Protein AF-A0A5D6XIK5-F1 (afdb_monomer_lite)

Radius of gyration: 27.26 Å; chains: 1; bounding box: 113×53×70 Å

Sequence (412 aa):
MERLASCRAELRRAWQHVHVFPTGKYSIERLFALAQYVGDTSRTRAVMVCILSVAPPLVSILFLDALPLQDPAEGWRANTTVWVRSFVGSLMLTFGVGMLGQALVPRAQLTVLKVVGVALLAATGYVGALLVIAAHWVFPIPFTIVVGVPPWSLFFYAGMVLAVGPRRIWEDRELRLQGLRFANMMSFQAVFLVIYPLYNAVFLSLSQTGQFVLILVLPALKYVLKRLLGMTLGKLDDLVPMVAISVDLFNALYQSKCMRSAGSWWTTLGIILVDVAQNAATLHRISRDLREIEAVAGAEAIRSQGVLGYATALVQQMNALNRAKAFGSLQVQSYINLELSATKLSLLRSIVRKQISESRQRRRSFGLRSGSGYREWLPLTQEVLRHSRIMQNGTATASVDGDTTGPQDRKD

Secondary structure (DSSP, 8-state):
-HHHHHHHHHHHHHHHHHH-----PPPHHHHHHHHHHHHHS-HHHHHHHHHHHHHHHHHHHHHHHHSPPPPGGGHHHH-HHHHHHHHHHHHHHHHHHHHHHHHH-GGG---HHHHHHHHHHHHHHHHHHHHHHHHHT-SSPTTHHHHHHHHHHHHHHHHHHHHH-HHHHHH-HHHHHHHHHHHHHHHHHHHHHHHHHHHHHHHHHS-HHHHHHHHHHHHHHHHHHHHHHHHHHTT-TTTHHHHHHHHHHHHHHHHHHHHHH---HHHHHHHHHHHHHHHHHHHHHHHHHHHHHHHHH-HHHHHHHHHHHHHHHHHH-HHHHHHTTGGGT-----SS-----HHHHHHHHHHHHHHHHHHHHHHHHTT----SS--TTSHHHHHHHHHHHHHHHHHHTTSSS----PPP----

pLDDT: mean 77.25, std 18.67, range [30.58, 98.31]

Foldseek 3Di:
DVVVVVVVVVCVVVVVVLPVQLQQAAAPLVLQLVVCCVVVDDPVVVVVCVCVVPPVVVVQVVVLVPQDFDDQVVADVVGVSVLVSQLVVQLVVQLVLLVVLCQLQVVLVFDSVLSSQLSNQLSCQLSVVCSVCSVPPHPPDPLSLLVSPVSSVVSNVVSSCVRSDVVSCVPDPSSVVSVVLSVLLVVLLSVLSVVLVVLVVVLVVDDLVVVLVSLVCLVVVLSVSSVVLCVSCVVQSNCSVVVNVVSVVSSVVSLVVSCVVRPDPVSVVSSVVVVVVVVVVVVVVVVVVVVVVCVVQPVVNCVVQNPSRSVSVCLVPVVNCVVVVCLLVHRHDHSGDRDHDPVSVVSSLVSVVVNVVVVVVVCVVVVDDDDDDPPVPPPVNVVVVVVVVVVVVVVVVVPPPPDDDDDDDDDD

Structure (mmCIF, N/CA/C/O backbone):
data_AF-A0A5D6XIK5-F1
#
_entry.id   AF-A0A5D6XIK5-F1
#
loop_
_atom_site.group_PDB
_atom_site.id
_atom_site.type_symbol
_atom_site.label_atom_id
_atom_site.label_alt_id
_atom_site.label_comp_id
_atom_site.label_asym_id
_atom_site.label_entity_id
_atom_site.label_seq_id
_atom_site.pdbx_PDB_ins_code
_atom_site.Cartn_x
_atom_site.Cartn_y
_atom_site.Cartn_z
_atom_site.occupancy
_atom_site.B_iso_or_equiv
_atom_site.auth_seq_id
_atom_site.auth_comp_id
_atom_site.auth_asym_id
_atom_site.auth_atom_id
_atom_site.pdbx_PDB_model_num
ATOM 1 N N . MET A 1 1 ? 32.316 -5.601 34.892 1.00 53.84 1 MET A N 1
ATOM 2 C CA . MET A 1 1 ? 30.978 -6.114 34.507 1.00 53.84 1 MET A CA 1
ATOM 3 C C . MET A 1 1 ? 29.917 -5.015 34.374 1.00 53.84 1 MET A C 1
ATOM 5 O O . MET A 1 1 ? 29.088 -5.117 33.477 1.00 53.84 1 MET A O 1
ATOM 9 N N . GLU A 1 2 ? 29.969 -3.932 35.156 1.00 58.47 2 GLU A N 1
ATOM 10 C CA . GLU A 1 2 ? 28.993 -2.822 35.091 1.00 58.47 2 GLU A CA 1
ATOM 11 C C . GLU A 1 2 ? 28.930 -2.084 33.745 1.00 58.47 2 GLU A C 1
ATOM 13 O O . GLU A 1 2 ? 27.840 -1.801 33.259 1.00 58.47 2 GLU A O 1
ATOM 18 N N . ARG A 1 3 ? 30.064 -1.847 33.068 1.00 52.31 3 ARG A N 1
ATOM 19 C CA . ARG A 1 3 ? 30.075 -1.194 31.740 1.00 52.31 3 ARG A CA 1
ATOM 20 C C . ARG A 1 3 ? 29.338 -2.002 30.663 1.00 52.31 3 ARG A C 1
ATOM 22 O O .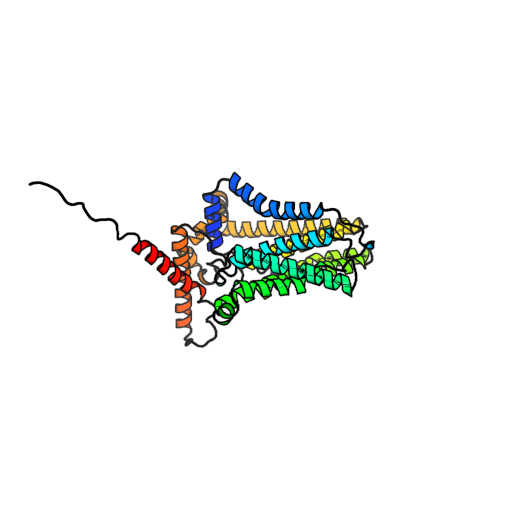 ARG A 1 3 ? 28.649 -1.429 29.827 1.00 52.31 3 ARG A O 1
ATOM 29 N N . LEU A 1 4 ? 29.415 -3.336 30.720 1.00 56.72 4 LEU A N 1
ATOM 30 C CA . LEU A 1 4 ? 28.675 -4.227 29.816 1.00 56.72 4 LEU A CA 1
ATOM 31 C C . LEU A 1 4 ? 27.180 -4.273 30.150 1.00 56.72 4 LEU A C 1
ATOM 33 O O . LEU A 1 4 ? 26.366 -4.440 29.247 1.00 56.72 4 LEU A O 1
ATOM 37 N N . ALA A 1 5 ? 26.809 -4.128 31.424 1.00 61.44 5 ALA A N 1
ATOM 38 C CA . ALA A 1 5 ? 25.415 -4.041 31.847 1.00 61.44 5 ALA A CA 1
ATOM 39 C C . ALA A 1 5 ? 24.791 -2.687 31.463 1.00 61.44 5 ALA A C 1
ATOM 41 O O . ALA A 1 5 ? 23.674 -2.667 30.951 1.00 61.44 5 ALA A O 1
ATOM 42 N N . SER A 1 6 ? 25.535 -1.585 31.614 1.00 59.75 6 SER A N 1
ATOM 43 C CA . SER A 1 6 ? 25.124 -0.241 31.185 1.00 59.75 6 SER A CA 1
ATOM 44 C C . SER A 1 6 ? 24.986 -0.157 29.669 1.00 59.75 6 SER A C 1
ATOM 46 O O . SER A 1 6 ? 23.943 0.256 29.177 1.00 59.75 6 SER A O 1
ATOM 48 N N . CYS A 1 7 ? 25.970 -0.667 28.921 1.00 61.03 7 CYS A N 1
ATOM 49 C CA . CYS A 1 7 ? 25.902 -0.727 27.463 1.00 61.03 7 CYS A CA 1
ATOM 50 C C . CYS A 1 7 ? 24.741 -1.614 26.992 1.00 61.03 7 CYS A C 1
ATOM 52 O O . CYS A 1 7 ? 24.007 -1.223 26.094 1.00 61.03 7 CYS A O 1
ATOM 54 N N . ARG A 1 8 ? 24.479 -2.759 27.643 1.00 59.69 8 ARG A N 1
ATOM 55 C CA . ARG A 1 8 ? 23.280 -3.572 27.363 1.00 59.69 8 ARG A CA 1
ATOM 56 C C . ARG A 1 8 ? 21.985 -2.851 27.711 1.00 59.69 8 ARG A C 1
ATOM 58 O O . ARG A 1 8 ? 21.000 -3.064 27.016 1.00 59.69 8 ARG A O 1
ATOM 65 N N . ALA A 1 9 ? 21.945 -2.052 28.772 1.00 61.34 9 ALA A N 1
ATOM 66 C CA . ALA A 1 9 ? 20.762 -1.295 29.163 1.00 61.34 9 ALA A CA 1
ATOM 67 C C . ALA A 1 9 ? 20.507 -0.122 28.210 1.00 61.34 9 ALA A C 1
ATOM 69 O O . ALA A 1 9 ? 19.366 0.100 27.824 1.00 61.34 9 ALA A O 1
ATOM 70 N N . GLU A 1 10 ? 21.549 0.578 27.772 1.00 61.69 10 GLU A N 1
ATOM 71 C CA . GLU A 1 10 ? 21.480 1.630 26.758 1.00 61.69 10 GLU A CA 1
ATOM 72 C C . GLU A 1 10 ? 21.142 1.065 25.387 1.00 61.69 10 GLU A C 1
ATOM 74 O O . GLU A 1 10 ? 20.233 1.584 24.752 1.00 61.69 10 GLU A O 1
ATOM 79 N N . LEU A 1 11 ? 21.753 -0.052 24.972 1.00 52.09 11 LEU A N 1
ATOM 80 C CA . LEU A 1 11 ? 21.326 -0.776 23.778 1.00 52.09 11 LEU A CA 1
ATOM 81 C C . LEU A 1 11 ? 19.887 -1.236 23.921 1.00 52.09 11 LEU A C 1
ATOM 83 O O . LEU A 1 11 ? 19.156 -1.146 22.956 1.00 52.09 11 LEU A O 1
ATOM 87 N N . ARG A 1 12 ? 19.450 -1.710 25.091 1.00 51.19 12 ARG A N 1
ATOM 88 C CA . ARG A 1 12 ? 18.068 -2.158 25.305 1.00 51.19 12 ARG A CA 1
ATOM 89 C C . ARG A 1 12 ? 17.088 -0.991 25.288 1.00 51.19 12 ARG A C 1
ATOM 91 O O . ARG A 1 12 ? 16.008 -1.156 24.743 1.00 51.19 12 ARG A O 1
ATOM 98 N N . ARG A 1 13 ? 17.449 0.176 25.822 1.00 50.22 13 ARG A N 1
ATOM 99 C CA . ARG A 1 13 ? 16.635 1.401 25.771 1.00 50.22 13 ARG A CA 1
ATOM 100 C C . ARG A 1 13 ? 16.614 1.991 24.370 1.00 50.22 13 ARG A C 1
ATOM 102 O O . ARG A 1 13 ? 15.541 2.306 23.882 1.00 50.22 13 ARG A O 1
ATOM 109 N N . ALA A 1 14 ? 17.758 2.080 23.698 1.00 50.47 14 ALA A N 1
ATOM 110 C CA . ALA A 1 14 ? 17.849 2.468 22.297 1.00 50.47 14 ALA A CA 1
ATOM 111 C C . ALA A 1 14 ? 17.057 1.483 21.435 1.00 50.47 14 ALA A C 1
ATOM 113 O O . ALA A 1 14 ? 16.221 1.913 20.663 1.00 50.47 14 ALA A O 1
ATOM 114 N N . TRP A 1 15 ? 17.203 0.176 21.652 1.00 47.66 15 TRP A N 1
ATOM 115 C CA . TRP A 1 15 ? 16.432 -0.888 21.005 1.00 47.66 15 TRP A CA 1
ATOM 116 C C . TRP A 1 15 ? 14.940 -0.783 21.299 1.00 47.66 15 TRP A C 1
ATOM 118 O O . TRP A 1 15 ? 14.147 -0.972 20.389 1.00 47.66 15 TRP A O 1
ATOM 128 N N . GLN A 1 16 ? 14.540 -0.446 22.526 1.00 45.91 16 GLN A N 1
ATOM 129 C CA . GLN A 1 16 ? 13.146 -0.208 22.901 1.00 45.91 16 GLN A CA 1
ATOM 130 C C . GLN A 1 16 ? 12.606 1.055 22.230 1.00 45.91 16 GLN A C 1
ATOM 132 O O . GLN A 1 16 ? 11.550 0.977 21.628 1.00 45.91 16 GLN A O 1
ATOM 137 N N . HIS A 1 17 ? 13.329 2.175 22.226 1.00 43.19 17 HIS A N 1
ATOM 138 C CA . HIS A 1 17 ? 12.950 3.402 21.513 1.00 43.19 17 HIS A CA 1
ATOM 139 C C . HIS A 1 17 ? 12.964 3.240 19.983 1.00 43.19 17 HIS A C 1
ATOM 141 O O . HIS A 1 17 ? 12.184 3.892 19.294 1.00 43.19 17 HIS A O 1
ATOM 147 N N . VAL A 1 18 ? 13.807 2.345 19.464 1.00 39.56 18 VAL A N 1
ATOM 148 C CA . VAL A 1 18 ? 13.907 1.939 18.053 1.00 39.56 18 VAL A CA 1
ATOM 149 C C . VAL A 1 18 ? 12.831 0.902 17.692 1.00 39.56 18 VAL A C 1
ATOM 151 O O . VAL A 1 18 ? 12.393 0.845 16.556 1.00 39.56 18 VAL A O 1
ATOM 154 N N . HIS A 1 19 ? 12.325 0.102 18.632 1.00 41.88 19 HIS A N 1
ATOM 155 C CA . HIS A 1 19 ? 11.288 -0.913 18.376 1.00 41.88 19 HIS A CA 1
ATOM 156 C C . HIS A 1 19 ? 9.920 -0.590 18.981 1.00 41.88 19 HIS A C 1
ATOM 158 O O . HIS A 1 19 ? 8.977 -1.381 18.810 1.00 41.88 19 HIS A O 1
ATOM 164 N N . VAL A 1 20 ? 9.754 0.580 19.610 1.00 45.38 20 VAL A N 1
ATOM 165 C CA . VAL A 1 20 ? 8.457 1.255 19.678 1.00 45.38 20 VAL A CA 1
ATOM 166 C C . VAL A 1 20 ? 8.173 1.698 18.250 1.00 45.38 20 VAL A C 1
ATOM 168 O O . VAL A 1 20 ? 8.310 2.860 17.876 1.00 45.38 20 VAL A O 1
ATOM 171 N N . PHE A 1 21 ? 7.799 0.722 17.418 1.00 48.75 21 PHE A N 1
ATOM 172 C CA . PHE A 1 21 ? 7.032 1.001 16.226 1.00 48.75 21 PHE A CA 1
ATOM 173 C C . PHE A 1 21 ? 5.949 1.989 16.664 1.00 48.75 21 PHE A C 1
ATOM 175 O O . PHE A 1 21 ? 5.378 1.790 17.748 1.00 48.75 21 PHE A O 1
ATOM 182 N N . PRO A 1 22 ? 5.667 3.036 15.876 1.00 50.78 22 PRO A N 1
ATOM 183 C CA . PRO A 1 22 ? 4.382 3.698 15.963 1.00 50.78 22 PRO A CA 1
ATOM 184 C C . PRO A 1 22 ? 3.362 2.589 15.705 1.00 50.78 22 PRO A C 1
ATOM 186 O O . PRO A 1 22 ? 3.062 2.217 14.576 1.00 50.78 22 PRO A O 1
ATOM 189 N N . THR A 1 23 ? 2.980 1.916 16.783 1.00 54.50 23 THR A N 1
ATOM 190 C CA . THR A 1 23 ? 2.019 0.839 16.803 1.00 54.50 23 THR A CA 1
ATOM 191 C C . THR A 1 23 ? 0.749 1.623 16.718 1.00 54.50 23 THR A C 1
ATOM 193 O O . THR A 1 23 ? 0.235 2.121 17.717 1.00 54.50 23 THR A O 1
ATOM 196 N N . GLY A 1 24 ? 0.348 1.865 15.475 1.00 57.44 24 GLY A N 1
ATOM 197 C CA . GLY A 1 24 ? -0.961 2.391 15.200 1.00 57.44 24 GLY A CA 1
ATOM 198 C C . GLY A 1 24 ? -1.959 1.686 16.102 1.00 57.44 24 GLY A C 1
ATOM 199 O O . GLY A 1 24 ? -1.925 0.459 16.241 1.00 57.44 24 GLY A O 1
ATOM 200 N N . LYS A 1 25 ? -2.755 2.463 16.825 1.00 69.00 25 LYS A N 1
ATOM 201 C CA . LYS A 1 25 ? -3.702 1.901 17.774 1.00 69.00 25 LYS A CA 1
ATOM 202 C C . LYS A 1 25 ? -4.894 1.402 16.982 1.00 69.00 25 LYS A C 1
ATOM 204 O O . LYS A 1 25 ? -5.533 2.173 16.274 1.00 69.00 25 LYS A O 1
ATOM 209 N N . TYR A 1 26 ? -5.199 0.116 17.117 1.00 73.06 26 TYR A N 1
ATOM 210 C CA . TYR A 1 26 ? -6.448 -0.408 16.587 1.00 73.06 26 TYR A CA 1
ATOM 211 C C . TYR A 1 26 ? -7.622 0.231 17.327 1.00 73.06 26 TYR A C 1
ATOM 213 O O . TYR A 1 26 ? -7.633 0.284 18.561 1.00 73.06 26 TYR A O 1
ATOM 221 N N . SER A 1 27 ? -8.613 0.704 16.577 1.00 79.75 27 SER A N 1
ATOM 222 C CA . SER A 1 27 ? -9.847 1.221 17.163 1.00 79.75 27 SER A CA 1
ATOM 223 C C . SER A 1 27 ? -10.655 0.147 17.891 1.00 79.75 27 SER A C 1
ATOM 225 O O . SER A 1 27 ? -10.723 -1.015 17.481 1.00 79.75 27 SER A O 1
ATOM 227 N N . ILE A 1 28 ? -11.356 0.568 18.947 1.00 81.56 28 ILE A N 1
ATOM 228 C CA . ILE A 1 28 ? -12.365 -0.252 19.637 1.00 81.56 28 ILE A CA 1
ATOM 229 C C . ILE A 1 28 ? -13.445 -0.729 18.656 1.00 81.56 28 ILE A C 1
ATOM 231 O O . ILE A 1 28 ? -13.920 -1.859 18.756 1.00 81.56 28 ILE A O 1
ATOM 235 N N . GLU A 1 29 ? -13.808 0.103 17.680 1.00 81.56 29 GLU A N 1
ATOM 236 C CA . GLU A 1 29 ? -14.741 -0.260 16.613 1.00 81.56 29 GLU A CA 1
ATOM 237 C C . GLU A 1 29 ? -14.301 -1.518 15.849 1.00 81.56 29 GLU A C 1
ATOM 239 O O . GLU A 1 29 ? -15.073 -2.470 15.716 1.00 81.56 29 GLU A O 1
ATOM 244 N N . ARG A 1 30 ? -13.030 -1.568 15.428 1.00 83.81 30 ARG A N 1
ATOM 245 C CA . ARG A 1 30 ? -12.437 -2.735 14.759 1.00 83.81 30 ARG A CA 1
ATOM 246 C C . ARG A 1 30 ? -12.379 -3.955 15.663 1.00 83.81 30 ARG A C 1
ATOM 248 O O . ARG A 1 30 ? -12.670 -5.057 15.203 1.00 83.81 30 ARG A O 1
ATOM 255 N N . LEU A 1 31 ? -12.043 -3.763 16.939 1.00 85.88 31 LEU A N 1
ATOM 256 C CA . LEU A 1 31 ? -12.040 -4.837 17.933 1.00 85.88 31 LEU A CA 1
ATOM 257 C C . LEU A 1 31 ? -13.427 -5.488 18.042 1.00 85.88 31 LEU A C 1
ATOM 259 O O . LEU A 1 31 ? -13.556 -6.710 17.994 1.00 85.88 31 LEU A O 1
ATOM 263 N N . PHE A 1 32 ? -14.475 -4.671 18.146 1.00 86.94 32 PHE A N 1
ATOM 264 C CA . PHE A 1 32 ? -15.855 -5.135 18.254 1.00 86.94 32 PHE A CA 1
ATOM 265 C C . PHE A 1 32 ? -16.389 -5.782 16.984 1.00 86.94 32 PHE A C 1
ATOM 267 O O . PHE A 1 32 ? -17.081 -6.802 17.097 1.00 86.94 32 PHE A O 1
ATOM 274 N N . ALA A 1 33 ? -16.058 -5.223 15.819 1.00 86.44 33 ALA A N 1
ATOM 275 C CA . ALA A 1 33 ? -16.412 -5.788 14.523 1.00 86.44 33 ALA A CA 1
ATOM 276 C C . ALA A 1 33 ? -15.737 -7.151 14.317 1.00 86.44 33 ALA A C 1
ATOM 278 O O . ALA A 1 33 ? -16.412 -8.118 13.975 1.00 86.44 33 ALA A O 1
ATOM 279 N N . LEU A 1 34 ? -14.439 -7.268 14.624 1.00 87.62 34 LEU A N 1
ATOM 280 C CA . LEU A 1 34 ? -13.712 -8.536 14.532 1.00 87.62 34 LEU A CA 1
ATOM 281 C C . LEU A 1 34 ? -14.271 -9.580 15.504 1.00 87.62 34 LEU A C 1
ATOM 283 O O . LEU A 1 34 ? -14.513 -10.715 15.109 1.00 87.62 34 LEU A O 1
ATOM 287 N N . ALA A 1 35 ? -14.525 -9.200 16.757 1.00 86.44 35 ALA A N 1
ATOM 288 C CA . ALA A 1 35 ? -15.104 -10.108 17.743 1.00 86.44 35 ALA A CA 1
ATOM 289 C C . ALA A 1 35 ? -16.515 -10.569 17.359 1.00 86.44 35 ALA A C 1
ATOM 291 O O . ALA A 1 35 ? -16.875 -11.713 17.612 1.00 86.44 35 ALA A O 1
ATOM 292 N N . GLN A 1 36 ? -17.314 -9.690 16.742 1.00 86.75 36 GLN A N 1
ATOM 293 C CA . GLN A 1 36 ? -18.620 -10.069 16.204 1.00 86.75 36 GLN A CA 1
ATOM 294 C C . GLN A 1 36 ? -18.462 -11.052 15.047 1.00 86.75 36 GLN A C 1
ATOM 296 O O . GLN A 1 36 ? -19.062 -12.117 15.056 1.00 86.75 36 GLN A O 1
ATOM 301 N N . TYR A 1 37 ? -17.596 -10.723 14.090 1.00 87.19 37 TYR A N 1
ATOM 302 C CA . TYR A 1 37 ? -17.347 -11.560 12.929 1.00 87.19 37 TYR A CA 1
ATOM 303 C C . TYR A 1 37 ? -16.891 -12.964 13.331 1.00 87.19 37 TYR A C 1
ATOM 305 O O . TYR A 1 37 ? -17.437 -13.939 12.831 1.00 87.19 37 TYR A O 1
ATOM 313 N N . VAL A 1 38 ? -15.938 -13.081 14.259 1.00 85.50 38 VAL A N 1
ATOM 314 C CA . VAL A 1 38 ? -15.432 -14.378 14.735 1.00 85.50 38 VAL A CA 1
ATOM 315 C C . VAL A 1 38 ? -16.504 -15.175 15.488 1.00 85.50 38 VAL A C 1
ATOM 317 O O . VAL A 1 38 ? -16.527 -16.395 15.359 1.00 85.50 38 VAL A O 1
ATOM 320 N N . GLY A 1 39 ? -17.380 -14.511 16.250 1.00 84.12 39 GLY A N 1
ATOM 321 C CA . GLY A 1 39 ? -18.468 -15.171 16.979 1.00 84.12 39 GLY A CA 1
ATOM 322 C C . GLY A 1 39 ? -19.607 -15.658 16.079 1.00 84.12 39 GLY A C 1
ATOM 323 O O . GLY A 1 39 ? -20.121 -16.753 16.288 1.00 84.12 39 GLY A O 1
ATOM 324 N N . ASP A 1 40 ? -19.958 -14.877 15.056 1.00 86.56 40 ASP A N 1
ATOM 325 C CA . ASP A 1 40 ? -21.138 -15.118 14.215 1.00 86.56 40 ASP A CA 1
ATOM 326 C C . ASP A 1 40 ? -20.818 -15.951 12.955 1.00 86.56 40 ASP A C 1
ATOM 328 O O . ASP A 1 40 ? -21.718 -16.397 12.244 1.00 86.56 40 ASP A O 1
ATOM 332 N N . THR A 1 41 ? -19.535 -16.149 12.631 1.00 87.44 41 THR A N 1
ATOM 333 C CA . THR A 1 41 ? -19.103 -16.729 11.349 1.00 87.44 41 THR A CA 1
ATOM 334 C C . THR A 1 41 ? -18.559 -18.148 11.491 1.00 87.44 41 THR A C 1
ATOM 336 O O . THR A 1 41 ? -17.746 -18.443 12.363 1.00 87.44 41 THR A O 1
ATOM 339 N N . SER A 1 42 ? -18.926 -19.030 10.556 1.00 91.00 42 SER A N 1
ATOM 340 C CA . SER A 1 42 ? -18.342 -20.369 10.460 1.00 91.00 42 SER A CA 1
ATOM 341 C C . SER A 1 42 ? -16.841 -20.327 10.132 1.00 91.00 42 SER A C 1
ATOM 343 O O . SER A 1 42 ? -16.352 -19.464 9.397 1.00 91.00 42 SER A O 1
ATOM 345 N N . ARG A 1 43 ? -16.090 -21.327 10.615 1.00 87.69 43 ARG A N 1
ATOM 346 C CA . ARG A 1 43 ? -14.649 -21.461 10.319 1.00 87.69 43 ARG A CA 1
ATOM 347 C C . ARG A 1 43 ? -14.367 -21.529 8.814 1.00 87.69 43 ARG A C 1
ATOM 349 O O . ARG A 1 43 ? -13.372 -20.976 8.357 1.00 87.69 43 ARG A O 1
ATOM 356 N N . THR A 1 44 ? -15.259 -22.154 8.043 1.00 89.62 44 THR A N 1
ATOM 357 C CA . THR A 1 44 ? -15.140 -22.265 6.582 1.00 89.62 44 THR A CA 1
ATOM 358 C C . THR A 1 44 ? -15.202 -20.901 5.906 1.00 89.62 44 THR A C 1
ATOM 360 O O . THR A 1 44 ? -14.333 -20.589 5.094 1.00 89.62 44 THR A O 1
ATOM 363 N N . ARG A 1 45 ? -16.155 -20.044 6.291 1.00 91.31 45 ARG A N 1
ATOM 364 C CA . ARG A 1 45 ? -16.247 -18.676 5.768 1.00 91.31 45 ARG A CA 1
ATOM 365 C C . ARG A 1 45 ? -15.028 -17.843 6.160 1.00 91.31 45 ARG A C 1
ATOM 367 O O . ARG A 1 45 ? -14.524 -17.100 5.325 1.00 91.31 45 ARG A O 1
ATOM 374 N N . ALA A 1 46 ? -14.516 -17.984 7.384 1.00 89.00 46 ALA A N 1
ATOM 375 C CA . ALA A 1 46 ? -13.300 -17.283 7.803 1.00 89.00 46 ALA A CA 1
ATOM 376 C C . ALA A 1 46 ? -12.082 -17.662 6.939 1.00 89.00 46 ALA A C 1
ATOM 378 O O . ALA A 1 46 ? -11.401 -16.777 6.423 1.00 89.00 46 ALA A O 1
ATOM 379 N N . VAL A 1 47 ? -11.853 -18.962 6.714 1.00 90.06 47 VAL A N 1
ATOM 380 C CA . VAL A 1 47 ? -10.776 -19.452 5.834 1.00 90.06 47 VAL A CA 1
ATOM 381 C C . VAL A 1 47 ? -10.977 -18.970 4.398 1.00 90.06 47 VAL A C 1
ATOM 383 O O . VAL A 1 47 ? -10.037 -18.473 3.778 1.00 90.06 47 VAL A O 1
ATOM 386 N N . MET A 1 48 ? -12.206 -19.057 3.885 1.00 91.00 48 MET A N 1
ATOM 387 C CA . MET A 1 48 ? -12.543 -18.606 2.539 1.00 91.00 48 MET A CA 1
ATOM 388 C C . MET A 1 48 ? -12.257 -17.111 2.359 1.00 91.00 48 MET A C 1
ATOM 390 O O . MET A 1 48 ? -11.656 -16.738 1.360 1.00 91.00 48 MET A O 1
ATOM 394 N N . VAL A 1 49 ? -12.596 -16.260 3.332 1.00 90.88 49 VAL A N 1
ATOM 395 C CA . VAL A 1 49 ? -12.278 -14.822 3.278 1.00 90.88 49 VAL A CA 1
ATOM 396 C C . VAL A 1 49 ? -10.771 -14.574 3.247 1.00 90.88 49 VAL A C 1
ATOM 398 O O . VAL A 1 49 ? -10.319 -13.759 2.444 1.00 90.88 49 VAL A O 1
ATOM 401 N N . CYS A 1 50 ? -9.978 -15.299 4.040 1.00 89.00 50 CYS A N 1
ATOM 402 C CA . CYS A 1 50 ? -8.518 -15.179 3.991 1.00 89.00 50 CYS A CA 1
ATOM 403 C C . CYS A 1 50 ? -7.975 -15.533 2.598 1.00 89.00 50 CYS A C 1
ATOM 405 O O . CYS A 1 50 ? -7.212 -14.760 2.020 1.00 89.00 50 CYS A O 1
ATOM 407 N N . ILE A 1 51 ? -8.420 -16.655 2.025 1.00 90.81 51 ILE A N 1
ATOM 408 C CA . ILE A 1 51 ? -7.996 -17.092 0.689 1.00 90.81 51 ILE A CA 1
ATOM 409 C C . ILE A 1 51 ? -8.448 -16.092 -0.380 1.00 90.81 51 ILE A C 1
ATOM 411 O O . ILE A 1 51 ? -7.619 -15.615 -1.150 1.00 90.81 51 ILE A O 1
ATOM 415 N N . LEU A 1 52 ? -9.729 -15.715 -0.412 1.00 90.62 52 LEU A N 1
ATOM 416 C CA . LEU A 1 52 ? -10.274 -14.801 -1.423 1.00 90.62 52 LEU A CA 1
ATOM 417 C C . LEU A 1 52 ? -9.746 -13.369 -1.292 1.00 90.62 52 LEU A C 1
ATOM 419 O O . LEU A 1 52 ? -9.819 -12.616 -2.256 1.00 90.62 52 LEU A O 1
ATOM 423 N N . SER A 1 53 ? -9.200 -12.975 -0.142 1.00 85.88 53 SER A N 1
ATOM 424 C CA . SER A 1 53 ? -8.557 -11.663 -0.007 1.00 85.88 53 SER A CA 1
ATOM 425 C C . SER A 1 53 ? -7.200 -11.579 -0.721 1.00 85.88 53 SER A C 1
ATOM 427 O O . SER A 1 53 ? -6.795 -10.494 -1.130 1.00 85.88 53 SER A O 1
ATOM 429 N N . VAL A 1 54 ? -6.516 -12.716 -0.908 1.00 87.19 54 VAL A N 1
ATOM 430 C CA . VAL A 1 54 ? -5.151 -12.781 -1.466 1.00 87.19 54 VAL A CA 1
ATOM 431 C C . VAL A 1 54 ? -5.121 -13.435 -2.848 1.00 87.19 54 VAL A C 1
ATOM 433 O O . VAL A 1 54 ? -4.384 -12.992 -3.728 1.00 87.19 54 VAL A O 1
ATOM 436 N N . ALA A 1 55 ? -5.921 -14.481 -3.058 1.00 90.56 55 ALA A N 1
ATOM 437 C CA . ALA A 1 55 ? -5.870 -15.299 -4.262 1.00 90.56 55 ALA A CA 1
ATOM 438 C C . ALA A 1 55 ? -6.246 -14.535 -5.545 1.00 90.56 55 ALA A C 1
ATOM 440 O O . ALA A 1 55 ? -5.494 -14.655 -6.507 1.00 90.56 55 ALA A O 1
ATOM 441 N N . PRO A 1 56 ? -7.319 -13.720 -5.613 1.00 89.56 56 PRO A N 1
ATOM 442 C CA . PRO A 1 56 ? -7.692 -13.056 -6.860 1.00 89.56 56 PRO A CA 1
ATOM 443 C C . PRO A 1 56 ? -6.628 -12.074 -7.379 1.00 89.56 56 PRO A C 1
ATOM 445 O O . PRO A 1 56 ? -6.269 -12.191 -8.553 1.00 89.56 56 PRO A O 1
ATOM 448 N N . PRO A 1 57 ? -6.048 -11.166 -6.559 1.00 87.12 57 PRO A N 1
ATOM 449 C CA . PRO A 1 57 ? -4.922 -10.343 -7.002 1.00 87.12 57 PRO A CA 1
ATOM 450 C C . PRO A 1 57 ? -3.729 -11.178 -7.484 1.00 87.12 57 PRO A C 1
ATOM 452 O O . PRO A 1 57 ? -3.133 -10.856 -8.509 1.00 87.12 57 PRO A O 1
ATOM 455 N N . LEU A 1 58 ? -3.410 -12.272 -6.785 1.00 89.12 58 LEU A N 1
ATOM 456 C CA . LEU A 1 58 ? -2.282 -13.139 -7.124 1.00 89.12 58 LEU A CA 1
ATOM 457 C C . LEU A 1 58 ? -2.501 -13.884 -8.447 1.00 89.12 58 LEU A C 1
ATOM 459 O O . LEU A 1 58 ? -1.638 -13.840 -9.317 1.00 89.12 58 LEU A O 1
ATOM 463 N N . VAL A 1 59 ? -3.670 -14.499 -8.636 1.00 91.25 59 VAL A N 1
ATOM 464 C CA . VAL A 1 59 ? -4.055 -15.164 -9.893 1.00 91.25 59 VAL A CA 1
ATOM 465 C C . VAL A 1 59 ? -4.037 -14.176 -11.052 1.00 91.25 59 VAL A C 1
ATOM 467 O O . VAL A 1 59 ? -3.566 -14.509 -12.134 1.00 91.25 59 VAL A O 1
ATOM 470 N N . SER A 1 60 ? -4.491 -12.945 -10.823 1.00 88.38 60 SER A N 1
ATOM 471 C CA . SER A 1 60 ? -4.499 -11.915 -11.860 1.00 88.38 60 SER A CA 1
ATOM 472 C C . SER A 1 60 ? -3.090 -11.520 -12.297 1.00 88.38 60 SER A C 1
ATOM 474 O O . SER A 1 60 ? -2.832 -11.394 -13.491 1.00 88.38 60 SER A O 1
ATOM 476 N N . ILE A 1 61 ? -2.160 -11.369 -11.348 1.00 89.19 61 ILE A N 1
ATOM 477 C CA . ILE A 1 61 ? -0.750 -11.100 -11.659 1.00 89.19 61 ILE A CA 1
ATOM 478 C C . ILE A 1 61 ? -0.130 -12.290 -12.396 1.00 89.19 61 ILE A C 1
ATOM 480 O O . ILE A 1 61 ? 0.521 -12.082 -13.413 1.00 89.19 61 ILE A O 1
ATOM 484 N N . LEU A 1 62 ? -0.385 -13.526 -11.953 1.00 91.44 62 LEU A N 1
ATOM 485 C CA . LEU A 1 62 ? 0.107 -14.727 -12.636 1.00 91.44 62 LEU A CA 1
ATOM 486 C C . LEU A 1 62 ? -0.427 -14.842 -14.068 1.00 91.44 62 LEU A C 1
ATOM 488 O O . LEU A 1 62 ? 0.314 -15.220 -14.970 1.00 91.44 62 LEU A O 1
ATOM 492 N N . PHE A 1 63 ? -1.695 -14.492 -14.287 1.00 91.00 63 PHE A N 1
ATOM 493 C CA . PHE A 1 63 ? -2.289 -14.470 -15.619 1.00 91.00 63 PHE A CA 1
ATOM 494 C C . PHE A 1 63 ? -1.629 -13.416 -16.512 1.00 91.00 63 PHE A C 1
ATOM 496 O O . PHE A 1 63 ? -1.290 -13.706 -17.657 1.00 91.00 63 PHE A O 1
ATOM 503 N N . LEU A 1 64 ? -1.393 -12.211 -15.982 1.00 91.25 64 LEU A N 1
ATOM 504 C CA . LEU A 1 64 ? -0.641 -11.185 -16.701 1.00 91.25 64 LEU A CA 1
ATOM 505 C C . LEU A 1 64 ? 0.782 -11.646 -17.004 1.00 91.25 64 LEU A C 1
ATOM 507 O O . LEU A 1 64 ? 1.260 -11.393 -18.105 1.00 91.25 64 LEU A O 1
ATOM 511 N N . ASP A 1 65 ? 1.431 -12.341 -16.068 1.00 88.62 65 ASP A N 1
ATOM 512 C CA . ASP A 1 65 ? 2.782 -12.874 -16.226 1.00 88.62 65 ASP A CA 1
ATOM 513 C C . ASP A 1 65 ? 2.884 -13.995 -17.254 1.00 88.62 65 ASP A C 1
ATOM 515 O O . ASP A 1 65 ? 3.894 -14.061 -17.956 1.00 88.62 65 ASP A O 1
ATOM 519 N N . ALA A 1 66 ? 1.829 -14.789 -17.417 1.00 90.50 66 ALA A N 1
ATOM 520 C CA . ALA A 1 66 ? 1.750 -15.844 -18.420 1.00 90.50 66 ALA A CA 1
ATOM 521 C C . ALA A 1 66 ? 1.651 -15.324 -19.868 1.00 90.50 66 ALA A C 1
ATOM 523 O O . ALA A 1 66 ? 1.875 -16.094 -20.801 1.00 90.50 66 ALA A O 1
ATOM 524 N N . LEU A 1 67 ? 1.330 -14.040 -20.086 1.00 89.81 67 LEU A N 1
ATOM 525 C CA . LEU A 1 67 ? 1.271 -13.462 -21.431 1.00 89.81 67 LEU A CA 1
ATOM 526 C C . LEU A 1 67 ? 2.687 -13.319 -22.022 1.00 89.81 67 LEU A C 1
ATOM 528 O O . LEU A 1 67 ? 3.501 -12.588 -21.443 1.00 89.81 67 LEU A O 1
ATOM 532 N N . PRO A 1 68 ? 2.993 -13.957 -23.168 1.00 89.25 68 PRO A N 1
ATOM 533 C CA . PRO A 1 68 ? 4.345 -14.004 -23.712 1.00 89.25 68 PRO A CA 1
ATOM 534 C C . PRO A 1 68 ? 4.817 -12.618 -24.155 1.00 89.25 68 PRO A C 1
ATOM 536 O O . PRO A 1 68 ? 4.121 -11.899 -24.873 1.00 89.25 68 PRO A O 1
ATOM 539 N N . LEU A 1 69 ? 6.018 -12.244 -23.724 1.00 88.12 69 LEU A N 1
ATOM 540 C CA . LEU A 1 69 ? 6.664 -11.010 -24.155 1.00 88.12 69 LEU A CA 1
ATOM 541 C C . LEU A 1 69 ? 7.339 -11.225 -25.512 1.00 88.12 69 LEU A C 1
ATOM 543 O O . LEU A 1 69 ? 7.943 -12.268 -25.750 1.00 88.12 69 LEU A O 1
ATOM 547 N N . GLN A 1 70 ? 7.208 -10.231 -26.387 1.00 91.38 70 GLN A N 1
ATOM 548 C CA . GLN A 1 70 ? 7.904 -10.179 -27.671 1.00 91.38 70 GLN A CA 1
ATOM 549 C C . GLN A 1 70 ? 9.349 -9.713 -27.455 1.00 91.38 70 GLN A C 1
ATOM 551 O O . GLN A 1 70 ? 9.694 -9.236 -26.368 1.00 91.38 70 GLN A O 1
ATOM 556 N N . ASP A 1 71 ? 10.201 -9.875 -28.468 1.00 89.56 71 ASP A N 1
ATOM 557 C CA . ASP A 1 71 ? 11.590 -9.435 -28.375 1.00 89.56 71 ASP A CA 1
ATOM 558 C C . ASP A 1 71 ? 11.642 -7.897 -28.249 1.00 89.56 71 ASP A C 1
ATOM 560 O O . ASP A 1 71 ? 11.117 -7.179 -29.113 1.00 89.56 71 ASP A O 1
ATOM 564 N N . PRO A 1 72 ? 12.269 -7.346 -27.190 1.00 88.12 72 PRO A N 1
ATOM 565 C CA . PRO A 1 72 ? 12.442 -5.906 -27.051 1.00 88.12 72 PRO A CA 1
ATOM 566 C C . PRO A 1 72 ? 13.185 -5.252 -28.230 1.00 88.12 72 PRO A C 1
ATOM 568 O O . PRO A 1 72 ? 12.990 -4.057 -28.470 1.00 88.12 72 PRO A O 1
ATOM 571 N N . ALA A 1 73 ? 14.008 -6.008 -28.969 1.00 89.38 73 ALA A N 1
ATOM 572 C CA . ALA A 1 73 ? 14.761 -5.520 -30.127 1.00 89.38 73 ALA A CA 1
ATOM 573 C C . ALA A 1 73 ? 13.868 -5.129 -31.320 1.00 89.38 73 ALA A C 1
ATOM 575 O O . ALA A 1 73 ? 14.249 -4.267 -32.110 1.00 89.38 73 ALA A O 1
ATOM 576 N N . GLU A 1 74 ? 12.655 -5.683 -31.419 1.00 89.06 74 GLU A N 1
ATOM 577 C CA . GLU A 1 74 ? 11.673 -5.328 -32.459 1.00 89.06 74 GLU A CA 1
ATOM 578 C C . GLU A 1 74 ? 11.067 -3.924 -32.255 1.00 89.06 74 GLU A C 1
ATOM 580 O O . GLU A 1 74 ? 10.315 -3.411 -33.088 1.00 89.06 74 GLU A O 1
ATOM 585 N N . GLY A 1 75 ? 11.405 -3.272 -31.140 1.00 90.62 75 GLY A N 1
ATOM 586 C CA . GLY A 1 75 ? 10.999 -1.913 -30.830 1.00 90.62 75 GLY A CA 1
ATOM 587 C C . GLY A 1 75 ? 9.588 -1.811 -30.253 1.00 90.62 75 GLY A C 1
ATOM 588 O O . GLY A 1 75 ? 8.805 -2.761 -30.183 1.00 90.62 75 GLY A O 1
ATOM 589 N N . TRP A 1 76 ? 9.242 -0.601 -29.818 1.00 92.31 76 TRP A N 1
ATOM 590 C CA . TRP A 1 76 ? 8.037 -0.354 -29.025 1.00 92.31 76 TRP A CA 1
ATOM 591 C C . TRP A 1 76 ? 6.724 -0.602 -29.782 1.00 92.31 76 TRP A C 1
ATOM 593 O O . TRP A 1 76 ? 5.718 -0.926 -29.157 1.00 92.31 76 TRP A O 1
ATOM 603 N N . ARG A 1 77 ? 6.719 -0.466 -31.116 1.00 91.50 77 ARG A N 1
ATOM 604 C CA . ARG A 1 77 ? 5.518 -0.654 -31.952 1.00 91.50 77 ARG A CA 1
ATOM 605 C C . ARG A 1 77 ? 5.138 -2.121 -32.122 1.00 91.50 77 ARG A C 1
ATOM 607 O O . ARG A 1 77 ? 3.953 -2.428 -32.149 1.00 91.50 77 ARG A O 1
ATOM 614 N N . ALA A 1 78 ? 6.130 -3.002 -32.230 1.00 90.31 78 ALA A N 1
ATOM 615 C CA . ALA A 1 78 ? 5.906 -4.437 -32.370 1.00 90.31 78 ALA A CA 1
ATOM 616 C C . ALA A 1 78 ? 5.458 -5.074 -31.046 1.00 90.31 78 ALA A C 1
ATOM 618 O O . ALA A 1 78 ? 4.686 -6.025 -31.052 1.00 90.31 78 ALA A O 1
ATOM 619 N N . ASN A 1 79 ? 5.880 -4.500 -29.914 1.00 92.31 79 ASN A N 1
ATOM 620 C CA . ASN A 1 79 ? 5.687 -5.029 -28.564 1.00 92.31 79 ASN A CA 1
ATOM 621 C C . ASN A 1 79 ? 4.275 -4.780 -27.978 1.00 92.31 79 ASN A C 1
ATOM 623 O O . ASN A 1 79 ? 4.120 -4.223 -26.887 1.00 92.31 79 ASN A O 1
ATOM 627 N N . THR A 1 80 ? 3.219 -5.202 -28.678 1.00 90.50 80 THR A N 1
ATOM 628 C CA . THR A 1 80 ? 1.819 -5.023 -28.249 1.00 90.50 80 THR A CA 1
ATOM 629 C C . THR A 1 80 ? 1.507 -5.682 -26.908 1.00 90.50 80 THR A C 1
ATOM 631 O O . THR A 1 80 ? 0.741 -5.127 -26.116 1.00 90.50 80 THR A O 1
ATOM 634 N N . THR A 1 81 ? 2.122 -6.830 -26.606 1.00 92.12 81 THR A N 1
ATOM 635 C CA . THR A 1 81 ? 1.824 -7.560 -25.363 1.00 92.12 81 THR A CA 1
ATOM 636 C C . THR A 1 81 ? 2.270 -6.794 -24.119 1.00 92.12 81 THR A C 1
ATOM 638 O O . THR A 1 81 ? 1.567 -6.812 -23.108 1.00 92.12 81 THR A O 1
ATOM 641 N N . VAL A 1 82 ? 3.390 -6.062 -24.190 1.00 92.69 82 VAL A N 1
ATOM 642 C CA . VAL A 1 82 ? 3.853 -5.191 -23.094 1.00 92.69 82 VAL A CA 1
ATOM 643 C C . VAL A 1 82 ? 2.790 -4.143 -22.775 1.00 92.69 82 VAL A C 1
ATOM 645 O O . VAL A 1 82 ? 2.430 -3.970 -21.613 1.00 92.69 82 VAL A O 1
ATOM 648 N N . TRP A 1 83 ? 2.228 -3.497 -23.797 1.00 95.00 83 TRP A N 1
ATOM 649 C CA . TRP A 1 83 ? 1.226 -2.445 -23.620 1.00 95.00 83 TRP A CA 1
ATOM 650 C C . TRP A 1 83 ? -0.090 -2.973 -23.060 1.00 95.00 83 TRP A C 1
ATOM 652 O O . TRP A 1 83 ? -0.650 -2.358 -22.152 1.00 95.00 83 TRP A O 1
ATOM 662 N N . VAL A 1 84 ? -0.550 -4.138 -23.526 1.00 94.12 84 VAL A N 1
ATOM 663 C CA . VAL A 1 84 ? -1.739 -4.806 -22.973 1.00 94.12 84 VAL A CA 1
ATOM 664 C C . VAL A 1 84 ? -1.518 -5.168 -21.502 1.00 94.12 84 VAL A C 1
ATOM 666 O O . VAL A 1 84 ? -2.356 -4.842 -20.659 1.00 94.12 84 VAL A O 1
ATOM 669 N N . ARG A 1 85 ? -0.366 -5.767 -21.165 1.00 94.25 85 ARG A N 1
ATOM 670 C CA . ARG A 1 85 ? 0.000 -6.105 -19.779 1.00 94.25 85 ARG A CA 1
ATOM 671 C C . ARG A 1 85 ? 0.041 -4.860 -18.893 1.00 94.25 85 ARG A C 1
ATOM 673 O O . ARG A 1 85 ? -0.540 -4.862 -17.808 1.00 94.25 85 ARG A O 1
ATOM 680 N N . SER A 1 86 ? 0.682 -3.788 -19.359 1.00 94.44 86 SER A N 1
ATOM 681 C CA . SER A 1 86 ? 0.753 -2.510 -18.645 1.00 94.44 86 SER A CA 1
ATOM 682 C C . SER A 1 86 ? -0.622 -1.871 -18.459 1.00 94.44 86 SER A C 1
ATOM 684 O O . SER A 1 86 ? -0.897 -1.347 -17.380 1.00 94.44 86 SER A O 1
ATOM 686 N N . PHE A 1 87 ? -1.497 -1.942 -19.465 1.00 96.50 87 PHE A N 1
ATOM 687 C CA . PHE A 1 87 ? -2.851 -1.397 -19.386 1.00 96.50 87 PHE A CA 1
ATOM 688 C C . PHE A 1 87 ? -3.693 -2.146 -18.356 1.00 96.50 87 PHE A C 1
ATOM 690 O O . PHE A 1 87 ? -4.212 -1.530 -17.426 1.00 96.50 87 PHE A O 1
ATOM 697 N N . VAL A 1 88 ? -3.789 -3.473 -18.479 1.00 95.25 88 VAL A N 1
ATOM 698 C CA . VAL A 1 88 ? -4.602 -4.295 -17.572 1.00 95.25 88 VAL A CA 1
ATOM 699 C C . VAL A 1 88 ? -4.045 -4.235 -16.150 1.00 95.25 88 VAL A C 1
ATOM 701 O O . VAL A 1 88 ? -4.805 -4.010 -15.210 1.00 95.25 88 VAL A O 1
ATOM 704 N N . GLY A 1 89 ? -2.723 -4.331 -15.976 1.00 94.50 89 GLY A N 1
ATOM 705 C CA . GLY A 1 89 ? -2.088 -4.198 -14.663 1.00 94.50 89 GLY A CA 1
ATOM 706 C C . GLY A 1 89 ? -2.365 -2.841 -14.007 1.00 94.50 89 GLY A C 1
ATOM 707 O O . GLY A 1 89 ? -2.740 -2.785 -12.834 1.00 94.50 89 GLY A O 1
ATOM 708 N N . SER A 1 90 ? -2.258 -1.747 -14.770 1.00 95.69 90 SER A N 1
ATOM 709 C CA . SER A 1 90 ? -2.562 -0.396 -14.281 1.00 95.69 90 SER A CA 1
ATOM 710 C C . SER A 1 90 ? -4.049 -0.218 -13.960 1.00 95.69 90 SER A C 1
ATOM 712 O O . SER A 1 90 ? -4.396 0.382 -12.939 1.00 95.69 90 SER A O 1
ATOM 714 N N . LEU A 1 91 ? -4.940 -0.797 -14.768 1.00 96.38 91 LEU A N 1
ATOM 715 C CA . LEU A 1 91 ? -6.384 -0.778 -14.538 1.00 96.38 91 LEU A CA 1
ATOM 716 C C . LEU A 1 91 ? -6.742 -1.473 -13.219 1.00 96.38 91 LEU A C 1
ATOM 718 O O . LEU A 1 91 ? -7.442 -0.894 -12.387 1.00 96.38 91 LEU A O 1
ATOM 722 N N . MET A 1 92 ? -6.219 -2.680 -12.997 1.00 94.25 92 MET A N 1
ATOM 723 C CA . MET A 1 92 ? -6.462 -3.458 -11.779 1.00 94.25 92 MET A CA 1
ATOM 724 C C . MET A 1 92 ? -5.906 -2.767 -10.533 1.00 94.25 92 MET A C 1
ATOM 726 O O . MET A 1 92 ? -6.603 -2.665 -9.520 1.00 94.25 92 MET A O 1
ATOM 730 N N . LEU A 1 93 ? -4.678 -2.247 -10.623 1.00 93.44 93 LEU A N 1
ATOM 731 C CA . LEU A 1 93 ? -4.056 -1.471 -9.553 1.00 93.44 93 LEU A CA 1
ATOM 732 C C . LEU A 1 93 ? -4.915 -0.255 -9.197 1.00 93.44 93 LEU A C 1
ATOM 734 O O . LEU A 1 93 ? -5.247 -0.044 -8.030 1.00 93.44 93 LEU A O 1
ATOM 738 N N . THR A 1 94 ? -5.303 0.530 -10.202 1.00 96.06 94 THR A N 1
ATOM 739 C CA . THR A 1 94 ? -6.064 1.762 -9.979 1.00 96.06 94 THR A CA 1
ATOM 740 C C . THR A 1 94 ? -7.457 1.474 -9.442 1.00 96.06 94 THR A C 1
ATOM 742 O O . THR A 1 94 ? -7.925 2.193 -8.563 1.00 96.06 94 THR A O 1
ATOM 745 N N . PHE A 1 95 ? -8.107 0.409 -9.911 1.00 95.38 95 PHE A N 1
ATOM 746 C CA . PHE A 1 95 ? -9.386 -0.027 -9.366 1.00 95.38 95 PHE A CA 1
ATOM 747 C C . PHE A 1 95 ? -9.263 -0.371 -7.875 1.00 95.38 95 PHE A C 1
ATOM 749 O O . PHE A 1 95 ? -10.025 0.156 -7.065 1.00 95.38 95 PHE A O 1
ATOM 756 N N . GLY A 1 96 ? -8.260 -1.167 -7.485 1.00 92.88 96 GLY A N 1
ATOM 757 C CA . GLY A 1 96 ? -8.010 -1.504 -6.079 1.00 92.88 96 GLY A CA 1
ATOM 758 C C . GLY A 1 96 ? -7.724 -0.275 -5.208 1.00 92.88 96 GLY A C 1
ATOM 759 O O . GLY A 1 96 ? -8.315 -0.116 -4.137 1.00 92.88 96 GLY A O 1
ATOM 760 N N . VAL A 1 97 ? -6.879 0.640 -5.690 1.00 93.56 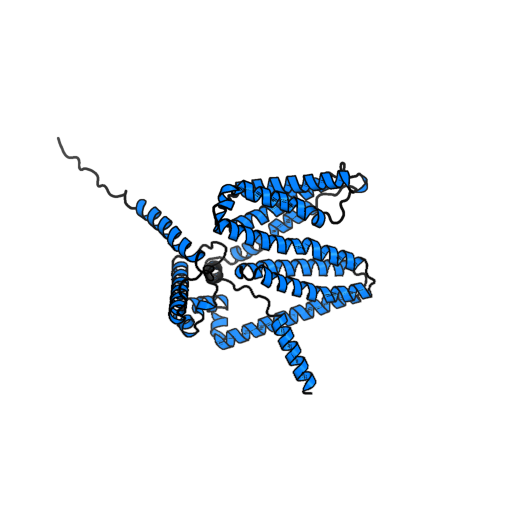97 VAL A N 1
ATOM 761 C CA . VAL A 1 97 ? -6.580 1.911 -5.006 1.00 93.56 97 VAL A CA 1
ATOM 762 C C . VAL A 1 97 ? -7.817 2.811 -4.922 1.00 93.56 97 VAL A C 1
ATOM 764 O O . VAL A 1 97 ? -8.044 3.451 -3.897 1.00 93.56 97 VAL A O 1
ATOM 767 N N . GLY A 1 98 ? -8.643 2.857 -5.965 1.00 94.50 98 GLY A N 1
ATOM 768 C CA . GLY A 1 98 ? -9.879 3.635 -5.987 1.00 94.50 98 GLY A CA 1
ATOM 769 C C . GLY A 1 98 ? -10.931 3.097 -5.017 1.00 94.50 98 GLY A C 1
ATOM 770 O O . GLY A 1 98 ? -11.554 3.884 -4.305 1.00 94.50 98 GLY A O 1
ATOM 771 N N . MET A 1 99 ? -11.065 1.771 -4.904 1.00 92.44 99 MET A N 1
ATOM 772 C CA . MET A 1 99 ? -11.902 1.122 -3.885 1.00 92.44 99 MET A CA 1
ATOM 773 C C . MET A 1 99 ? -11.393 1.419 -2.466 1.00 92.44 99 MET A C 1
ATOM 775 O O . MET A 1 99 ? -12.182 1.728 -1.571 1.00 92.44 99 MET A O 1
ATOM 779 N N . LEU A 1 100 ? -10.072 1.413 -2.257 1.00 90.38 100 LEU A N 1
ATOM 780 C CA . LEU A 1 100 ? -9.474 1.848 -0.992 1.00 90.38 100 LEU A CA 1
ATOM 781 C C . LEU A 1 100 ? -9.771 3.332 -0.709 1.00 90.38 100 LEU A C 1
ATOM 783 O O . LEU A 1 100 ? -10.116 3.692 0.416 1.00 90.38 100 LEU A O 1
ATOM 787 N N . GLY A 1 101 ? -9.698 4.189 -1.729 1.00 90.44 101 GLY A N 1
ATOM 788 C CA . GLY A 1 101 ? -10.061 5.603 -1.642 1.00 90.44 101 GLY A CA 1
ATOM 789 C C . GLY A 1 101 ? -11.534 5.818 -1.287 1.00 90.44 101 GLY A C 1
ATOM 790 O O . GLY A 1 101 ? -11.835 6.661 -0.445 1.00 90.44 101 GLY A O 1
ATOM 791 N N . GLN A 1 102 ? -12.446 5.020 -1.849 1.00 90.06 102 GLN A N 1
ATOM 792 C CA . GLN A 1 102 ? -13.870 5.034 -1.497 1.00 90.06 102 GLN A CA 1
ATOM 793 C C . GLN A 1 102 ? -14.088 4.722 -0.007 1.00 90.06 102 GLN A C 1
ATOM 795 O O . GLN A 1 102 ? -14.909 5.375 0.637 1.00 90.06 102 GLN A O 1
ATOM 800 N N . ALA A 1 103 ? -13.333 3.771 0.551 1.00 85.56 103 ALA A N 1
ATOM 801 C CA . ALA A 1 103 ? -13.416 3.407 1.965 1.00 85.56 103 ALA A CA 1
ATOM 802 C C . ALA A 1 103 ? -12.795 4.461 2.902 1.00 85.56 103 ALA A C 1
ATOM 804 O O . ALA A 1 103 ? -13.320 4.697 3.988 1.00 85.56 103 ALA A O 1
ATOM 805 N N . LEU A 1 104 ? -11.688 5.093 2.495 1.00 85.56 104 LEU A N 1
ATOM 806 C CA . LEU A 1 104 ? -10.938 6.051 3.323 1.00 85.56 104 LEU A CA 1
ATOM 807 C C . LEU A 1 104 ? -11.411 7.506 3.194 1.00 85.56 104 LEU A C 1
ATOM 809 O O . LEU A 1 104 ? -11.103 8.329 4.059 1.00 85.56 104 LEU A O 1
ATOM 813 N N . VAL A 1 105 ? -12.151 7.834 2.133 1.00 88.38 105 VAL A N 1
ATOM 814 C CA . VAL A 1 105 ? -12.699 9.172 1.868 1.00 88.38 105 VAL A CA 1
ATOM 815 C C . VAL A 1 105 ? -14.223 9.073 1.698 1.00 88.38 105 VAL A C 1
ATOM 817 O O . VAL A 1 105 ? -14.753 9.337 0.616 1.00 88.38 105 VAL A O 1
ATOM 820 N N . PRO A 1 106 ? -14.977 8.710 2.754 1.00 85.00 106 PRO A N 1
ATOM 821 C CA . PRO A 1 106 ? -16.426 8.519 2.655 1.00 85.00 106 PRO A CA 1
ATOM 822 C C . PRO A 1 106 ? -17.169 9.791 2.209 1.00 85.00 106 PRO A C 1
ATOM 824 O O . PRO A 1 106 ? -18.194 9.704 1.530 1.00 85.00 106 PRO A O 1
ATOM 827 N N . ARG A 1 107 ? -16.633 10.987 2.514 1.00 85.56 107 ARG A N 1
ATOM 828 C CA . ARG A 1 107 ? -17.189 12.279 2.056 1.00 85.56 107 ARG A CA 1
ATOM 829 C C . ARG A 1 107 ? -17.197 12.433 0.537 1.00 85.56 107 ARG A C 1
ATOM 831 O O . ARG A 1 107 ? -18.022 13.177 0.015 1.00 85.56 107 ARG A O 1
ATOM 838 N N . ALA A 1 108 ? -16.304 11.738 -0.170 1.00 87.44 108 ALA A N 1
ATOM 839 C CA . ALA A 1 108 ? -16.217 11.815 -1.623 1.00 87.44 108 ALA A CA 1
ATOM 840 C C . ALA A 1 108 ? -17.421 11.163 -2.316 1.00 87.44 108 ALA A C 1
ATOM 842 O O . ALA A 1 108 ? -17.690 11.486 -3.473 1.00 87.44 108 ALA A O 1
ATOM 843 N N . GLN A 1 109 ? -18.148 10.275 -1.617 1.00 88.31 109 GLN A N 1
ATOM 844 C CA . GLN A 1 109 ? -19.315 9.559 -2.148 1.00 88.31 109 GLN A CA 1
ATOM 845 C C . GLN A 1 109 ? -19.015 8.940 -3.524 1.00 88.31 109 GLN A C 1
ATOM 847 O O . GLN A 1 109 ? -19.771 9.086 -4.489 1.00 88.31 109 GLN A O 1
ATOM 852 N N . LEU A 1 110 ? -17.847 8.303 -3.633 1.00 90.00 110 LEU A N 1
ATOM 853 C CA . LEU A 1 110 ? -17.432 7.631 -4.856 1.00 90.00 110 LEU A CA 1
ATOM 854 C C . LEU A 1 110 ? -18.326 6.412 -5.069 1.00 90.00 110 LEU A C 1
ATOM 856 O O . LEU A 1 110 ? -18.512 5.607 -4.161 1.00 90.00 110 LEU A O 1
ATOM 860 N N . THR A 1 111 ? -18.894 6.289 -6.264 1.00 93.75 111 THR A N 1
ATOM 861 C CA . THR A 1 111 ? -19.605 5.083 -6.695 1.00 93.75 111 THR A CA 1
ATOM 862 C C . THR A 1 111 ? -18.628 4.153 -7.407 1.00 93.75 111 THR A C 1
ATOM 864 O O . THR A 1 111 ? -17.614 4.608 -7.938 1.00 93.75 111 THR A O 1
ATOM 867 N N . VAL A 1 112 ? -18.939 2.856 -7.477 1.00 94.44 112 VAL A N 1
ATOM 868 C CA . VAL A 1 112 ? -18.094 1.884 -8.196 1.00 94.44 112 VAL A CA 1
ATOM 869 C C . VAL A 1 112 ? -17.905 2.297 -9.659 1.00 94.44 112 VAL A C 1
ATOM 871 O O . VAL A 1 112 ? -16.796 2.239 -10.174 1.00 94.44 112 VAL A O 1
ATOM 874 N N . LEU A 1 113 ? -18.950 2.823 -10.307 1.00 95.62 113 LEU A N 1
ATOM 875 C CA . LEU A 1 113 ? -18.863 3.319 -11.683 1.00 95.62 113 LEU A CA 1
ATOM 876 C C . LEU A 1 113 ? -17.864 4.477 -11.827 1.00 95.62 113 LEU A C 1
ATOM 878 O O . LEU A 1 113 ? -17.077 4.504 -12.770 1.00 95.62 113 LEU A O 1
ATOM 882 N N . LYS A 1 114 ? -17.853 5.414 -10.870 1.00 96.06 114 LYS A N 1
ATOM 883 C CA . LYS A 1 114 ? -16.860 6.494 -10.839 1.00 96.06 114 LYS A CA 1
ATOM 884 C C . LYS A 1 114 ? -15.450 5.937 -10.669 1.00 96.06 114 LYS A C 1
ATOM 886 O O . LYS A 1 114 ? -14.553 6.373 -11.378 1.00 96.06 114 LYS A O 1
ATOM 891 N N . VAL A 1 115 ? -15.262 4.955 -9.784 1.00 97.00 115 VAL A N 1
ATOM 892 C CA . VAL A 1 115 ? -13.966 4.284 -9.587 1.00 97.00 115 VAL A CA 1
ATOM 893 C C . VAL A 1 115 ? -13.497 3.592 -10.871 1.00 97.00 115 VAL A C 1
ATOM 895 O O . VAL A 1 115 ? -12.336 3.744 -11.241 1.00 97.00 115 VAL A O 1
ATOM 898 N N . VAL A 1 116 ? -14.388 2.906 -11.592 1.00 97.75 116 VAL A N 1
ATOM 899 C CA . VAL A 1 116 ? -14.080 2.304 -12.903 1.00 97.75 116 VAL A CA 1
ATOM 900 C C . VAL A 1 116 ? -13.665 3.374 -13.915 1.00 97.75 116 VAL A C 1
ATOM 902 O O . VAL A 1 116 ? -12.654 3.206 -14.593 1.00 97.75 116 VAL A O 1
ATOM 905 N N . GLY A 1 117 ? -14.378 4.503 -13.975 1.00 97.81 117 GLY A N 1
ATOM 906 C CA . GLY A 1 117 ? -14.008 5.631 -14.836 1.00 97.81 117 GLY A CA 1
ATOM 907 C C . GLY A 1 117 ? -12.621 6.202 -14.514 1.00 97.81 117 GLY A C 1
ATOM 908 O O . GLY A 1 117 ? -11.821 6.426 -15.421 1.00 97.81 117 GLY A O 1
ATOM 909 N N . VAL A 1 118 ? -12.298 6.369 -13.226 1.00 97.94 118 VAL A N 1
ATOM 910 C CA . VAL A 1 118 ? -10.957 6.790 -12.779 1.00 97.94 118 VAL A CA 1
ATOM 911 C C . VAL A 1 118 ? -9.896 5.765 -13.172 1.00 97.94 118 VAL A C 1
ATOM 913 O O . VAL A 1 118 ? -8.833 6.147 -13.657 1.00 97.94 118 VAL A O 1
ATOM 916 N N . ALA A 1 119 ? -10.181 4.474 -12.999 1.00 98.00 119 ALA A N 1
ATOM 917 C CA . ALA A 1 119 ? -9.253 3.405 -13.339 1.00 98.00 119 ALA A CA 1
ATOM 918 C C . ALA A 1 119 ? -8.947 3.363 -14.843 1.00 98.00 119 ALA A C 1
ATOM 920 O O . ALA A 1 119 ? -7.781 3.257 -15.222 1.00 98.00 119 ALA A O 1
ATOM 921 N N . LEU A 1 120 ? -9.966 3.520 -15.693 1.00 98.31 120 LEU A N 1
ATOM 922 C CA . LEU A 1 120 ? -9.801 3.598 -17.147 1.00 98.31 120 LEU A CA 1
ATOM 923 C C . LEU A 1 120 ? -8.980 4.822 -17.562 1.00 98.31 120 LEU A C 1
ATOM 925 O O . LEU A 1 120 ? -8.061 4.692 -18.373 1.00 98.31 120 LEU A O 1
ATOM 929 N N . LEU A 1 121 ? -9.268 5.994 -16.986 1.00 98.25 121 LEU A N 1
ATOM 930 C CA . LEU A 1 121 ? -8.519 7.219 -17.272 1.00 98.25 121 LEU A CA 1
ATOM 931 C C . LEU A 1 121 ? -7.046 7.083 -16.867 1.00 98.25 121 LEU A C 1
ATOM 933 O O . LEU A 1 121 ? -6.160 7.403 -17.658 1.00 98.25 121 LEU A O 1
ATOM 937 N N . ALA A 1 122 ? -6.779 6.579 -15.660 1.00 98.19 122 ALA A N 1
ATOM 938 C CA . ALA A 1 122 ? -5.421 6.394 -15.159 1.00 98.19 122 ALA A CA 1
ATOM 939 C C . ALA A 1 122 ? -4.636 5.356 -15.964 1.00 98.19 122 ALA A C 1
ATOM 941 O O . ALA A 1 122 ? -3.485 5.612 -16.306 1.00 98.19 122 ALA A O 1
ATOM 942 N N . ALA A 1 123 ? -5.250 4.221 -16.311 1.00 98.12 123 ALA A N 1
ATOM 943 C CA . ALA A 1 123 ? -4.606 3.181 -17.112 1.00 98.12 123 ALA A CA 1
ATOM 944 C C . ALA A 1 123 ? -4.291 3.667 -18.533 1.00 98.12 123 ALA A C 1
ATOM 946 O O . ALA A 1 123 ? -3.174 3.478 -19.018 1.00 98.12 123 ALA A O 1
ATOM 947 N N . THR A 1 124 ? -5.243 4.354 -19.171 1.00 98.19 124 THR A N 1
ATOM 948 C CA . THR A 1 124 ? -5.063 4.926 -20.514 1.00 98.19 124 THR A CA 1
ATOM 949 C C . THR A 1 124 ? -3.975 5.992 -20.507 1.00 98.19 124 THR A C 1
ATOM 951 O O . THR A 1 124 ? -3.065 5.952 -21.331 1.00 98.19 124 THR A O 1
ATOM 954 N N . GLY A 1 125 ? -4.026 6.918 -19.549 1.00 97.88 125 GLY A N 1
ATOM 955 C CA . GLY A 1 125 ? -3.029 7.974 -19.421 1.00 97.88 125 GLY A CA 1
ATOM 956 C C . GLY A 1 125 ? -1.636 7.448 -19.066 1.00 97.88 125 GLY A C 1
ATOM 957 O O . GLY A 1 125 ? -0.644 7.923 -19.614 1.00 97.88 125 GLY A O 1
ATOM 958 N N . TYR A 1 126 ? -1.551 6.422 -18.215 1.00 97.50 126 TYR A N 1
ATOM 959 C CA . TYR A 1 126 ? -0.302 5.733 -17.884 1.00 97.50 126 TYR A CA 1
ATOM 960 C C . TYR A 1 126 ? 0.340 5.093 -19.118 1.00 97.50 126 TYR A C 1
ATOM 962 O O . TYR A 1 126 ? 1.490 5.393 -19.432 1.00 97.50 126 TYR A O 1
ATOM 970 N N . VAL A 1 127 ? -0.401 4.250 -19.845 1.00 97.44 127 VAL A N 1
ATOM 971 C CA . VAL A 1 127 ? 0.126 3.576 -21.042 1.00 97.44 127 VAL A CA 1
ATOM 972 C C . VAL A 1 127 ? 0.416 4.575 -22.157 1.00 97.44 127 VAL A C 1
ATOM 974 O O . VAL A 1 127 ? 1.469 4.486 -22.779 1.00 97.44 127 VAL A O 1
ATOM 977 N N . GLY A 1 128 ? -0.454 5.566 -22.367 1.00 97.25 128 GLY A N 1
ATOM 978 C CA . GLY A 1 128 ? -0.232 6.637 -23.338 1.00 97.25 128 GLY A CA 1
ATOM 979 C C . GLY A 1 128 ? 1.048 7.424 -23.053 1.00 97.25 128 GLY A C 1
ATOM 980 O O . GLY A 1 128 ? 1.855 7.631 -23.956 1.00 97.25 128 GLY A O 1
ATOM 981 N N . ALA A 1 129 ? 1.293 7.792 -21.792 1.00 97.50 129 ALA A N 1
ATOM 982 C CA . ALA A 1 129 ? 2.532 8.458 -21.400 1.00 97.50 129 ALA A CA 1
ATOM 983 C C . ALA A 1 129 ? 3.761 7.564 -21.622 1.00 97.50 129 ALA A C 1
ATOM 985 O O . ALA A 1 129 ? 4.770 8.037 -22.142 1.00 97.50 129 ALA A O 1
ATOM 986 N N . LEU A 1 130 ? 3.683 6.273 -21.284 1.00 96.81 130 LEU A N 1
ATOM 987 C CA . LEU A 1 130 ? 4.783 5.342 -21.543 1.00 96.81 130 LEU A CA 1
ATOM 988 C C . LEU A 1 130 ? 5.043 5.144 -23.043 1.00 96.81 130 LEU A C 1
ATOM 990 O O . LEU A 1 130 ? 6.202 5.069 -23.434 1.00 96.81 130 LEU A O 1
ATOM 994 N N . LEU A 1 131 ? 4.009 5.114 -23.886 1.00 96.69 131 LEU A N 1
ATOM 995 C CA . LEU A 1 131 ? 4.158 5.053 -25.344 1.00 96.69 131 LEU A CA 1
ATOM 996 C C . LEU A 1 131 ? 4.877 6.292 -25.890 1.00 96.69 131 LEU A C 1
ATOM 998 O O . LEU A 1 131 ? 5.798 6.158 -26.691 1.00 96.69 131 LEU A O 1
ATOM 1002 N N . VAL A 1 132 ? 4.507 7.488 -25.420 1.00 96.62 132 VAL A N 1
ATOM 1003 C CA . VAL A 1 132 ? 5.192 8.745 -25.777 1.00 96.62 132 VAL A CA 1
ATOM 1004 C C . VAL A 1 132 ? 6.659 8.698 -25.341 1.00 96.62 132 VAL A C 1
ATOM 1006 O O . VAL A 1 132 ? 7.550 9.023 -26.123 1.00 96.62 132 VAL A O 1
ATOM 1009 N N . ILE A 1 133 ? 6.937 8.233 -24.122 1.00 95.69 133 ILE A N 1
ATOM 1010 C CA . ILE A 1 133 ? 8.309 8.087 -23.620 1.00 95.69 133 ILE A CA 1
ATOM 1011 C C . ILE A 1 133 ? 9.097 7.071 -24.456 1.00 95.69 133 ILE A C 1
ATOM 1013 O O . ILE A 1 133 ? 10.228 7.352 -24.842 1.00 95.69 133 ILE A O 1
ATOM 1017 N N . ALA A 1 134 ? 8.510 5.921 -24.789 1.00 95.31 134 ALA A N 1
ATOM 1018 C CA . ALA A 1 134 ? 9.151 4.918 -25.638 1.00 95.31 134 ALA A CA 1
ATOM 1019 C C . ALA A 1 134 ? 9.426 5.441 -27.057 1.00 95.31 134 ALA A C 1
ATOM 1021 O O . ALA A 1 134 ? 10.434 5.075 -27.656 1.00 95.31 134 ALA A O 1
ATOM 1022 N N . ALA A 1 135 ? 8.556 6.308 -27.583 1.00 94.56 135 ALA A N 1
ATOM 1023 C CA . ALA A 1 135 ? 8.716 6.912 -28.899 1.00 94.56 135 ALA A CA 1
ATOM 1024 C C . ALA A 1 135 ? 9.816 7.986 -28.952 1.00 94.56 135 ALA A C 1
ATOM 1026 O O . ALA A 1 135 ? 10.433 8.152 -30.003 1.00 94.56 135 ALA A O 1
ATOM 1027 N N . HIS A 1 136 ? 10.061 8.708 -27.851 1.00 95.62 136 HIS A N 1
ATOM 1028 C CA . HIS A 1 136 ? 10.974 9.860 -27.828 1.00 95.62 136 HIS A CA 1
ATOM 1029 C C . HIS A 1 136 ? 12.265 9.662 -27.026 1.00 95.62 136 HIS A C 1
ATOM 1031 O O . HIS A 1 136 ? 13.181 10.468 -27.177 1.00 95.62 136 HIS A O 1
ATOM 1037 N N . TRP A 1 137 ? 12.354 8.643 -26.168 1.00 94.75 137 TRP A N 1
ATOM 1038 C CA . TRP A 1 137 ? 13.519 8.423 -25.309 1.00 94.75 137 TRP A CA 1
ATOM 1039 C C . TRP A 1 137 ? 14.243 7.114 -25.618 1.00 94.75 137 TRP A C 1
ATOM 1041 O O . TRP A 1 137 ? 15.298 7.137 -26.243 1.00 94.75 137 TRP A O 1
ATOM 1051 N N . VAL A 1 138 ? 13.714 5.978 -25.158 1.00 92.50 138 VAL A N 1
ATOM 1052 C CA . VAL A 1 138 ? 14.327 4.659 -25.360 1.00 92.50 138 VAL A CA 1
ATOM 1053 C C . VAL A 1 138 ? 13.310 3.546 -25.097 1.00 92.50 138 VAL A C 1
ATOM 1055 O O . VAL A 1 138 ? 12.438 3.675 -24.233 1.00 92.50 138 VAL A O 1
ATOM 1058 N N . PHE A 1 139 ? 13.444 2.436 -25.823 1.00 91.69 139 PHE A N 1
ATOM 1059 C CA . PHE A 1 139 ? 12.710 1.197 -25.583 1.00 91.69 139 PHE A CA 1
ATOM 1060 C C . PHE A 1 139 ? 13.693 0.014 -25.509 1.00 91.69 139 PHE A C 1
ATOM 1062 O O . PHE A 1 139 ? 14.567 -0.068 -26.372 1.00 91.69 139 PHE A O 1
ATOM 1069 N N . PRO A 1 140 ? 13.566 -0.902 -24.528 1.00 91.81 140 PRO A N 1
ATOM 1070 C CA . PRO A 1 140 ? 12.622 -0.891 -23.404 1.00 91.81 140 PRO A CA 1
ATOM 1071 C C . PRO A 1 140 ? 12.896 0.252 -22.411 1.00 91.81 140 PRO A C 1
ATOM 1073 O O . PRO A 1 140 ? 14.037 0.654 -22.200 1.00 91.81 140 PRO A O 1
ATOM 1076 N N . ILE A 1 141 ? 11.837 0.786 -21.793 1.00 93.06 141 ILE A N 1
ATOM 1077 C CA . ILE A 1 141 ? 11.943 1.942 -20.888 1.00 93.06 141 ILE A CA 1
ATOM 1078 C C . ILE A 1 141 ? 12.657 1.513 -19.594 1.00 93.06 141 ILE A C 1
ATOM 1080 O O . ILE A 1 141 ? 12.109 0.680 -18.861 1.00 93.06 141 ILE A O 1
ATOM 1084 N N . PRO A 1 142 ? 13.822 2.087 -19.245 1.00 89.69 142 PRO A N 1
ATOM 1085 C CA . PRO A 1 142 ? 14.518 1.747 -18.012 1.00 89.69 142 PRO A CA 1
ATOM 1086 C C . PRO A 1 142 ? 13.680 2.163 -16.801 1.00 89.69 142 PRO A C 1
ATOM 1088 O O . PRO A 1 142 ? 13.089 3.240 -16.774 1.00 89.69 142 PRO A O 1
ATOM 1091 N N . PHE A 1 143 ? 13.626 1.300 -15.783 1.00 87.62 143 PHE A N 1
ATOM 1092 C CA . PHE A 1 143 ? 12.847 1.535 -14.562 1.00 87.62 143 PHE A CA 1
ATOM 1093 C C . PHE A 1 143 ? 11.388 1.944 -14.846 1.00 87.62 143 PHE A C 1
ATOM 1095 O O . PHE A 1 143 ? 10.873 2.875 -14.229 1.00 87.62 143 PHE A O 1
ATOM 1102 N N . THR A 1 144 ? 10.708 1.238 -15.759 1.00 91.12 144 THR A N 1
ATOM 1103 C CA . THR A 1 144 ? 9.359 1.581 -16.259 1.00 91.12 144 THR A CA 1
ATOM 1104 C C . THR A 1 144 ? 8.359 1.929 -15.154 1.00 91.12 144 THR A C 1
ATOM 1106 O O . THR A 1 144 ? 7.579 2.864 -15.301 1.00 91.12 144 THR A O 1
ATOM 1109 N N . ILE A 1 145 ? 8.397 1.215 -14.021 1.00 90.12 145 ILE A N 1
ATOM 1110 C CA . ILE A 1 145 ? 7.532 1.503 -12.867 1.00 90.12 145 ILE A CA 1
ATOM 1111 C C . ILE A 1 145 ? 7.841 2.891 -12.295 1.00 90.12 145 ILE A C 1
ATOM 1113 O O . ILE A 1 145 ? 6.919 3.681 -12.149 1.00 90.12 145 ILE A O 1
ATOM 1117 N N . VAL A 1 146 ? 9.114 3.213 -12.031 1.00 92.25 146 VAL A N 1
ATOM 1118 C CA . VAL A 1 146 ? 9.556 4.511 -11.480 1.00 92.25 146 VAL A CA 1
ATOM 1119 C C . VAL A 1 146 ? 9.160 5.656 -12.406 1.00 92.25 146 VAL A C 1
ATOM 1121 O O . VAL A 1 146 ? 8.536 6.618 -11.964 1.00 92.25 146 VAL A O 1
ATOM 1124 N N . VAL A 1 147 ? 9.479 5.523 -13.695 1.00 93.06 147 VAL A N 1
ATOM 1125 C CA . VAL A 1 147 ? 9.151 6.514 -14.733 1.00 93.06 147 VAL A CA 1
ATOM 1126 C C . VAL A 1 147 ? 7.636 6.655 -14.909 1.00 93.06 147 VAL A C 1
ATOM 1128 O O . VAL A 1 147 ? 7.134 7.733 -15.212 1.00 93.06 147 VAL A O 1
ATOM 1131 N N . GLY A 1 148 ? 6.898 5.571 -14.684 1.00 93.44 148 GLY A N 1
ATOM 1132 C CA . GLY A 1 148 ? 5.454 5.518 -14.827 1.00 93.44 148 GLY A CA 1
ATOM 1133 C C . GLY A 1 148 ? 4.651 5.993 -13.604 1.00 93.44 148 GLY A C 1
ATOM 1134 O O . GLY A 1 148 ? 3.473 6.317 -13.760 1.00 93.44 148 GLY A O 1
ATOM 1135 N N . VAL A 1 149 ? 5.239 6.087 -12.402 1.00 93.56 149 VAL A N 1
ATOM 1136 C CA . VAL A 1 149 ? 4.520 6.581 -11.206 1.00 93.56 149 VAL A CA 1
ATOM 1137 C C . VAL A 1 149 ? 4.010 8.020 -11.387 1.00 93.56 149 VAL A C 1
ATOM 1139 O O . VAL A 1 149 ? 2.837 8.253 -11.076 1.00 93.56 149 VAL A O 1
ATOM 1142 N N . PRO A 1 150 ? 4.806 8.994 -11.880 1.00 94.69 150 PRO A N 1
ATOM 1143 C CA . PRO A 1 150 ? 4.324 10.358 -12.091 1.00 94.69 150 PRO A CA 1
ATOM 1144 C C . PRO A 1 150 ? 3.116 10.469 -13.038 1.00 94.69 150 PRO A C 1
ATOM 1146 O O . PRO A 1 150 ? 2.115 11.050 -12.609 1.00 94.69 150 PRO A O 1
ATOM 1149 N N . PRO A 1 151 ? 3.124 9.906 -14.269 1.00 96.00 151 PRO A N 1
ATOM 1150 C CA . PRO A 1 151 ? 1.955 9.982 -15.140 1.00 96.00 151 PRO A CA 1
ATOM 1151 C C . PRO A 1 151 ? 0.758 9.244 -14.540 1.00 96.00 151 PRO A C 1
ATOM 1153 O O . PRO A 1 151 ? -0.339 9.798 -14.529 1.00 96.00 151 PRO A O 1
ATOM 1156 N N . TRP A 1 152 ? 0.951 8.057 -13.953 1.00 96.44 152 TRP A N 1
ATOM 1157 C CA . TRP A 1 152 ? -0.138 7.359 -13.263 1.00 96.44 152 TRP A CA 1
ATOM 1158 C C . TRP A 1 152 ? -0.777 8.228 -12.172 1.00 96.44 152 TRP A C 1
ATOM 1160 O O . TRP A 1 152 ? -1.996 8.379 -12.139 1.00 96.44 152 TRP A O 1
ATOM 1170 N N . SER A 1 153 ? 0.044 8.855 -11.322 1.00 95.44 153 SER A N 1
ATOM 1171 C CA . SER A 1 153 ? -0.423 9.723 -10.234 1.00 95.44 153 SER A CA 1
ATOM 1172 C C . SER A 1 153 ? -1.202 10.920 -10.774 1.00 95.44 153 SER A C 1
ATOM 1174 O O . SER A 1 153 ? -2.270 11.240 -10.255 1.00 95.44 153 SER A O 1
ATOM 1176 N N . LEU A 1 154 ? -0.702 11.557 -11.836 1.00 96.75 154 LEU A N 1
ATOM 1177 C CA . LEU A 1 154 ? -1.368 12.683 -12.486 1.00 96.75 154 LEU A CA 1
ATOM 1178 C C . LEU A 1 154 ? -2.777 12.301 -12.957 1.00 96.75 154 LEU A C 1
ATOM 1180 O O . LEU A 1 154 ? -3.747 12.951 -12.567 1.00 96.75 154 LEU A O 1
ATOM 1184 N N . PHE A 1 155 ? -2.900 11.236 -13.752 1.00 98.00 155 PHE A N 1
ATOM 1185 C CA . PHE A 1 155 ? -4.195 10.817 -14.292 1.00 98.00 155 PHE A CA 1
ATOM 1186 C C . PHE A 1 155 ? -5.126 10.249 -13.216 1.00 98.00 155 PHE A C 1
ATOM 1188 O O . PHE A 1 155 ? -6.334 10.482 -13.276 1.00 98.00 155 PHE A O 1
ATOM 1195 N N . PHE A 1 156 ? -4.587 9.572 -12.200 1.00 97.31 156 PHE A N 1
ATOM 1196 C CA . PHE A 1 156 ? -5.365 9.103 -11.057 1.00 97.31 156 PHE A CA 1
ATOM 1197 C C . PHE A 1 156 ? -5.967 10.266 -10.261 1.00 97.31 156 PHE A C 1
ATOM 1199 O O . PHE A 1 156 ? -7.182 10.309 -10.060 1.00 97.31 156 PHE A O 1
ATOM 1206 N N . TYR A 1 157 ? -5.153 11.240 -9.836 1.00 96.12 157 TYR A N 1
ATOM 1207 C CA . TYR A 1 157 ? -5.651 12.384 -9.069 1.00 96.12 157 TYR A CA 1
ATOM 1208 C C . TYR A 1 157 ? -6.564 13.282 -9.909 1.00 96.12 157 TYR A C 1
ATOM 1210 O O . TYR A 1 157 ? -7.584 13.742 -9.396 1.00 96.12 157 TYR A O 1
ATOM 1218 N N . ALA A 1 158 ? -6.269 13.472 -11.200 1.00 96.81 158 ALA A N 1
ATOM 1219 C CA . ALA A 1 158 ? -7.173 14.159 -12.120 1.00 96.81 158 ALA A CA 1
ATOM 1220 C C . ALA A 1 158 ? -8.524 13.434 -12.214 1.00 96.81 158 ALA A C 1
ATOM 1222 O O . ALA A 1 158 ? -9.571 14.057 -12.042 1.00 96.81 158 ALA A O 1
ATOM 1223 N N . GLY A 1 159 ? -8.513 12.109 -12.388 1.00 96.44 159 GLY A N 1
ATOM 1224 C CA . GLY A 1 159 ? -9.721 11.287 -12.388 1.00 96.44 159 GLY A CA 1
ATOM 1225 C C . GLY A 1 159 ? -10.516 11.414 -11.092 1.00 96.44 159 GLY A C 1
ATOM 1226 O O . GLY A 1 159 ? -11.729 11.606 -11.139 1.00 96.44 159 GLY A O 1
ATOM 1227 N N . MET A 1 160 ? -9.853 11.380 -9.935 1.00 95.06 160 MET A N 1
ATOM 1228 C CA . MET A 1 160 ? -10.504 11.565 -8.633 1.00 95.06 160 MET A CA 1
ATOM 1229 C C . MET A 1 160 ? -11.151 12.951 -8.506 1.00 95.06 160 MET A C 1
ATOM 1231 O O . MET A 1 160 ? -12.286 13.058 -8.039 1.00 95.06 160 MET A O 1
ATOM 1235 N N . VAL A 1 161 ? -10.476 14.010 -8.966 1.00 95.50 161 VAL A N 1
ATOM 1236 C CA . VAL A 1 161 ? -11.036 15.372 -8.986 1.00 95.50 161 VAL A CA 1
ATOM 1237 C C . VAL A 1 161 ? -12.265 15.454 -9.891 1.00 95.50 161 VAL A C 1
ATOM 1239 O O . VAL A 1 161 ? -13.275 16.030 -9.484 1.00 95.50 161 VAL A O 1
ATOM 1242 N N . LEU A 1 162 ? -12.217 14.843 -11.077 1.00 95.81 162 LEU A N 1
ATOM 1243 C CA . LEU A 1 162 ? -13.347 14.796 -12.010 1.00 95.81 162 LEU A CA 1
ATOM 1244 C C . LEU A 1 162 ? -14.522 13.978 -11.452 1.00 95.81 162 LEU A C 1
ATOM 1246 O O . LEU A 1 162 ? -15.670 14.411 -11.529 1.00 95.81 162 LEU A O 1
ATOM 1250 N N . ALA A 1 163 ? -14.248 12.827 -10.837 1.00 95.00 163 ALA A N 1
ATOM 1251 C CA . ALA A 1 163 ? -15.259 11.932 -10.278 1.00 95.00 163 ALA A CA 1
ATOM 1252 C C . ALA A 1 163 ? -16.014 12.545 -9.085 1.00 95.00 163 ALA A C 1
ATOM 1254 O O . ALA A 1 163 ? -17.225 12.339 -8.926 1.00 95.00 163 ALA A O 1
ATOM 1255 N N . VAL A 1 164 ? -15.308 13.280 -8.224 1.00 94.69 164 VAL A N 1
ATOM 1256 C CA . VAL A 1 164 ? -15.898 13.944 -7.050 1.00 94.69 164 VAL A CA 1
ATOM 1257 C C . VAL A 1 164 ? -16.515 15.293 -7.420 1.00 94.69 164 VAL A C 1
ATOM 1259 O O . VAL A 1 164 ? -17.571 15.657 -6.897 1.00 94.69 164 VAL A O 1
ATOM 1262 N N . GLY A 1 165 ? -15.881 16.009 -8.346 1.00 93.12 165 GLY A N 1
ATOM 1263 C CA . GLY A 1 165 ? -16.231 17.356 -8.768 1.00 93.12 165 GLY A CA 1
ATOM 1264 C C . GLY A 1 165 ? -15.325 18.403 -8.101 1.00 93.12 165 GLY A C 1
ATOM 1265 O O . GLY A 1 165 ? -15.310 18.498 -6.868 1.00 93.12 165 GLY A O 1
ATOM 1266 N N . PRO A 1 166 ? -14.615 19.249 -8.874 1.00 91.44 166 PRO A N 1
ATOM 1267 C CA . PRO A 1 166 ? -13.652 20.214 -8.331 1.00 91.44 166 PRO A CA 1
ATOM 1268 C C . PRO A 1 166 ? -14.301 21.228 -7.382 1.00 91.44 166 PRO A C 1
ATOM 1270 O O . PRO A 1 166 ? -13.721 21.590 -6.360 1.00 91.44 166 PRO A O 1
ATOM 1273 N N . ARG A 1 167 ? -15.545 21.630 -7.668 1.00 92.06 167 ARG A N 1
ATOM 1274 C CA . ARG A 1 167 ? -16.311 22.562 -6.834 1.00 92.06 167 ARG A CA 1
ATOM 1275 C C . ARG A 1 167 ? -16.597 21.997 -5.438 1.00 92.06 167 ARG A C 1
ATOM 1277 O O . ARG A 1 167 ? -16.371 22.685 -4.449 1.00 92.06 167 ARG A O 1
ATOM 1284 N N . ARG A 1 168 ? -16.988 20.718 -5.342 1.00 92.44 168 ARG A N 1
ATOM 1285 C CA . ARG A 1 168 ? -17.225 20.047 -4.049 1.00 92.44 168 ARG A CA 1
ATOM 1286 C C . ARG A 1 168 ? -15.941 19.924 -3.240 1.00 92.44 168 ARG A C 1
ATOM 1288 O O . ARG A 1 168 ? -15.967 20.148 -2.035 1.00 92.44 168 ARG A O 1
ATOM 1295 N N . ILE A 1 169 ? -14.827 19.598 -3.899 1.00 91.88 169 ILE A N 1
ATOM 1296 C CA . ILE A 1 169 ? -13.512 19.544 -3.248 1.00 91.88 169 ILE A CA 1
ATOM 1297 C C . ILE A 1 169 ? -13.151 20.923 -2.696 1.00 91.88 169 ILE A C 1
ATOM 1299 O O . ILE A 1 169 ? -12.686 21.025 -1.569 1.00 91.88 169 ILE A O 1
ATOM 1303 N N . TRP A 1 170 ? -13.380 21.998 -3.444 1.00 89.12 170 TRP A N 1
ATOM 1304 C CA . TRP A 1 170 ? -13.068 23.341 -2.963 1.00 89.12 170 TRP A CA 1
ATOM 1305 C C . TRP A 1 170 ? -13.923 23.756 -1.754 1.00 89.12 170 TRP A C 1
ATOM 1307 O O . TRP A 1 170 ? -13.396 24.260 -0.756 1.00 89.12 170 TRP A O 1
ATOM 1317 N N . GLU A 1 171 ? -15.232 23.512 -1.824 1.00 93.00 171 GLU A N 1
ATOM 1318 C CA . GLU A 1 171 ? -16.210 23.952 -0.824 1.00 93.00 171 GLU A CA 1
ATOM 1319 C C . GLU A 1 171 ? -16.144 23.119 0.475 1.00 93.00 171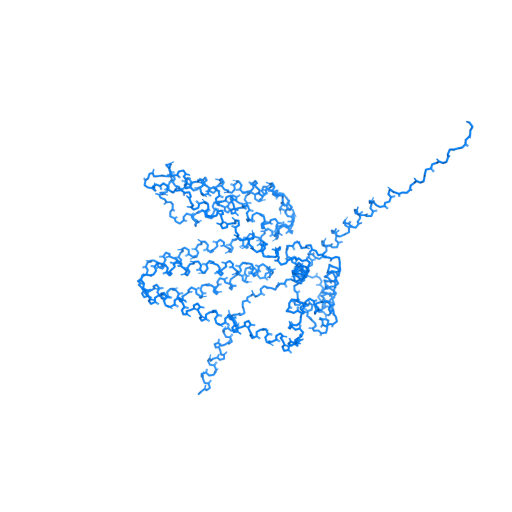 GLU A C 1
ATOM 1321 O O . GLU A 1 171 ? -16.139 23.684 1.573 1.00 93.00 171 GLU A O 1
ATOM 1326 N N . ASP A 1 172 ? -16.015 21.789 0.392 1.00 91.62 172 ASP A N 1
ATOM 1327 C CA . ASP A 1 172 ? -16.004 20.910 1.569 1.00 91.62 172 ASP A CA 1
ATOM 1328 C C . ASP A 1 172 ? -14.587 20.766 2.160 1.00 91.62 172 ASP A C 1
ATOM 1330 O O . ASP A 1 172 ? -13.677 20.141 1.605 1.00 91.62 172 ASP A O 1
ATOM 1334 N N . ARG A 1 173 ? -14.382 21.359 3.342 1.00 89.94 173 ARG A N 1
ATOM 1335 C CA . ARG A 1 173 ? -13.114 21.280 4.085 1.00 89.94 173 ARG A CA 1
ATOM 1336 C C . ARG A 1 173 ? -12.781 19.857 4.544 1.00 89.94 173 ARG A C 1
ATOM 1338 O O . ARG A 1 173 ? -11.603 19.498 4.561 1.00 89.94 173 ARG A O 1
ATOM 1345 N N . GLU A 1 174 ? -13.773 19.073 4.949 1.00 86.25 174 GLU A N 1
ATOM 1346 C CA . GLU A 1 174 ? -13.541 17.723 5.470 1.00 86.25 174 GLU A CA 1
ATOM 1347 C C . GLU A 1 174 ? -13.172 16.765 4.336 1.00 86.25 174 GLU A C 1
ATOM 1349 O O . GLU A 1 174 ? -12.237 15.977 4.476 1.00 86.25 174 GLU A O 1
ATOM 1354 N N . LEU A 1 175 ? -13.826 16.900 3.179 1.00 89.94 175 LEU A N 1
ATOM 1355 C CA . LEU A 1 175 ? -13.458 16.175 1.963 1.00 89.94 175 LEU A CA 1
ATOM 1356 C C . LEU A 1 175 ? -11.990 16.416 1.581 1.00 89.94 175 LEU A C 1
ATOM 1358 O O . LEU A 1 175 ? -11.261 15.462 1.312 1.00 89.94 175 LEU A O 1
ATOM 1362 N N . ARG A 1 176 ? -11.526 17.673 1.618 1.00 90.12 176 ARG A N 1
ATOM 1363 C CA . ARG A 1 176 ? -10.110 18.004 1.362 1.00 90.12 176 ARG A CA 1
ATOM 1364 C C . ARG A 1 176 ? -9.173 17.369 2.367 1.00 90.12 176 ARG A C 1
ATOM 1366 O O . ARG A 1 176 ? -8.121 16.872 1.983 1.00 90.12 176 ARG A O 1
ATOM 1373 N N . LEU A 1 177 ? -9.538 17.387 3.645 1.00 87.50 177 LEU A N 1
ATOM 1374 C CA . LEU A 1 177 ? -8.709 16.806 4.693 1.00 87.50 177 LEU A CA 1
ATOM 1375 C C . LEU A 1 177 ? -8.585 15.287 4.519 1.00 87.50 177 LEU A C 1
ATOM 1377 O O . LEU A 1 177 ? -7.477 14.758 4.590 1.00 87.50 177 LEU A O 1
ATOM 1381 N N . GLN A 1 178 ? -9.693 14.594 4.252 1.00 86.62 178 GLN A N 1
ATOM 1382 C CA . GLN A 1 178 ? -9.695 13.154 3.979 1.00 86.62 178 GLN A CA 1
ATOM 1383 C C . GLN A 1 178 ? -8.908 12.826 2.702 1.00 86.62 178 GLN A C 1
ATOM 1385 O O . GLN A 1 178 ? -8.049 11.944 2.722 1.00 86.62 178 GLN A O 1
ATOM 1390 N N . GLY A 1 179 ? -9.119 13.593 1.628 1.00 89.69 179 GLY A N 1
ATOM 1391 C CA . GLY A 1 179 ? -8.387 13.448 0.369 1.00 89.69 179 GLY A CA 1
ATOM 1392 C C . GLY A 1 179 ? -6.880 13.676 0.515 1.00 89.69 179 GLY A C 1
ATOM 1393 O O . GLY A 1 179 ? -6.096 12.873 0.019 1.00 89.69 179 GLY A O 1
ATOM 1394 N N . LEU A 1 180 ? -6.456 14.708 1.252 1.00 88.81 180 LEU A N 1
ATOM 1395 C CA . LEU A 1 180 ? -5.040 14.988 1.514 1.00 88.81 180 LEU A CA 1
ATOM 1396 C C . LEU A 1 180 ? -4.383 13.867 2.322 1.00 88.81 180 LEU A C 1
ATOM 1398 O O . LEU A 1 180 ? -3.258 13.469 2.038 1.00 88.81 180 LEU A O 1
ATOM 1402 N N . ARG A 1 181 ? -5.085 13.325 3.322 1.00 85.69 181 ARG A N 1
ATOM 1403 C CA . ARG A 1 181 ? -4.583 12.192 4.111 1.00 85.69 181 ARG A CA 1
ATOM 1404 C C . ARG A 1 181 ? -4.420 10.941 3.251 1.00 85.69 181 ARG A C 1
ATOM 1406 O O . ARG A 1 181 ? -3.391 10.276 3.348 1.00 85.69 181 ARG A O 1
ATOM 1413 N N . PHE A 1 182 ? -5.398 10.657 2.392 1.00 89.06 182 PHE A N 1
ATOM 1414 C CA . PHE A 1 182 ? -5.310 9.572 1.419 1.00 89.06 182 PHE A CA 1
ATOM 1415 C C . PHE A 1 182 ? -4.140 9.785 0.444 1.00 89.06 182 PHE A C 1
ATOM 1417 O O . PHE A 1 182 ? -3.323 8.885 0.265 1.00 89.06 182 PHE A O 1
ATOM 1424 N N . ALA A 1 183 ? -3.980 10.992 -0.105 1.00 90.25 183 ALA A N 1
ATOM 1425 C CA . ALA A 1 183 ? -2.873 11.335 -0.997 1.00 90.25 183 ALA A CA 1
ATOM 1426 C C . ALA A 1 183 ? -1.498 11.233 -0.314 1.00 90.25 183 ALA A C 1
ATOM 1428 O O . ALA A 1 183 ? -0.547 10.753 -0.929 1.00 90.25 183 ALA A O 1
ATOM 1429 N N . ASN A 1 184 ? -1.388 11.610 0.964 1.00 87.00 184 ASN A N 1
ATOM 1430 C CA . ASN A 1 184 ? -0.165 11.437 1.754 1.00 87.00 184 ASN A CA 1
ATOM 1431 C C . ASN A 1 184 ? 0.159 9.953 1.966 1.00 87.00 184 ASN A C 1
ATOM 1433 O O . ASN A 1 184 ? 1.317 9.556 1.842 1.00 87.00 184 ASN A O 1
ATOM 1437 N N . MET A 1 185 ? -0.854 9.124 2.243 1.00 86.38 185 MET A N 1
ATOM 1438 C CA . MET A 1 185 ? -0.690 7.672 2.356 1.00 86.38 185 MET A CA 1
ATOM 1439 C C . MET A 1 185 ? -0.203 7.060 1.037 1.00 86.38 185 MET A C 1
ATOM 1441 O O . MET A 1 185 ? 0.763 6.299 1.040 1.00 86.38 185 MET A O 1
ATOM 1445 N N . MET A 1 186 ? -0.824 7.429 -0.086 1.00 89.38 186 MET A N 1
ATOM 1446 C CA . MET A 1 186 ? -0.432 6.948 -1.414 1.00 89.38 186 MET A CA 1
ATOM 1447 C C . MET A 1 186 ? 0.972 7.416 -1.803 1.00 89.38 186 MET A C 1
ATOM 1449 O O . MET A 1 186 ? 1.781 6.617 -2.267 1.00 89.38 186 MET A O 1
ATOM 1453 N N . SER A 1 187 ? 1.292 8.687 -1.553 1.00 87.88 187 SER A N 1
ATOM 1454 C CA . SER A 1 187 ? 2.628 9.246 -1.794 1.00 87.88 187 SER A CA 1
ATOM 1455 C C . SER A 1 187 ? 3.696 8.507 -0.993 1.00 87.88 187 SER A C 1
ATOM 1457 O O . SER A 1 187 ? 4.754 8.184 -1.525 1.00 87.88 187 SER A O 1
ATOM 1459 N N . PHE A 1 188 ? 3.411 8.171 0.268 1.00 87.75 188 PHE A N 1
ATOM 1460 C CA . PHE A 1 188 ? 4.333 7.395 1.091 1.00 87.75 188 PHE A CA 1
ATOM 1461 C C . PHE A 1 188 ? 4.569 5.983 0.534 1.00 87.75 188 PHE A C 1
ATOM 1463 O O . PHE A 1 188 ? 5.706 5.521 0.505 1.00 87.75 188 PHE A O 1
ATOM 1470 N N . GLN A 1 189 ? 3.529 5.307 0.039 1.00 87.19 189 GLN A N 1
ATOM 1471 C CA . GLN A 1 189 ? 3.693 4.000 -0.607 1.00 87.19 189 GLN A CA 1
ATOM 1472 C C . GLN A 1 189 ? 4.468 4.095 -1.930 1.00 87.19 189 GLN A C 1
ATOM 1474 O O . GLN A 1 189 ? 5.304 3.238 -2.217 1.00 87.19 189 GLN A O 1
ATOM 1479 N N . ALA A 1 190 ? 4.248 5.154 -2.714 1.00 88.94 190 ALA A N 1
ATOM 1480 C CA . ALA A 1 190 ? 4.957 5.384 -3.971 1.00 88.94 190 ALA A CA 1
ATOM 1481 C C . ALA A 1 190 ? 6.479 5.518 -3.779 1.00 88.94 190 ALA A C 1
ATOM 1483 O O . ALA A 1 190 ? 7.246 5.096 -4.643 1.00 88.94 190 ALA A O 1
ATOM 1484 N N . VAL A 1 191 ? 6.933 6.018 -2.624 1.00 88.50 191 VAL A N 1
ATOM 1485 C CA . VAL A 1 191 ? 8.364 6.098 -2.280 1.00 88.50 191 VAL A CA 1
ATOM 1486 C C . VAL A 1 191 ? 9.037 4.716 -2.298 1.00 88.50 191 VAL A C 1
ATOM 1488 O O . VAL A 1 191 ? 10.202 4.609 -2.687 1.00 88.50 191 VAL A O 1
ATOM 1491 N N . PHE A 1 192 ? 8.322 3.634 -1.965 1.00 88.62 192 PHE A N 1
ATOM 1492 C CA . PHE A 1 192 ? 8.875 2.272 -2.018 1.00 88.62 192 PHE A CA 1
ATOM 1493 C C . PHE A 1 192 ? 9.238 1.852 -3.442 1.00 88.62 192 PHE A C 1
ATOM 1495 O O . PHE A 1 192 ? 10.252 1.182 -3.650 1.00 88.62 192 PHE A O 1
ATOM 1502 N N . LEU A 1 193 ? 8.450 2.299 -4.422 1.00 88.31 193 LEU A N 1
ATOM 1503 C CA . LEU A 1 193 ? 8.689 2.024 -5.836 1.00 88.31 193 LEU A CA 1
ATOM 1504 C C . LEU A 1 193 ? 9.953 2.709 -6.356 1.00 88.31 193 LEU A C 1
ATOM 1506 O O . LEU A 1 193 ? 10.423 2.335 -7.419 1.00 88.31 193 LEU A O 1
ATOM 1510 N N . VAL A 1 194 ? 10.521 3.669 -5.623 1.00 89.38 194 VAL A N 1
ATOM 1511 C CA . VAL A 1 194 ? 11.790 4.326 -5.968 1.00 89.38 194 VAL A CA 1
ATOM 1512 C C . VAL A 1 194 ? 12.940 3.750 -5.146 1.00 89.38 194 VAL A C 1
ATOM 1514 O O . VAL A 1 194 ? 13.954 3.326 -5.701 1.00 89.38 194 VAL A O 1
ATOM 1517 N N . ILE A 1 195 ? 12.769 3.690 -3.821 1.00 91.00 195 ILE A N 1
ATOM 1518 C CA . ILE A 1 195 ? 13.821 3.279 -2.884 1.00 91.00 195 ILE A CA 1
ATOM 1519 C C . ILE A 1 195 ? 14.309 1.863 -3.173 1.00 91.00 195 ILE A C 1
ATOM 1521 O O . ILE A 1 195 ? 15.516 1.630 -3.213 1.00 91.00 195 ILE A O 1
ATOM 1525 N N . TYR A 1 196 ? 13.399 0.910 -3.373 1.00 89.75 196 TYR A N 1
ATOM 1526 C CA . TYR A 1 196 ? 13.804 -0.481 -3.507 1.00 89.75 196 TYR A CA 1
ATOM 1527 C C . TYR A 1 196 ? 14.444 -0.804 -4.872 1.00 89.75 196 TYR A C 1
ATOM 1529 O O . TYR A 1 196 ? 15.469 -1.490 -4.890 1.00 89.75 196 TYR A O 1
ATOM 1537 N N . PRO A 1 197 ? 13.954 -0.307 -6.029 1.00 88.88 197 PRO A N 1
ATOM 1538 C CA . PRO A 1 197 ? 14.705 -0.421 -7.280 1.00 88.88 197 PRO A CA 1
ATOM 1539 C C . PRO A 1 197 ? 16.083 0.235 -7.229 1.00 88.88 197 PRO A C 1
ATOM 1541 O O . PRO A 1 197 ? 17.034 -0.365 -7.725 1.00 88.88 197 PRO A O 1
ATOM 1544 N N . LEU A 1 198 ? 16.208 1.406 -6.592 1.00 88.88 198 LEU A N 1
ATOM 1545 C CA . LEU A 1 198 ? 17.503 2.060 -6.394 1.00 88.88 198 LEU A CA 1
ATOM 1546 C C . LEU A 1 198 ? 18.432 1.190 -5.541 1.00 88.88 198 LEU A C 1
ATOM 1548 O O . LEU A 1 198 ? 19.572 0.948 -5.928 1.00 88.88 198 LEU A O 1
ATOM 1552 N N . TYR A 1 199 ? 17.921 0.650 -4.432 1.00 89.94 199 TYR A N 1
ATOM 1553 C CA . TYR A 1 199 ? 18.645 -0.306 -3.598 1.00 89.94 199 TYR A CA 1
ATOM 1554 C C . TYR A 1 199 ? 19.145 -1.502 -4.418 1.00 89.94 199 TYR A C 1
ATOM 1556 O O . TYR A 1 199 ? 20.310 -1.875 -4.318 1.00 89.94 199 TYR A O 1
ATOM 1564 N N . ASN A 1 200 ? 18.296 -2.075 -5.276 1.00 87.62 200 ASN A N 1
ATOM 1565 C CA . ASN A 1 200 ? 18.675 -3.194 -6.137 1.00 87.62 200 ASN A CA 1
ATOM 1566 C C . ASN A 1 200 ? 19.717 -2.804 -7.196 1.00 87.62 200 ASN A C 1
ATOM 1568 O O . ASN A 1 200 ? 20.611 -3.594 -7.474 1.00 87.62 200 ASN A O 1
ATOM 1572 N N . ALA A 1 201 ? 19.625 -1.611 -7.785 1.00 88.19 201 ALA A N 1
ATOM 1573 C CA . ALA A 1 201 ? 20.630 -1.127 -8.731 1.00 88.19 201 ALA A CA 1
ATOM 1574 C C . ALA A 1 201 ? 22.002 -0.976 -8.055 1.00 88.19 201 ALA A C 1
ATOM 1576 O O . ALA A 1 201 ? 23.003 -1.460 -8.581 1.00 88.19 201 ALA A O 1
ATOM 1577 N N . VAL A 1 202 ? 22.035 -0.395 -6.850 1.00 90.38 202 VAL A N 1
ATOM 1578 C CA . VAL A 1 202 ? 23.261 -0.302 -6.044 1.00 90.38 202 VAL A CA 1
ATOM 1579 C C . VAL A 1 202 ? 23.775 -1.699 -5.691 1.00 90.38 202 VAL A C 1
ATOM 1581 O O . VAL A 1 202 ? 24.949 -1.978 -5.905 1.00 90.38 202 VAL A O 1
ATOM 1584 N N . PHE A 1 203 ? 22.906 -2.604 -5.235 1.00 87.62 203 PHE A N 1
ATOM 1585 C CA . PHE A 1 203 ? 23.269 -3.985 -4.909 1.00 87.62 203 PHE A CA 1
ATOM 1586 C C . PHE A 1 203 ? 23.972 -4.703 -6.067 1.00 87.62 203 PHE A C 1
ATOM 1588 O O . PHE A 1 203 ? 25.021 -5.312 -5.866 1.00 87.62 203 PHE A O 1
ATOM 1595 N N . LEU A 1 204 ? 23.438 -4.587 -7.284 1.00 87.81 204 LEU A N 1
ATOM 1596 C CA . LEU A 1 204 ? 24.015 -5.222 -8.471 1.00 87.81 204 LEU A CA 1
ATOM 1597 C C . LEU A 1 204 ? 25.354 -4.602 -8.898 1.00 87.81 204 LEU A C 1
ATOM 1599 O O . LEU A 1 204 ? 26.151 -5.280 -9.537 1.00 87.81 204 LEU A O 1
ATOM 1603 N N . SER A 1 205 ? 25.617 -3.345 -8.534 1.00 88.62 205 SER A N 1
ATOM 1604 C CA . SER A 1 205 ? 26.878 -2.652 -8.848 1.00 88.62 205 SER A CA 1
ATOM 1605 C C . SER A 1 205 ? 28.038 -2.987 -7.899 1.00 88.62 205 SER A C 1
ATOM 1607 O O . SER A 1 205 ? 29.189 -2.669 -8.194 1.00 88.62 205 SER A O 1
ATOM 1609 N N . LEU A 1 206 ? 27.757 -3.612 -6.751 1.00 88.31 206 LEU A N 1
ATOM 1610 C CA . LEU A 1 206 ? 28.748 -3.889 -5.711 1.00 88.31 206 LEU A CA 1
ATOM 1611 C C . LEU A 1 206 ? 29.427 -5.256 -5.881 1.00 88.31 206 LEU A C 1
ATOM 1613 O O . LEU A 1 206 ? 28.840 -6.211 -6.385 1.00 88.31 206 LEU A O 1
ATOM 1617 N N . SER A 1 207 ? 30.656 -5.368 -5.363 1.00 87.50 207 SER A N 1
ATOM 1618 C CA . SER A 1 207 ? 31.354 -6.650 -5.193 1.00 87.50 207 SER A CA 1
ATOM 1619 C C . SER A 1 207 ? 30.632 -7.554 -4.183 1.00 87.50 207 SER A C 1
ATOM 1621 O O . SER A 1 207 ? 29.801 -7.087 -3.406 1.00 87.50 207 SER A O 1
ATOM 1623 N N . GLN A 1 208 ? 30.974 -8.845 -4.130 1.00 81.94 208 GLN A N 1
ATOM 1624 C CA . GLN A 1 208 ? 30.318 -9.813 -3.231 1.00 81.94 208 GLN A CA 1
ATOM 1625 C C . GLN A 1 208 ? 30.342 -9.379 -1.752 1.00 81.94 208 GLN A C 1
ATOM 1627 O O . GLN A 1 208 ? 29.344 -9.507 -1.043 1.00 81.94 208 GLN A O 1
ATOM 1632 N N . THR A 1 209 ? 31.453 -8.797 -1.292 1.00 82.81 209 THR A N 1
ATOM 1633 C CA . THR A 1 209 ? 31.565 -8.246 0.067 1.00 82.81 209 THR A CA 1
ATOM 1634 C C . THR A 1 209 ? 30.660 -7.027 0.258 1.00 82.81 209 THR A C 1
ATOM 1636 O O . THR A 1 209 ? 30.004 -6.899 1.289 1.00 82.81 209 THR A O 1
ATOM 1639 N N . GLY A 1 210 ? 30.567 -6.148 -0.745 1.00 84.94 210 GLY A N 1
ATOM 1640 C CA . GLY A 1 210 ? 29.662 -4.997 -0.714 1.00 84.94 210 GLY A CA 1
ATOM 1641 C C . GLY A 1 210 ? 28.185 -5.405 -0.719 1.00 84.94 210 GLY A C 1
ATOM 1642 O O . GLY A 1 210 ? 27.391 -4.834 0.027 1.00 84.94 210 GLY A O 1
ATOM 1643 N N . GLN A 1 211 ? 27.826 -6.439 -1.483 1.00 85.44 211 GLN A N 1
ATOM 1644 C CA . GLN A 1 211 ? 26.488 -7.038 -1.483 1.00 85.44 211 GLN A CA 1
ATOM 1645 C C . GLN A 1 211 ? 26.109 -7.566 -0.095 1.00 85.44 211 GLN A C 1
ATOM 1647 O O . GLN A 1 211 ? 25.016 -7.275 0.393 1.00 85.44 211 GLN A O 1
ATOM 1652 N N . PHE A 1 212 ? 27.023 -8.280 0.572 1.00 82.25 212 PHE A N 1
ATOM 1653 C CA . PHE A 1 212 ? 26.817 -8.758 1.941 1.00 82.25 212 PHE A CA 1
ATOM 1654 C C . PHE A 1 212 ? 26.546 -7.611 2.922 1.00 82.25 212 PHE A C 1
ATOM 1656 O O . PHE A 1 212 ? 25.566 -7.651 3.668 1.00 82.25 212 PHE A O 1
ATOM 1663 N N . VAL A 1 213 ? 27.367 -6.559 2.890 1.00 84.94 213 VAL A N 1
ATOM 1664 C CA . VAL A 1 213 ? 27.181 -5.385 3.758 1.00 84.94 213 VAL A CA 1
ATOM 1665 C C . VAL A 1 213 ? 25.844 -4.701 3.472 1.00 84.94 213 VAL A C 1
ATOM 1667 O O . VAL A 1 213 ? 25.111 -4.368 4.402 1.00 84.94 213 VAL A O 1
ATOM 1670 N N . LEU A 1 214 ? 25.484 -4.530 2.200 1.00 84.81 214 LEU A N 1
ATOM 1671 C CA . LEU A 1 214 ? 24.246 -3.858 1.818 1.00 84.81 214 LEU A CA 1
ATOM 1672 C C . LEU A 1 214 ? 22.994 -4.654 2.229 1.00 84.81 214 LEU A C 1
ATOM 1674 O O . LEU A 1 214 ? 21.977 -4.055 2.588 1.00 84.81 214 LEU A O 1
ATOM 1678 N N . ILE A 1 215 ? 23.053 -5.988 2.248 1.00 82.62 215 ILE A N 1
ATOM 1679 C CA . ILE A 1 215 ? 21.979 -6.837 2.794 1.00 82.62 215 ILE A CA 1
ATOM 1680 C C . ILE A 1 215 ? 21.744 -6.532 4.276 1.00 82.62 215 ILE A C 1
ATOM 1682 O O . ILE A 1 215 ? 20.596 -6.415 4.703 1.00 82.62 215 ILE A O 1
ATOM 1686 N N . LEU A 1 216 ? 22.808 -6.329 5.057 1.00 80.38 216 LEU A N 1
ATOM 1687 C CA . LEU A 1 216 ? 22.696 -5.967 6.476 1.00 80.38 216 LEU A CA 1
ATOM 1688 C C . LEU A 1 216 ? 22.114 -4.560 6.696 1.00 80.38 216 LEU A C 1
ATOM 1690 O O . LEU A 1 216 ? 21.643 -4.260 7.793 1.00 80.38 216 LEU A O 1
ATOM 1694 N N . VAL A 1 217 ? 22.085 -3.713 5.662 1.00 85.62 217 VAL A N 1
ATOM 1695 C CA . VAL A 1 217 ? 21.417 -2.400 5.687 1.00 85.62 217 VAL A CA 1
ATOM 1696 C C . VAL A 1 217 ? 19.906 -2.526 5.468 1.00 85.62 217 VAL A C 1
ATOM 1698 O O . VAL A 1 217 ? 19.152 -1.673 5.931 1.00 85.62 217 VAL A O 1
ATOM 1701 N N . LEU A 1 218 ? 19.426 -3.595 4.828 1.00 83.31 218 LEU A N 1
ATOM 1702 C CA . LEU A 1 218 ? 18.004 -3.789 4.521 1.00 83.31 218 LEU A CA 1
ATOM 1703 C C . LEU A 1 218 ? 17.096 -3.735 5.781 1.00 83.31 218 LEU A C 1
ATOM 1705 O O . LEU A 1 218 ? 16.087 -3.026 5.762 1.00 83.31 218 LEU A O 1
ATOM 1709 N N . PRO A 1 219 ? 17.457 -4.358 6.926 1.00 81.31 219 PRO A N 1
ATOM 1710 C CA . PRO A 1 219 ? 16.723 -4.198 8.185 1.00 81.31 219 PRO A CA 1
ATOM 1711 C C . PRO A 1 219 ? 16.697 -2.755 8.708 1.00 81.31 219 PRO A C 1
ATOM 1713 O O . PRO A 1 219 ? 15.676 -2.302 9.231 1.00 81.31 219 PRO A O 1
ATOM 1716 N N . ALA A 1 220 ? 17.799 -2.014 8.553 1.00 83.38 220 ALA A N 1
ATOM 1717 C CA . ALA A 1 220 ? 17.867 -0.607 8.940 1.00 83.38 220 ALA A CA 1
ATOM 1718 C C . ALA A 1 220 ? 16.982 0.260 8.031 1.00 83.38 220 ALA A C 1
ATOM 1720 O O . ALA A 1 220 ? 16.248 1.115 8.526 1.00 83.38 220 ALA A O 1
ATOM 1721 N N . LEU A 1 221 ? 16.974 -0.011 6.722 1.00 86.31 221 LEU A N 1
ATOM 1722 C CA . LEU A 1 221 ? 16.082 0.639 5.763 1.00 86.31 221 LEU A CA 1
ATOM 1723 C C . LEU A 1 221 ? 14.614 0.399 6.131 1.00 86.31 221 LEU A C 1
ATOM 1725 O O . LEU A 1 221 ? 13.850 1.353 6.277 1.00 86.31 221 LEU A O 1
ATOM 1729 N N . LYS A 1 222 ? 14.234 -0.861 6.369 1.00 85.19 222 LYS A N 1
ATOM 1730 C CA . LYS A 1 222 ? 12.904 -1.244 6.864 1.00 85.19 222 LYS A CA 1
ATOM 1731 C C . LYS A 1 222 ? 12.514 -0.461 8.117 1.00 85.19 222 LYS A C 1
ATOM 1733 O O . LYS A 1 222 ? 11.390 0.035 8.212 1.00 85.19 222 LYS A O 1
ATOM 1738 N N . TYR A 1 223 ? 13.434 -0.335 9.071 1.00 80.38 223 TYR A N 1
ATOM 1739 C CA . TYR A 1 223 ? 13.203 0.428 10.293 1.00 80.38 223 TYR A CA 1
ATOM 1740 C C . TYR A 1 223 ? 12.950 1.915 10.009 1.00 80.38 223 TYR A C 1
ATOM 1742 O O . TYR A 1 223 ? 11.945 2.466 10.468 1.00 80.38 223 TYR A O 1
ATOM 1750 N N . VAL A 1 224 ? 13.812 2.555 9.216 1.00 84.56 224 VAL A N 1
ATOM 1751 C CA . VAL A 1 224 ? 13.669 3.970 8.847 1.00 84.56 224 VAL A CA 1
ATOM 1752 C C . VAL A 1 224 ? 12.332 4.213 8.149 1.00 84.56 224 VAL A C 1
ATOM 1754 O O . VAL A 1 224 ? 11.616 5.139 8.530 1.00 84.56 224 VAL A O 1
ATOM 1757 N N . LEU A 1 225 ? 11.938 3.350 7.207 1.00 85.88 225 LEU A N 1
ATOM 1758 C CA . LEU A 1 225 ? 10.647 3.453 6.521 1.00 85.88 225 LEU A CA 1
ATOM 1759 C C . LEU A 1 225 ? 9.475 3.363 7.504 1.00 85.88 225 LEU A C 1
ATOM 1761 O O . LEU A 1 225 ? 8.591 4.216 7.481 1.00 85.88 225 LEU A O 1
ATOM 1765 N N . LYS A 1 226 ? 9.477 2.400 8.433 1.00 82.00 226 LYS A N 1
ATOM 1766 C CA . LYS A 1 226 ? 8.412 2.293 9.449 1.00 82.00 226 LYS A CA 1
ATOM 1767 C C . LYS A 1 226 ? 8.378 3.479 10.414 1.00 82.00 226 LYS A C 1
ATOM 1769 O O . LYS A 1 226 ? 7.306 3.854 10.889 1.00 82.00 226 LYS A O 1
ATOM 1774 N N . ARG A 1 227 ? 9.525 4.094 10.699 1.00 80.88 227 ARG A N 1
ATOM 1775 C CA . ARG A 1 227 ? 9.582 5.311 11.516 1.00 80.88 227 ARG A CA 1
ATOM 1776 C C . ARG A 1 227 ? 9.007 6.514 10.770 1.00 80.88 227 ARG A C 1
ATOM 1778 O O . ARG A 1 227 ? 8.177 7.224 11.333 1.00 80.88 227 ARG A O 1
ATOM 1785 N N . LEU A 1 228 ? 9.398 6.708 9.509 1.00 81.12 228 LEU A N 1
ATOM 1786 C CA . LEU A 1 228 ? 8.853 7.761 8.648 1.00 81.12 228 LEU A CA 1
ATOM 1787 C C . LEU A 1 228 ? 7.340 7.605 8.476 1.00 81.12 228 LEU A C 1
ATOM 1789 O O . LEU A 1 228 ? 6.614 8.585 8.606 1.00 81.12 228 LEU A O 1
ATOM 1793 N N . LEU A 1 229 ? 6.860 6.370 8.312 1.00 79.25 229 LEU A N 1
ATOM 1794 C CA . LEU A 1 229 ? 5.435 6.054 8.262 1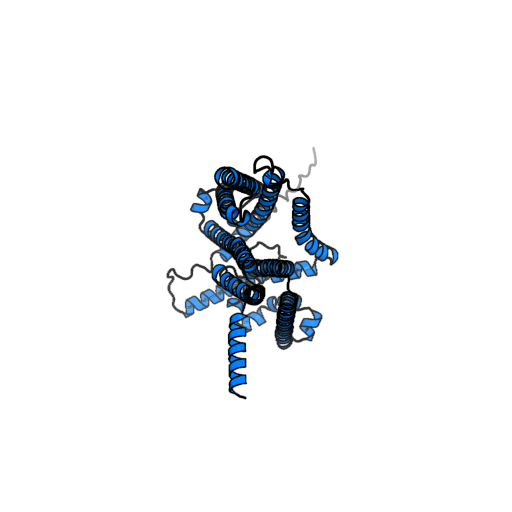.00 79.25 229 LEU A CA 1
ATOM 1795 C C . LEU A 1 229 ? 4.676 6.620 9.469 1.00 79.25 229 LEU A C 1
ATOM 1797 O O . LEU A 1 229 ? 3.655 7.279 9.297 1.00 79.25 229 LEU A O 1
ATOM 1801 N N . GLY A 1 230 ? 5.174 6.397 10.687 1.00 71.06 230 GLY A N 1
ATOM 1802 C CA . GLY A 1 230 ? 4.535 6.935 11.889 1.00 71.06 230 GLY A CA 1
ATOM 1803 C C . GLY A 1 230 ? 4.587 8.452 11.999 1.00 71.06 230 GLY A C 1
ATOM 1804 O O . GLY A 1 230 ? 3.689 9.049 12.579 1.00 71.06 230 GLY A O 1
ATOM 1805 N N . MET A 1 231 ? 5.602 9.096 11.424 1.00 74.38 231 MET A N 1
ATOM 1806 C CA . MET A 1 231 ? 5.671 10.558 11.385 1.00 74.38 231 MET A CA 1
ATOM 1807 C C . MET A 1 231 ? 4.685 11.137 10.362 1.00 74.38 231 MET A C 1
ATOM 1809 O O . MET A 1 231 ? 4.010 12.123 10.650 1.00 74.38 231 MET A O 1
ATOM 1813 N N . THR A 1 232 ? 4.562 10.513 9.188 1.00 71.44 232 THR A N 1
ATOM 1814 C CA . THR A 1 232 ? 3.698 10.979 8.092 1.00 71.44 232 THR A CA 1
ATOM 1815 C C . THR A 1 232 ? 2.224 10.651 8.329 1.00 71.44 232 THR A C 1
ATOM 1817 O O . THR A 1 232 ? 1.352 11.476 8.055 1.00 71.44 232 THR A O 1
ATOM 1820 N N . LEU A 1 233 ? 1.934 9.459 8.859 1.00 72.12 233 LEU A N 1
ATOM 1821 C CA . LEU A 1 233 ? 0.580 8.958 9.103 1.00 72.12 233 LEU A CA 1
ATOM 1822 C C . LEU A 1 233 ? 0.210 8.902 10.588 1.00 72.12 233 LEU A C 1
ATOM 1824 O O . LEU A 1 233 ? -0.826 8.338 10.910 1.00 72.12 233 LEU A O 1
ATOM 1828 N N . GLY A 1 234 ? 0.976 9.508 11.500 1.00 60.12 234 GLY A N 1
ATOM 1829 C CA . GLY A 1 234 ? 0.704 9.455 12.949 1.00 60.12 234 GLY A CA 1
ATOM 1830 C C . GLY A 1 234 ? -0.619 10.093 13.389 1.00 60.12 234 GLY A C 1
ATOM 1831 O O . GLY A 1 234 ? -1.061 9.903 14.512 1.00 60.12 234 GLY A O 1
ATOM 1832 N N . LYS A 1 235 ? -1.293 10.846 12.508 1.00 61.31 235 LYS A N 1
ATOM 1833 C CA . LYS A 1 235 ? -2.681 11.290 12.734 1.00 61.31 235 LYS A CA 1
ATOM 1834 C C . LYS A 1 235 ? -3.726 10.253 12.288 1.00 61.31 235 LYS A C 1
ATOM 1836 O O . LYS A 1 235 ? -4.899 10.433 12.583 1.00 61.31 235 LYS A O 1
ATOM 1841 N N . LEU A 1 236 ? -3.319 9.196 11.584 1.00 65.75 236 LEU A N 1
ATOM 1842 C CA . LEU A 1 236 ? -4.120 8.082 11.063 1.00 65.75 236 LEU A CA 1
ATOM 1843 C C . LEU A 1 236 ? -3.642 6.756 11.666 1.00 65.75 236 LEU A C 1
ATOM 1845 O O . LEU A 1 236 ? -3.347 5.798 10.951 1.00 65.75 236 LEU A O 1
ATOM 1849 N N . ASP A 1 237 ? -3.586 6.706 12.995 1.00 67.25 237 ASP A N 1
ATOM 1850 C CA . ASP A 1 237 ? -3.089 5.567 13.771 1.00 67.25 237 ASP A CA 1
ATOM 1851 C C . ASP A 1 237 ? -3.706 4.217 13.351 1.00 67.25 237 ASP A C 1
ATOM 1853 O O . ASP A 1 237 ? -3.016 3.211 13.326 1.00 67.25 237 ASP A O 1
ATOM 1857 N N . ASP A 1 238 ? -4.962 4.168 12.904 1.00 67.75 238 ASP A N 1
ATOM 1858 C CA . ASP A 1 238 ? -5.599 2.915 12.454 1.00 67.75 238 ASP A CA 1
ATOM 1859 C C . ASP A 1 238 ? -5.088 2.399 11.090 1.00 67.75 238 ASP A C 1
ATOM 1861 O O . ASP A 1 238 ? -5.291 1.230 10.742 1.00 67.75 238 ASP A O 1
ATOM 1865 N N . LEU A 1 239 ? -4.454 3.259 10.287 1.00 70.44 239 LEU A N 1
ATOM 1866 C CA . LEU A 1 239 ? -3.916 2.921 8.963 1.00 70.44 239 LEU A CA 1
ATOM 1867 C C . LEU A 1 239 ? -2.424 2.592 9.007 1.00 70.44 239 LEU A C 1
ATOM 1869 O O . LEU A 1 239 ? -1.922 1.905 8.118 1.00 70.44 239 LEU A O 1
ATOM 1873 N N . VAL A 1 240 ? -1.720 3.029 10.054 1.00 74.69 240 VAL A N 1
ATOM 1874 C CA . VAL A 1 240 ? -0.296 2.732 10.247 1.00 74.69 240 VAL A CA 1
ATOM 1875 C C . VAL A 1 240 ? -0.006 1.223 10.180 1.00 74.69 240 VAL A C 1
ATOM 1877 O O . VAL A 1 240 ? 0.917 0.858 9.452 1.00 74.69 240 VAL A O 1
ATOM 1880 N N . PRO A 1 241 ? -0.782 0.313 10.811 1.00 74.25 241 PRO A N 1
ATOM 1881 C CA . PRO A 1 241 ? -0.518 -1.122 10.715 1.00 74.25 241 PRO A CA 1
ATOM 1882 C C . PRO A 1 241 ? -0.684 -1.658 9.288 1.00 74.25 241 PRO A C 1
ATOM 1884 O O . PRO A 1 241 ? 0.118 -2.473 8.839 1.00 74.25 241 PRO A O 1
ATOM 1887 N N . MET A 1 242 ? -1.675 -1.155 8.545 1.00 76.75 242 MET A N 1
ATOM 1888 C CA . MET A 1 242 ? -1.938 -1.561 7.160 1.00 76.75 242 MET A CA 1
ATOM 1889 C C . MET A 1 242 ? -0.758 -1.221 6.241 1.00 76.75 242 MET A C 1
ATOM 1891 O O . MET A 1 242 ? -0.290 -2.060 5.472 1.00 76.75 242 MET A O 1
ATOM 1895 N N . VAL A 1 243 ? -0.233 0.001 6.348 1.00 78.00 243 VAL A N 1
ATOM 1896 C CA . VAL A 1 243 ? 0.909 0.438 5.533 1.00 78.00 243 VAL A CA 1
ATOM 1897 C C . VAL A 1 243 ? 2.221 -0.183 6.027 1.00 78.00 243 VAL A C 1
ATOM 1899 O O . VAL A 1 243 ? 3.102 -0.479 5.220 1.00 78.00 243 VAL A O 1
ATOM 1902 N N . ALA A 1 244 ? 2.352 -0.461 7.327 1.00 81.00 244 ALA A N 1
ATOM 1903 C CA . ALA A 1 244 ? 3.523 -1.140 7.879 1.00 81.00 244 ALA A CA 1
ATOM 1904 C C . ALA A 1 244 ? 3.693 -2.560 7.312 1.00 81.00 244 ALA A C 1
ATOM 1906 O O . ALA A 1 244 ? 4.825 -2.954 7.032 1.00 81.00 244 ALA A O 1
ATOM 1907 N N . ILE A 1 245 ? 2.589 -3.281 7.072 1.00 81.56 245 ILE A N 1
ATOM 1908 C CA . ILE A 1 245 ? 2.608 -4.586 6.387 1.00 81.56 245 ILE A CA 1
ATOM 1909 C C . ILE A 1 245 ? 3.156 -4.446 4.963 1.00 81.56 245 ILE A C 1
ATOM 1911 O O . ILE A 1 245 ? 3.916 -5.296 4.509 1.00 81.56 245 ILE A O 1
ATOM 1915 N N . SER A 1 246 ? 2.831 -3.354 4.264 1.00 83.44 246 SER A N 1
ATOM 1916 C CA . SER A 1 246 ? 3.383 -3.104 2.925 1.00 83.44 246 SER A CA 1
ATOM 1917 C C . SER A 1 246 ? 4.904 -2.929 2.978 1.00 83.44 246 SER A C 1
ATOM 1919 O O . SER A 1 246 ? 5.608 -3.511 2.159 1.00 83.44 246 SER A O 1
ATOM 1921 N N . VAL A 1 247 ? 5.432 -2.210 3.980 1.00 86.25 247 VAL A N 1
ATOM 1922 C CA . VAL A 1 247 ? 6.890 -2.100 4.195 1.00 86.25 247 VAL A CA 1
ATOM 1923 C C . VAL A 1 247 ? 7.517 -3.478 4.416 1.00 86.25 247 VAL A C 1
ATOM 1925 O O . VAL A 1 247 ? 8.560 -3.779 3.839 1.00 86.25 247 VAL A O 1
ATOM 1928 N N . ASP A 1 248 ? 6.886 -4.322 5.236 1.00 84.69 248 ASP A N 1
ATOM 1929 C CA . ASP A 1 248 ? 7.365 -5.686 5.481 1.00 84.69 248 ASP A CA 1
ATOM 1930 C C . ASP A 1 248 ? 7.400 -6.520 4.197 1.00 84.69 248 ASP A C 1
ATOM 1932 O O . ASP A 1 248 ? 8.404 -7.184 3.933 1.00 84.69 248 ASP A O 1
ATOM 1936 N N . LEU A 1 249 ? 6.346 -6.433 3.380 1.00 85.81 249 LEU A N 1
ATOM 1937 C CA . LEU A 1 249 ? 6.229 -7.160 2.121 1.00 85.81 249 LEU A CA 1
ATOM 1938 C C . LEU A 1 249 ? 7.295 -6.725 1.108 1.00 85.81 249 LEU A C 1
ATOM 1940 O O . LEU A 1 249 ? 8.010 -7.573 0.578 1.00 85.81 249 LEU A O 1
ATOM 1944 N N . PHE A 1 250 ? 7.448 -5.419 0.865 1.00 86.00 250 PHE A N 1
ATOM 1945 C CA . PHE A 1 250 ? 8.473 -4.910 -0.052 1.00 86.00 250 PHE A CA 1
ATOM 1946 C C . PHE A 1 250 ? 9.881 -5.289 0.413 1.00 86.00 250 PHE A C 1
ATOM 1948 O O . PHE A 1 250 ? 10.697 -5.742 -0.390 1.00 86.00 250 PHE A O 1
ATOM 1955 N N . ASN A 1 251 ? 10.155 -5.176 1.714 1.00 87.31 251 ASN A N 1
ATOM 1956 C CA . ASN A 1 251 ? 11.436 -5.587 2.268 1.00 87.31 251 ASN A CA 1
ATOM 1957 C C . ASN A 1 251 ? 11.716 -7.076 2.022 1.00 87.31 251 ASN A C 1
ATOM 1959 O O . ASN A 1 251 ? 12.795 -7.424 1.549 1.00 87.31 251 ASN A O 1
ATOM 1963 N N . ALA A 1 252 ? 10.745 -7.947 2.303 1.00 85.69 252 ALA A N 1
ATOM 1964 C CA . ALA A 1 252 ? 10.881 -9.388 2.101 1.00 85.69 252 ALA A CA 1
ATOM 1965 C C . ALA A 1 252 ? 11.077 -9.753 0.618 1.00 85.69 252 ALA A C 1
ATOM 1967 O O . ALA A 1 252 ? 11.939 -10.571 0.291 1.00 85.69 252 ALA A O 1
ATOM 1968 N N . LEU A 1 253 ? 10.336 -9.108 -0.290 1.00 87.31 253 LEU A N 1
ATOM 1969 C CA . LEU A 1 253 ? 10.477 -9.316 -1.735 1.00 87.31 253 LEU A CA 1
ATOM 1970 C C . LEU A 1 253 ? 11.889 -8.973 -2.223 1.00 87.31 253 LEU A C 1
ATOM 1972 O O . LEU A 1 253 ? 12.498 -9.750 -2.961 1.00 87.31 253 LEU A O 1
ATOM 1976 N N . TYR A 1 254 ? 12.441 -7.840 -1.785 1.00 86.12 254 TYR A N 1
ATOM 1977 C CA . TYR A 1 254 ? 13.793 -7.440 -2.178 1.00 86.12 254 TYR A CA 1
ATOM 1978 C C . TYR A 1 254 ? 14.875 -8.280 -1.508 1.00 86.12 254 TYR A C 1
ATOM 1980 O O . TYR A 1 254 ? 15.854 -8.619 -2.167 1.00 86.12 254 TYR A O 1
ATOM 1988 N N . GLN A 1 255 ? 14.672 -8.713 -0.263 1.00 83.69 255 GLN A N 1
ATOM 1989 C CA . GLN A 1 255 ? 15.543 -9.698 0.381 1.00 83.69 255 GLN A CA 1
ATOM 1990 C C . GLN A 1 255 ? 15.598 -11.001 -0.432 1.00 83.69 255 GLN A C 1
ATOM 1992 O O . GLN A 1 255 ? 16.684 -11.506 -0.716 1.00 83.69 255 GLN A O 1
ATOM 1997 N N . SER A 1 256 ? 14.444 -11.506 -0.886 1.00 84.31 256 SER A N 1
ATOM 1998 C CA . SER A 1 256 ? 14.380 -12.689 -1.752 1.00 84.31 256 SER A CA 1
ATOM 1999 C C . SER A 1 256 ? 15.048 -12.458 -3.109 1.00 84.31 256 SER A C 1
ATOM 2001 O O . SER A 1 256 ? 15.691 -13.371 -3.632 1.00 84.31 256 SER A O 1
ATOM 2003 N N . LYS A 1 257 ? 14.907 -11.263 -3.692 1.00 84.12 257 LYS A N 1
ATOM 2004 C CA . LYS A 1 257 ? 15.558 -10.906 -4.959 1.00 84.12 257 LYS A CA 1
ATOM 2005 C C . LYS A 1 257 ? 17.080 -10.867 -4.814 1.00 84.12 257 LYS A C 1
ATOM 2007 O O . LYS A 1 257 ? 17.777 -11.459 -5.635 1.00 84.12 257 LYS A O 1
ATOM 2012 N N . CYS A 1 258 ? 17.587 -10.242 -3.751 1.00 82.56 258 CYS A N 1
ATOM 2013 C CA . CYS A 1 258 ? 19.011 -10.228 -3.425 1.00 82.56 258 CYS A CA 1
ATOM 2014 C C . CYS A 1 258 ? 19.545 -11.642 -3.193 1.00 82.56 258 CYS A C 1
ATOM 2016 O O . CYS A 1 258 ? 20.595 -11.968 -3.730 1.00 82.56 258 CYS A O 1
ATOM 2018 N N . MET A 1 259 ? 18.806 -12.502 -2.485 1.00 81.88 259 MET A N 1
ATOM 2019 C CA . MET A 1 259 ? 19.192 -13.904 -2.280 1.00 81.88 259 MET A CA 1
ATOM 2020 C C . MET A 1 259 ? 19.336 -14.666 -3.602 1.00 81.88 259 MET A C 1
ATOM 2022 O O . MET A 1 259 ? 20.309 -15.384 -3.787 1.00 81.88 259 MET A O 1
ATOM 2026 N N . ARG A 1 260 ? 18.396 -14.485 -4.540 1.00 81.56 260 ARG A N 1
ATOM 2027 C CA . ARG A 1 260 ? 18.473 -15.114 -5.870 1.00 81.56 260 ARG A CA 1
ATOM 2028 C C . ARG A 1 260 ? 19.615 -14.567 -6.725 1.00 81.56 260 ARG A C 1
ATOM 2030 O O . ARG A 1 260 ? 20.167 -15.303 -7.530 1.00 81.56 260 ARG A O 1
ATOM 2037 N N . SER A 1 261 ? 19.930 -13.282 -6.586 1.00 77.50 261 SER A N 1
ATOM 2038 C CA . SER A 1 261 ? 20.973 -12.624 -7.376 1.00 77.50 261 SER A CA 1
ATOM 2039 C C . SER A 1 261 ? 22.377 -12.796 -6.797 1.00 77.50 261 SER A C 1
ATOM 2041 O O . SER A 1 261 ? 23.354 -12.595 -7.518 1.00 77.50 261 SER A O 1
ATOM 2043 N N . ALA A 1 262 ? 22.501 -13.099 -5.507 1.00 71.25 262 ALA A N 1
ATOM 2044 C CA . ALA A 1 262 ? 23.789 -13.231 -4.854 1.00 71.25 262 ALA A CA 1
ATOM 2045 C C . ALA A 1 262 ? 24.406 -14.594 -5.192 1.00 71.25 262 ALA A C 1
ATOM 2047 O O . ALA A 1 262 ? 23.935 -15.634 -4.744 1.00 71.25 262 ALA A O 1
ATOM 2048 N N . GLY A 1 263 ? 25.499 -14.595 -5.955 1.00 64.88 263 GLY A N 1
ATOM 2049 C CA . GLY A 1 263 ? 26.228 -15.816 -6.325 1.00 64.88 263 GLY A CA 1
ATOM 2050 C C . GLY A 1 263 ? 27.061 -16.441 -5.195 1.00 64.88 263 GLY A C 1
ATOM 2051 O O . GLY A 1 263 ? 27.858 -17.334 -5.461 1.00 64.88 263 GLY A O 1
ATOM 2052 N N . SER A 1 264 ? 26.931 -15.965 -3.950 1.00 73.62 264 SER A N 1
ATOM 2053 C CA . SER A 1 264 ? 27.733 -16.415 -2.808 1.00 73.62 264 SER A CA 1
ATOM 2054 C C . SER A 1 264 ? 26.877 -17.138 -1.764 1.00 73.62 264 SER A C 1
ATOM 2056 O O . SER A 1 264 ? 25.801 -16.692 -1.355 1.00 73.62 264 SER A O 1
ATOM 2058 N N . TRP A 1 265 ? 27.371 -18.274 -1.279 1.00 77.00 265 TRP A N 1
ATOM 2059 C CA . TRP A 1 265 ? 26.708 -19.019 -0.210 1.00 77.00 265 TRP A CA 1
ATOM 2060 C C . TRP A 1 265 ? 26.776 -18.271 1.135 1.00 77.00 265 TRP A C 1
ATOM 2062 O O . TRP A 1 265 ? 25.853 -18.382 1.940 1.00 77.00 265 TRP A O 1
ATOM 2072 N N . TRP A 1 266 ? 27.796 -17.427 1.342 1.00 73.12 266 TRP A N 1
ATOM 2073 C CA . TRP A 1 266 ? 27.937 -16.577 2.532 1.00 73.12 266 TRP A CA 1
ATOM 2074 C C . TRP A 1 266 ? 26.839 -15.517 2.639 1.00 73.12 266 TRP A C 1
ATOM 2076 O O . TRP A 1 266 ? 26.300 -15.290 3.721 1.00 73.12 266 TRP A O 1
ATOM 2086 N N . THR A 1 267 ? 26.466 -14.888 1.521 1.00 71.75 267 THR A N 1
ATOM 2087 C CA . THR A 1 267 ? 25.360 -13.918 1.484 1.00 71.75 267 THR A CA 1
ATOM 2088 C C . THR A 1 267 ? 24.024 -14.581 1.779 1.00 71.75 267 THR A C 1
ATOM 2090 O O . THR A 1 267 ? 23.233 -14.042 2.548 1.00 71.75 267 THR A O 1
ATOM 2093 N N . THR A 1 268 ? 23.798 -15.782 1.245 1.00 78.44 268 THR A N 1
ATOM 2094 C CA . THR A 1 268 ? 22.579 -16.559 1.507 1.00 78.44 268 THR A CA 1
ATOM 2095 C C . THR A 1 268 ? 22.495 -16.990 2.971 1.00 78.44 268 THR A C 1
ATOM 2097 O O . THR A 1 268 ? 21.471 -16.771 3.619 1.00 78.44 268 THR A O 1
ATOM 2100 N N . LEU A 1 269 ? 23.588 -17.520 3.530 1.00 80.94 269 LEU A N 1
ATOM 2101 C CA . LEU A 1 269 ? 23.667 -17.885 4.945 1.00 80.94 269 LEU A CA 1
ATOM 2102 C C . LEU A 1 269 ? 23.439 -16.667 5.854 1.00 80.94 269 LEU A C 1
ATOM 2104 O O . LEU A 1 269 ? 22.693 -16.757 6.827 1.00 80.94 269 LEU A O 1
ATOM 2108 N N . GLY A 1 270 ? 24.024 -15.516 5.510 1.00 75.88 270 GLY A N 1
ATOM 2109 C CA . GLY A 1 270 ? 23.813 -14.257 6.225 1.00 75.88 270 GLY A CA 1
ATOM 2110 C C . GLY A 1 270 ? 22.349 -13.816 6.241 1.00 75.88 270 GLY A C 1
ATOM 2111 O O . GLY A 1 270 ? 21.834 -13.466 7.301 1.00 75.88 270 GLY A O 1
ATOM 2112 N N . ILE A 1 271 ? 21.658 -13.890 5.096 1.00 76.81 271 ILE A N 1
ATOM 2113 C CA . ILE A 1 271 ? 20.220 -13.586 4.999 1.00 76.81 271 ILE A CA 1
ATOM 2114 C C . ILE A 1 271 ? 19.412 -14.501 5.925 1.00 76.81 271 ILE A C 1
ATOM 2116 O O . ILE A 1 271 ? 18.589 -14.005 6.694 1.00 76.81 271 ILE A O 1
ATOM 2120 N N . ILE A 1 272 ? 19.665 -15.813 5.884 1.00 82.94 272 ILE A N 1
ATOM 2121 C CA . ILE A 1 272 ? 18.950 -16.797 6.710 1.00 82.94 272 ILE A CA 1
ATOM 2122 C C . ILE A 1 272 ? 19.179 -16.522 8.199 1.00 82.94 272 ILE A C 1
ATOM 2124 O O . ILE A 1 272 ? 18.224 -16.483 8.970 1.00 82.94 272 ILE A O 1
ATOM 2128 N N . LEU A 1 273 ? 20.426 -16.291 8.617 1.00 82.44 273 LEU A N 1
ATOM 2129 C CA . LEU A 1 273 ? 20.749 -16.019 10.020 1.00 82.44 273 LEU A CA 1
ATOM 2130 C C . LEU A 1 273 ? 20.076 -14.741 10.529 1.00 82.44 273 LEU A C 1
ATOM 2132 O O . LEU A 1 273 ? 19.534 -14.728 11.636 1.00 82.44 273 LEU A O 1
ATOM 2136 N N . VAL A 1 274 ? 20.081 -13.676 9.723 1.00 79.56 274 VAL A N 1
ATOM 2137 C CA . VAL A 1 274 ? 19.401 -12.420 10.061 1.00 79.56 274 VAL A CA 1
ATOM 2138 C C . VAL A 1 274 ? 17.891 -12.628 10.163 1.00 79.56 274 VAL A C 1
ATOM 2140 O O . VAL A 1 274 ? 17.283 -12.134 11.111 1.00 79.56 274 VAL A O 1
ATOM 2143 N N . ASP A 1 275 ? 17.292 -13.379 9.240 1.00 79.81 275 ASP A N 1
ATOM 2144 C CA . ASP A 1 275 ? 15.858 -13.679 9.255 1.00 79.81 275 ASP A CA 1
ATOM 2145 C C . ASP A 1 275 ? 15.460 -14.501 10.491 1.00 79.81 275 ASP A C 1
ATOM 2147 O O . ASP A 1 275 ? 14.541 -14.128 11.224 1.00 79.81 275 ASP A O 1
ATOM 2151 N N . VAL A 1 276 ? 16.222 -15.552 10.811 1.00 85.19 276 VAL A N 1
ATOM 2152 C CA . VAL A 1 276 ? 16.028 -16.360 12.026 1.00 85.19 276 VAL A CA 1
ATOM 2153 C C . VAL A 1 276 ? 16.147 -15.496 13.279 1.00 85.19 276 VAL A C 1
ATOM 2155 O O . VAL A 1 276 ? 15.294 -15.581 14.164 1.00 85.19 276 VAL A O 1
ATOM 2158 N N . ALA A 1 277 ? 17.155 -14.623 13.357 1.00 81.38 277 ALA A N 1
ATOM 2159 C CA . ALA A 1 277 ? 17.331 -13.723 14.493 1.00 81.38 277 ALA A CA 1
ATOM 2160 C C . ALA A 1 277 ? 16.160 -12.733 14.637 1.00 81.38 277 ALA A C 1
ATOM 2162 O O . ALA A 1 277 ? 15.657 -12.528 15.745 1.00 81.38 277 ALA A O 1
ATOM 2163 N N . GLN A 1 278 ? 15.687 -12.146 13.532 1.00 78.50 278 GLN A N 1
ATOM 2164 C CA . GLN A 1 278 ? 14.538 -11.234 13.527 1.00 78.50 278 GLN A CA 1
ATOM 2165 C C . GLN A 1 278 ? 13.242 -11.937 13.941 1.00 78.50 278 GLN A C 1
ATOM 2167 O O . GLN A 1 278 ? 12.481 -11.402 14.757 1.00 78.50 278 GLN A O 1
ATOM 2172 N N . ASN A 1 279 ? 13.003 -13.143 13.425 1.00 79.88 279 ASN A N 1
ATOM 2173 C CA . ASN A 1 279 ? 11.828 -13.942 13.756 1.00 79.88 279 ASN A CA 1
ATOM 2174 C C . ASN A 1 279 ? 11.861 -14.404 15.218 1.00 79.88 279 ASN A C 1
ATOM 2176 O O . ASN A 1 279 ? 10.864 -14.253 15.925 1.00 79.88 279 ASN A O 1
ATOM 2180 N N . ALA A 1 280 ? 13.013 -14.855 15.719 1.00 82.00 280 ALA A N 1
ATOM 2181 C CA . ALA A 1 280 ? 13.187 -15.222 17.124 1.00 82.00 280 ALA A CA 1
ATOM 2182 C C . ALA A 1 280 ? 12.979 -14.024 18.065 1.00 82.00 280 ALA A C 1
ATOM 2184 O O . ALA A 1 280 ? 12.279 -14.145 19.073 1.00 82.00 280 ALA A O 1
ATOM 2185 N N . ALA A 1 281 ? 13.524 -12.849 17.729 1.00 79.50 281 ALA A N 1
ATOM 2186 C CA . ALA A 1 281 ? 13.319 -11.626 18.505 1.00 79.50 281 ALA A CA 1
ATOM 2187 C C . ALA A 1 281 ? 11.842 -11.192 18.522 1.00 79.50 281 ALA A C 1
ATOM 2189 O O . ALA A 1 281 ? 11.317 -10.803 19.569 1.00 79.50 281 ALA A O 1
ATOM 2190 N N . THR A 1 282 ? 11.160 -11.298 17.379 1.00 78.50 282 THR A N 1
ATOM 2191 C CA . THR A 1 282 ? 9.729 -10.987 17.253 1.00 78.50 282 THR A CA 1
ATOM 2192 C C . THR A 1 282 ? 8.883 -11.957 18.073 1.00 78.50 282 THR A C 1
ATOM 2194 O O . THR A 1 282 ? 8.021 -11.521 18.836 1.00 78.50 282 THR A O 1
ATOM 2197 N N . LEU A 1 283 ? 9.173 -13.258 17.999 1.00 81.19 283 LEU A N 1
ATOM 2198 C CA . LEU A 1 283 ? 8.482 -14.278 18.783 1.00 81.19 283 LEU A CA 1
ATOM 2199 C C . LEU A 1 283 ? 8.707 -14.078 20.284 1.00 81.19 283 LEU A C 1
ATOM 2201 O O . LEU A 1 283 ? 7.757 -14.103 21.063 1.00 81.19 283 LEU A O 1
ATOM 2205 N N . HIS A 1 284 ? 9.947 -13.809 20.698 1.00 81.19 284 HIS A N 1
ATOM 2206 C CA . HIS A 1 284 ? 10.265 -13.530 22.096 1.00 81.19 284 HIS A CA 1
ATOM 2207 C C . HIS A 1 284 ? 9.491 -12.316 22.622 1.00 81.19 284 HIS A C 1
ATOM 2209 O O . HIS A 1 284 ? 8.980 -12.348 23.743 1.00 81.19 284 HIS A O 1
ATOM 2215 N N . ARG A 1 285 ? 9.362 -11.265 21.804 1.00 79.19 285 ARG A N 1
ATOM 2216 C CA . ARG A 1 285 ? 8.567 -10.080 22.133 1.00 79.19 285 ARG A CA 1
ATOM 2217 C C . ARG A 1 285 ? 7.088 -10.414 22.275 1.00 79.19 285 ARG A C 1
ATOM 2219 O O . ARG A 1 285 ? 6.520 -10.075 23.303 1.00 79.19 285 ARG A O 1
ATOM 2226 N N . ILE A 1 286 ? 6.486 -11.093 21.298 1.00 80.88 286 ILE A N 1
ATOM 2227 C CA . ILE A 1 286 ? 5.066 -11.479 21.359 1.00 80.88 286 ILE A CA 1
ATOM 2228 C C . ILE A 1 286 ? 4.802 -12.313 22.617 1.00 80.88 286 ILE A C 1
ATOM 2230 O O . ILE A 1 286 ? 3.861 -12.035 23.353 1.00 80.88 286 ILE A O 1
ATOM 2234 N N . SER A 1 287 ? 5.680 -13.267 22.928 1.00 82.44 287 SER A N 1
ATOM 2235 C CA . SER A 1 287 ? 5.582 -14.093 24.136 1.00 82.44 287 SER A CA 1
ATOM 2236 C C . SER A 1 287 ? 5.782 -13.309 25.434 1.00 82.44 287 SER A C 1
ATOM 2238 O O . SER A 1 287 ? 5.302 -13.724 26.487 1.00 82.44 287 SER A O 1
ATOM 2240 N N . ARG A 1 288 ? 6.538 -12.210 25.414 1.00 85.06 288 ARG A N 1
ATOM 2241 C CA . ARG A 1 288 ? 6.692 -11.321 26.572 1.00 85.06 288 ARG A CA 1
ATOM 2242 C C . ARG A 1 288 ? 5.458 -10.439 26.743 1.00 85.06 288 ARG A C 1
ATOM 2244 O O . ARG A 1 288 ? 4.925 -10.379 27.841 1.00 85.06 288 ARG A O 1
ATOM 2251 N N . ASP A 1 289 ? 4.992 -9.822 25.664 1.00 80.44 289 ASP A N 1
ATOM 2252 C CA . ASP A 1 289 ? 3.817 -8.952 25.668 1.00 80.44 289 ASP A CA 1
ATOM 2253 C C . ASP A 1 289 ? 2.558 -9.766 26.060 1.00 80.44 289 ASP A C 1
ATOM 2255 O O . ASP A 1 289 ? 1.737 -9.300 26.847 1.00 80.44 289 ASP A O 1
ATOM 2259 N N . LEU A 1 290 ? 2.448 -11.031 25.622 1.00 82.00 290 LEU A N 1
ATOM 2260 C CA . LEU A 1 290 ? 1.404 -11.959 26.075 1.00 82.00 290 LEU A CA 1
ATOM 2261 C C . LEU A 1 290 ? 1.508 -12.257 27.577 1.00 82.00 290 LEU A C 1
ATOM 2263 O O . LEU A 1 290 ? 0.496 -12.217 28.266 1.00 82.00 290 LEU A O 1
ATOM 2267 N N . ARG A 1 291 ? 2.716 -12.500 28.100 1.00 84.19 291 ARG A N 1
ATOM 2268 C CA . ARG A 1 291 ? 2.933 -12.727 29.540 1.00 84.19 291 ARG A CA 1
ATOM 2269 C C . ARG A 1 291 ? 2.587 -11.504 30.387 1.00 84.19 291 ARG A C 1
ATOM 2271 O O . ARG A 1 291 ? 2.034 -11.658 31.469 1.00 84.19 291 ARG A O 1
ATOM 2278 N N . GLU A 1 292 ? 2.880 -10.297 29.904 1.00 83.25 292 GLU A N 1
ATOM 2279 C CA . GLU A 1 292 ? 2.465 -9.051 30.562 1.00 83.25 292 GLU A CA 1
ATOM 2280 C C . GLU A 1 292 ? 0.933 -8.928 30.596 1.00 83.25 292 GLU A C 1
ATOM 2282 O O . GLU A 1 292 ? 0.366 -8.578 31.631 1.00 83.25 292 GLU A O 1
ATOM 2287 N N . ILE A 1 293 ? 0.250 -9.282 29.501 1.00 81.38 293 ILE A N 1
ATOM 2288 C CA . ILE A 1 293 ? -1.218 -9.323 29.457 1.00 81.38 293 ILE A CA 1
ATOM 2289 C C . ILE A 1 293 ? -1.762 -10.381 30.422 1.00 81.38 293 ILE A C 1
ATOM 2291 O O . ILE A 1 293 ? -2.665 -10.073 31.193 1.00 81.38 293 ILE A O 1
ATOM 2295 N N . GLU A 1 294 ? -1.216 -11.598 30.427 1.00 84.31 294 GLU A N 1
ATOM 2296 C CA . GLU A 1 294 ? -1.629 -12.677 31.336 1.00 84.31 294 GLU A CA 1
ATOM 2297 C C . GLU A 1 294 ? -1.409 -12.316 32.810 1.00 84.31 294 GLU A C 1
ATOM 2299 O O . GLU A 1 294 ? -2.241 -12.662 33.648 1.00 84.31 294 GLU A O 1
ATOM 2304 N N . ALA A 1 295 ? -0.340 -11.583 33.133 1.00 83.81 295 ALA A N 1
ATOM 2305 C CA . ALA A 1 295 ? -0.074 -11.112 34.491 1.00 83.81 295 ALA A CA 1
ATOM 2306 C C . ALA A 1 295 ? -1.121 -10.095 34.981 1.00 83.81 295 ALA A C 1
ATOM 2308 O O . ALA A 1 295 ? -1.435 -10.065 36.169 1.00 83.81 295 ALA A O 1
ATOM 2309 N N . VAL A 1 296 ? -1.674 -9.275 34.080 1.00 80.50 296 VAL A N 1
ATOM 2310 C CA . VAL A 1 296 ? -2.695 -8.264 34.411 1.00 80.50 296 VAL A CA 1
ATOM 2311 C C . VAL A 1 296 ? -4.114 -8.835 34.344 1.00 80.50 296 VAL A C 1
ATOM 2313 O O . VAL A 1 296 ? -4.961 -8.485 35.161 1.00 80.50 296 VAL A O 1
ATOM 2316 N N . ALA A 1 297 ? -4.388 -9.686 33.358 1.00 79.38 297 ALA A N 1
ATOM 2317 C CA . ALA A 1 297 ? -5.711 -10.234 33.067 1.00 79.38 297 ALA A CA 1
ATOM 2318 C C . ALA A 1 297 ? -6.026 -11.531 33.826 1.00 79.38 297 ALA A C 1
ATOM 2320 O O . ALA A 1 297 ? -7.193 -11.894 33.962 1.00 79.38 297 ALA A O 1
ATOM 2321 N N . GLY A 1 298 ? -4.995 -12.237 34.291 1.00 83.62 298 GLY A N 1
ATOM 2322 C CA . GLY A 1 298 ? -5.079 -13.625 34.727 1.00 83.62 298 GLY A CA 1
ATOM 2323 C C . GLY A 1 298 ? -4.934 -14.585 33.542 1.00 83.62 298 GLY A C 1
ATOM 2324 O O . GLY A 1 298 ? -5.687 -14.524 32.568 1.00 83.62 298 GLY A O 1
ATOM 2325 N N . ALA A 1 299 ? -3.979 -15.515 33.633 1.00 82.81 299 ALA A N 1
ATOM 2326 C CA . ALA A 1 299 ? -3.702 -16.491 32.575 1.00 82.81 299 ALA A CA 1
ATOM 2327 C C . ALA A 1 299 ? -4.927 -17.358 32.224 1.00 82.81 299 ALA A C 1
ATOM 2329 O O . ALA A 1 299 ? -5.128 -17.730 31.070 1.00 82.81 299 ALA A O 1
ATOM 2330 N N . GLU A 1 300 ? -5.784 -17.645 33.205 1.00 83.19 300 GLU A N 1
ATOM 2331 C CA . GLU A 1 300 ? -7.004 -18.433 33.018 1.00 83.19 300 GLU A CA 1
ATOM 2332 C C . GLU A 1 300 ? -8.088 -17.678 32.229 1.00 83.19 300 GLU A C 1
ATOM 2334 O O . GLU A 1 300 ? -8.758 -18.259 31.371 1.00 83.19 300 GLU A O 1
ATOM 2339 N N . ALA A 1 301 ? -8.204 -16.360 32.427 1.00 80.50 301 ALA A N 1
ATOM 2340 C CA . ALA A 1 301 ? -9.121 -15.517 31.660 1.00 80.50 301 ALA A CA 1
ATOM 2341 C C . ALA A 1 301 ? -8.699 -15.430 30.183 1.00 80.50 301 ALA A C 1
ATOM 2343 O O . ALA A 1 301 ? -9.530 -15.565 29.283 1.00 80.50 301 ALA A O 1
ATOM 2344 N N . ILE A 1 302 ? -7.395 -15.283 29.920 1.00 84.62 302 ILE A N 1
ATOM 2345 C CA . ILE A 1 302 ? -6.856 -15.266 28.552 1.00 84.62 302 ILE A CA 1
ATOM 2346 C C . ILE A 1 302 ? -6.971 -16.642 27.890 1.00 84.62 302 ILE A C 1
ATOM 2348 O O . ILE A 1 302 ? -7.310 -16.718 26.711 1.00 84.62 302 ILE A O 1
ATOM 2352 N N . ARG A 1 303 ? -6.743 -17.736 28.625 1.00 84.38 303 ARG A N 1
ATOM 2353 C CA . ARG A 1 303 ? -6.856 -19.098 28.081 1.00 84.38 303 ARG A CA 1
ATOM 2354 C C . ARG A 1 303 ? -8.296 -19.474 27.724 1.00 84.38 303 ARG A C 1
ATOM 2356 O O . ARG A 1 303 ? -8.503 -20.154 26.725 1.00 84.38 303 ARG A O 1
ATOM 2363 N N . SER A 1 304 ? -9.273 -19.037 28.518 1.00 83.81 304 SER A N 1
ATOM 2364 C CA . SER A 1 304 ? -10.691 -19.368 28.315 1.00 83.81 304 SER A CA 1
ATOM 2365 C C . SER A 1 304 ? -11.368 -18.518 27.236 1.00 83.81 304 SER A C 1
ATOM 2367 O O . SER A 1 304 ? -12.118 -19.053 26.424 1.00 83.81 304 SER A O 1
ATOM 2369 N N . GLN A 1 305 ? -11.106 -17.208 27.198 1.00 81.38 305 GLN A N 1
ATOM 2370 C CA . GLN A 1 305 ? -11.791 -16.274 26.288 1.00 81.38 305 GLN A CA 1
ATOM 2371 C C . GLN A 1 305 ? -10.920 -15.811 25.109 1.00 81.38 305 GLN A C 1
ATOM 2373 O O . GLN A 1 305 ? -11.413 -15.175 24.173 1.00 81.38 305 GLN A O 1
ATOM 2378 N N . GLY A 1 306 ? -9.618 -16.099 25.144 1.00 85.00 306 GLY A N 1
ATOM 2379 C CA . GLY A 1 306 ? -8.636 -15.511 24.239 1.00 85.00 306 GLY A CA 1
ATOM 2380 C C . GLY A 1 306 ? -8.385 -14.026 24.524 1.00 85.00 306 GLY A C 1
ATOM 2381 O O . GLY A 1 306 ? -9.149 -13.346 25.211 1.00 85.00 306 GLY A O 1
ATOM 2382 N N . VAL A 1 307 ? -7.321 -13.483 23.928 1.00 84.06 307 VAL A N 1
ATOM 2383 C CA . VAL A 1 307 ? -6.979 -12.051 24.047 1.00 84.06 307 VAL A CA 1
ATOM 2384 C C . VAL A 1 307 ? -8.096 -11.162 23.486 1.00 84.06 307 VAL A C 1
ATOM 2386 O O . VAL A 1 307 ? -8.422 -10.132 24.072 1.00 84.06 307 VAL A O 1
ATOM 2389 N N . LEU A 1 308 ? -8.718 -11.576 22.375 1.00 84.50 308 LEU A N 1
ATOM 2390 C CA . LEU A 1 308 ? -9.818 -10.844 21.743 1.00 84.50 308 LEU A CA 1
ATOM 2391 C C . LEU A 1 308 ? -11.063 -10.807 22.642 1.00 84.50 308 LEU A C 1
ATOM 2393 O O . LEU A 1 308 ? -11.625 -9.732 22.851 1.00 84.50 308 LEU A O 1
ATOM 2397 N N . GLY A 1 309 ? -11.461 -11.951 23.209 1.00 83.38 309 GLY A N 1
ATOM 2398 C CA . GLY A 1 309 ? -12.602 -12.037 24.120 1.00 83.38 309 GLY A CA 1
ATOM 2399 C C . GLY A 1 309 ? -12.380 -11.201 25.376 1.00 83.38 309 GLY A C 1
ATOM 2400 O O . GLY A 1 309 ? -13.198 -10.331 25.682 1.00 83.38 309 GLY A O 1
ATOM 2401 N N . TYR A 1 310 ? -11.217 -11.346 26.016 1.00 83.94 310 TYR A N 1
ATOM 2402 C CA . TYR A 1 310 ? -10.864 -10.553 27.193 1.00 83.94 310 TYR A CA 1
ATOM 2403 C C . TYR A 1 310 ? -10.857 -9.045 26.907 1.00 83.94 310 TYR A C 1
ATOM 2405 O O . TYR A 1 310 ? -11.462 -8.268 27.647 1.00 83.94 310 TYR A O 1
ATOM 2413 N N . ALA A 1 311 ? -10.232 -8.611 25.806 1.00 83.25 311 ALA A N 1
ATOM 2414 C CA . ALA A 1 311 ? -10.207 -7.199 25.431 1.00 83.25 311 ALA A CA 1
ATOM 2415 C C . ALA A 1 311 ? -11.624 -6.647 25.208 1.00 83.25 311 ALA A C 1
ATOM 2417 O O . ALA A 1 311 ? -11.930 -5.534 25.637 1.00 83.25 311 ALA A O 1
ATOM 2418 N N . THR A 1 312 ? -12.518 -7.424 24.588 1.00 83.19 312 THR A N 1
ATOM 2419 C CA . THR A 1 312 ? -13.912 -6.996 24.390 1.00 83.19 312 THR A CA 1
ATOM 2420 C C . THR A 1 312 ? -14.681 -6.897 25.707 1.00 83.19 312 THR A C 1
ATOM 2422 O O . THR A 1 312 ? -15.389 -5.909 25.913 1.00 83.19 312 THR A O 1
ATOM 2425 N N . ALA A 1 313 ? -14.488 -7.851 26.624 1.00 82.62 313 ALA A N 1
ATOM 2426 C CA . ALA A 1 313 ? -15.097 -7.843 27.952 1.00 82.62 313 ALA A CA 1
ATOM 2427 C C . ALA A 1 313 ? -14.593 -6.663 28.800 1.00 82.62 313 ALA A C 1
ATOM 2429 O O . ALA A 1 313 ? -15.384 -5.969 29.442 1.00 82.62 313 ALA A O 1
ATOM 2430 N N . LEU A 1 314 ? -13.292 -6.362 28.736 1.00 81.00 314 LEU A N 1
ATOM 2431 C CA . LEU A 1 314 ? -12.693 -5.212 29.412 1.00 81.00 314 LEU A CA 1
ATOM 2432 C C . LEU A 1 314 ? -13.305 -3.892 28.927 1.00 81.00 314 LEU A C 1
ATOM 2434 O O . LEU A 1 314 ? -13.596 -3.010 29.736 1.00 81.00 314 LEU A O 1
ATOM 2438 N N . VAL A 1 315 ? -13.542 -3.759 27.616 1.00 76.88 315 VAL A N 1
ATOM 2439 C CA . VAL A 1 315 ? -14.172 -2.556 27.053 1.00 76.88 315 VAL A CA 1
ATOM 2440 C C . VAL A 1 315 ? -15.650 -2.443 27.440 1.00 76.88 315 VAL A C 1
ATOM 2442 O O . VAL A 1 315 ? -16.141 -1.339 27.687 1.00 76.88 315 VAL A O 1
ATOM 2445 N N . GLN A 1 316 ? -16.358 -3.568 27.550 1.00 77.06 316 GLN A N 1
ATOM 2446 C CA . GLN A 1 316 ? -17.735 -3.604 28.056 1.00 77.06 316 GLN A CA 1
ATOM 2447 C C . GLN A 1 316 ? -17.824 -3.186 29.531 1.00 77.06 316 GLN A C 1
ATOM 2449 O O . GLN A 1 316 ? -18.793 -2.539 29.937 1.00 77.06 316 GLN A O 1
ATOM 2454 N N . GLN A 1 317 ? -16.787 -3.452 30.327 1.00 78.19 317 GLN A N 1
ATOM 2455 C CA . GLN A 1 317 ? -16.687 -3.007 31.716 1.00 78.19 317 GLN A CA 1
ATOM 2456 C C . GLN A 1 317 ? -16.267 -1.528 31.821 1.00 78.19 317 GLN A C 1
ATOM 2458 O O . GLN A 1 317 ? -15.169 -1.185 32.269 1.00 78.19 317 GLN A O 1
ATOM 2463 N N . MET A 1 318 ? -17.189 -0.612 31.492 1.00 64.38 318 MET A N 1
ATOM 2464 C CA . MET A 1 318 ? -16.980 0.850 31.549 1.00 64.38 318 MET A CA 1
ATOM 2465 C C . MET A 1 318 ? -16.418 1.364 32.891 1.00 64.38 318 MET A C 1
ATOM 2467 O O . MET A 1 318 ? -15.772 2.413 32.927 1.00 64.38 318 MET A O 1
ATOM 2471 N N . ASN A 1 319 ? -16.653 0.649 33.996 1.00 60.28 319 ASN A N 1
ATOM 2472 C CA . ASN A 1 319 ? -16.155 0.999 35.329 1.00 60.28 319 ASN A CA 1
ATOM 2473 C C . ASN A 1 319 ? -14.653 0.709 35.511 1.00 60.28 319 ASN A C 1
ATOM 2475 O O . ASN A 1 319 ? -13.975 1.443 36.232 1.00 60.28 319 ASN A O 1
ATOM 2479 N N . ALA A 1 320 ? -14.111 -0.321 34.856 1.00 61.59 320 ALA A N 1
ATOM 2480 C CA . ALA A 1 320 ? -12.677 -0.620 34.876 1.00 61.59 320 ALA A CA 1
ATOM 2481 C C . ALA A 1 320 ? -11.887 0.444 34.095 1.00 61.59 320 ALA A C 1
ATOM 2483 O O . ALA A 1 320 ? -10.914 1.003 34.602 1.00 61.59 320 ALA A O 1
ATOM 2484 N N . LEU A 1 321 ? -12.392 0.823 32.919 1.00 62.03 321 LEU A N 1
ATOM 2485 C CA . LEU A 1 321 ? -11.845 1.908 32.099 1.00 62.03 321 LEU A CA 1
ATOM 2486 C C . LEU A 1 321 ? -11.884 3.277 32.793 1.00 62.03 321 LEU A C 1
ATOM 2488 O O . LEU A 1 321 ? -10.925 4.047 32.701 1.00 62.03 321 LEU A O 1
ATOM 2492 N N . ASN A 1 322 ? -12.972 3.563 33.520 1.00 61.19 322 ASN A N 1
ATOM 2493 C CA . ASN A 1 322 ? -13.121 4.781 34.324 1.00 61.19 322 ASN A CA 1
ATOM 2494 C C . ASN A 1 322 ? -12.033 4.860 35.405 1.00 61.19 322 ASN A C 1
ATOM 2496 O O . ASN A 1 322 ? -11.391 5.898 35.559 1.00 61.19 322 ASN A O 1
ATOM 2500 N N . ARG A 1 323 ? -11.807 3.760 36.141 1.00 58.78 323 ARG A N 1
ATOM 2501 C CA . ARG A 1 323 ? -10.795 3.700 37.209 1.00 58.78 323 ARG A CA 1
ATOM 2502 C C . ARG A 1 323 ? -9.377 3.914 36.677 1.00 58.78 323 ARG A C 1
ATOM 2504 O O . ARG A 1 323 ? -8.589 4.595 37.322 1.00 58.78 323 ARG A O 1
ATOM 2511 N N . ALA A 1 324 ? -9.083 3.409 35.482 1.00 60.03 324 ALA A N 1
ATOM 2512 C CA . ALA A 1 324 ? -7.773 3.544 34.850 1.00 60.03 324 ALA A CA 1
ATOM 2513 C C . ALA A 1 324 ? -7.526 4.906 34.164 1.00 60.03 324 ALA A C 1
ATOM 2515 O O . ALA A 1 324 ? -6.437 5.120 33.633 1.00 60.03 324 ALA A O 1
ATOM 2516 N N . LYS A 1 325 ? -8.512 5.824 34.121 1.00 64.44 325 LYS A N 1
ATOM 2517 C CA . LYS A 1 325 ? -8.450 7.093 33.353 1.00 64.44 325 LYS A CA 1
ATOM 2518 C C . LYS A 1 325 ? -7.995 6.895 31.892 1.00 64.44 325 LYS A C 1
ATOM 2520 O O . LYS A 1 325 ? -7.356 7.767 31.301 1.00 64.44 325 LYS A O 1
ATOM 2525 N N . ALA A 1 326 ? -8.323 5.742 31.307 1.00 63.88 326 ALA A N 1
ATOM 2526 C CA . ALA A 1 326 ? -7.773 5.294 30.028 1.00 63.88 326 ALA A CA 1
ATOM 2527 C C . ALA A 1 326 ? -8.558 5.804 28.803 1.00 63.88 326 ALA A C 1
ATOM 2529 O O . ALA A 1 326 ? -8.100 5.668 27.674 1.00 63.88 326 ALA A O 1
ATOM 2530 N N . PHE A 1 327 ? -9.717 6.446 28.990 1.00 63.91 327 PHE A N 1
ATOM 2531 C CA . PHE A 1 327 ? -10.550 6.925 27.877 1.00 63.91 327 PHE A CA 1
ATOM 2532 C C . PHE A 1 327 ? -9.853 7.938 26.966 1.00 63.91 327 PHE A C 1
ATOM 2534 O O . PHE A 1 327 ? -10.105 7.955 25.766 1.00 63.91 327 PHE A O 1
ATOM 2541 N N . GLY A 1 328 ? -8.952 8.761 27.508 1.00 59.44 328 GLY A N 1
ATOM 2542 C CA . GLY A 1 328 ? -8.209 9.744 26.717 1.00 59.44 328 GLY A CA 1
ATOM 2543 C C . GLY A 1 328 ? -7.131 9.147 25.805 1.00 59.44 328 GLY A C 1
ATOM 2544 O O . GLY A 1 328 ? -6.703 9.820 24.873 1.00 59.44 328 GLY A O 1
ATOM 2545 N N . SER A 1 329 ? -6.678 7.915 26.062 1.00 64.94 329 SER A N 1
ATOM 2546 C CA . SER A 1 329 ? -5.603 7.265 25.298 1.00 64.94 329 SER A CA 1
ATOM 2547 C C . SER A 1 329 ? -6.107 6.249 24.269 1.00 64.94 329 SER A C 1
ATOM 2549 O O . SER A 1 329 ? -5.301 5.774 23.458 1.00 64.94 329 SER A O 1
ATOM 2551 N N . LEU A 1 330 ? -7.407 5.936 24.294 1.00 67.75 330 LEU A N 1
ATOM 2552 C CA . LEU A 1 330 ? -8.052 4.950 23.435 1.00 67.75 330 LEU A CA 1
ATOM 2553 C C . LEU A 1 330 ? -8.522 5.564 22.122 1.00 67.75 330 LEU A C 1
ATOM 2555 O O . LEU A 1 330 ? -9.168 6.611 22.086 1.00 67.75 330 LEU A O 1
ATOM 2559 N N . GLN A 1 331 ? -8.242 4.849 21.039 1.00 70.81 331 GLN A N 1
ATOM 2560 C CA . GLN A 1 331 ? -8.830 5.133 19.745 1.00 70.81 331 GLN A CA 1
ATOM 2561 C C . GLN A 1 331 ? -10.162 4.397 19.649 1.00 70.81 331 GLN A C 1
ATOM 2563 O O . GLN A 1 331 ? -10.224 3.174 19.752 1.00 70.81 331 GLN A O 1
ATOM 2568 N N . VAL A 1 332 ? -11.250 5.149 19.515 1.00 69.50 332 VAL A N 1
ATOM 2569 C CA . VAL A 1 332 ? -12.596 4.572 19.607 1.00 69.50 332 VAL A CA 1
ATOM 2570 C C . VAL A 1 332 ? -13.159 4.243 18.229 1.00 69.50 332 VAL A C 1
ATOM 2572 O O . VAL A 1 332 ? -13.697 3.155 18.053 1.00 69.50 332 VAL A O 1
ATOM 2575 N N . GLN A 1 333 ? -13.003 5.151 17.266 1.00 69.94 333 GLN A N 1
ATOM 2576 C CA . GLN A 1 333 ? -13.607 5.057 15.935 1.00 69.94 333 GLN A CA 1
ATOM 2577 C C . GLN A 1 333 ? -12.589 4.664 14.869 1.00 69.94 333 GLN A C 1
ATOM 2579 O O . GLN A 1 333 ? -11.438 5.110 14.915 1.00 69.94 333 GLN A O 1
ATOM 2584 N N . SER A 1 334 ? -13.044 3.854 13.915 1.00 69.31 334 SER A N 1
ATOM 2585 C CA . SER A 1 334 ? -12.293 3.510 12.716 1.00 69.31 334 SER A CA 1
ATOM 2586 C C . SER A 1 334 ? -12.455 4.578 11.633 1.00 69.31 334 SER A C 1
ATOM 2588 O O . SER A 1 334 ? -13.410 5.350 11.619 1.00 69.31 334 SER A O 1
ATOM 2590 N N . TYR A 1 335 ? -11.510 4.608 10.695 1.00 68.00 335 TYR A N 1
ATOM 2591 C CA . TYR A 1 335 ? -11.587 5.457 9.500 1.00 68.00 335 TYR A CA 1
ATOM 2592 C C . TYR A 1 335 ? -12.491 4.876 8.408 1.00 68.00 335 TYR A C 1
ATOM 2594 O O . TYR A 1 335 ? -12.821 5.578 7.458 1.00 68.00 335 TYR A O 1
ATOM 2602 N N . ILE A 1 336 ? -12.868 3.603 8.540 1.00 66.12 336 ILE A N 1
ATOM 2603 C CA . ILE A 1 336 ? -13.774 2.896 7.636 1.00 66.12 336 ILE A CA 1
ATOM 2604 C C . ILE A 1 336 ? -15.078 2.666 8.396 1.00 66.12 336 ILE A C 1
ATOM 2606 O O . ILE A 1 336 ? -15.044 2.300 9.569 1.00 66.12 336 ILE A O 1
ATOM 2610 N N . ASN A 1 337 ? -16.217 2.845 7.729 1.00 66.88 337 ASN A N 1
ATOM 2611 C CA . ASN A 1 337 ? -17.511 2.505 8.314 1.00 66.88 337 ASN A CA 1
ATOM 2612 C C . ASN A 1 337 ? -17.618 0.983 8.465 1.00 66.88 337 ASN A C 1
ATOM 2614 O O . ASN A 1 337 ? -17.579 0.261 7.467 1.00 66.88 337 ASN A O 1
ATOM 2618 N N . LEU A 1 338 ? -17.752 0.507 9.701 1.00 75.56 338 LEU A N 1
ATOM 2619 C CA . LEU A 1 338 ? -17.934 -0.909 10.007 1.00 75.56 338 LEU A CA 1
ATOM 2620 C C . LEU A 1 338 ? -19.367 -1.158 10.476 1.00 75.56 338 LEU A C 1
ATOM 2622 O O . LEU A 1 338 ? -19.917 -0.408 11.282 1.00 75.56 338 LEU A O 1
ATOM 2626 N N . GLU A 1 339 ? -19.973 -2.233 9.983 1.00 73.56 339 GLU A N 1
ATOM 2627 C CA . GLU A 1 339 ? -21.290 -2.653 10.447 1.00 73.56 339 GLU A CA 1
ATOM 2628 C C . GLU A 1 339 ? -21.173 -3.324 11.818 1.00 73.56 339 GLU A C 1
ATOM 2630 O O . GLU A 1 339 ? -20.406 -4.268 12.016 1.00 73.56 339 GLU A O 1
ATOM 2635 N N . LEU A 1 340 ? -21.930 -2.809 12.786 1.00 77.25 340 LEU A N 1
ATOM 2636 C CA . LEU A 1 340 ? -21.932 -3.264 14.173 1.00 77.25 340 LEU A CA 1
ATOM 2637 C C . LEU A 1 340 ? -23.360 -3.517 14.639 1.00 77.25 340 LEU A C 1
ATOM 2639 O O . LEU A 1 340 ? -24.278 -2.764 14.313 1.00 77.25 340 LEU A O 1
ATOM 2643 N N . SER A 1 341 ? -23.529 -4.534 15.484 1.00 80.12 341 SER A N 1
ATOM 2644 C CA . SER A 1 341 ? -24.783 -4.747 16.213 1.00 80.12 341 SER A CA 1
ATOM 2645 C C . SER A 1 341 ? -25.182 -3.515 17.038 1.00 80.12 341 SER A C 1
ATOM 2647 O O . SER A 1 341 ? -24.334 -2.804 17.591 1.00 80.12 341 SER A O 1
ATOM 2649 N N . ALA A 1 342 ? -26.493 -3.287 17.178 1.00 78.88 342 ALA A N 1
ATOM 2650 C CA . ALA A 1 342 ? -27.050 -2.134 17.891 1.00 78.88 342 ALA A CA 1
ATOM 2651 C C . ALA A 1 342 ? -26.491 -1.984 19.322 1.00 78.88 342 ALA A C 1
ATOM 2653 O O . ALA A 1 342 ? -26.206 -0.870 19.768 1.00 78.88 342 ALA A O 1
ATOM 2654 N N . THR A 1 343 ? -26.261 -3.104 20.013 1.00 78.94 343 THR A N 1
ATOM 2655 C CA . THR A 1 343 ? -25.691 -3.155 21.368 1.00 78.94 343 THR A CA 1
ATOM 2656 C C . THR A 1 343 ? -24.236 -2.683 21.415 1.00 78.94 343 THR A C 1
ATOM 2658 O O . THR A 1 343 ? -23.868 -1.874 22.265 1.00 78.94 343 THR A O 1
ATOM 2661 N N . LYS A 1 344 ? -23.384 -3.133 20.485 1.00 78.88 344 LYS A N 1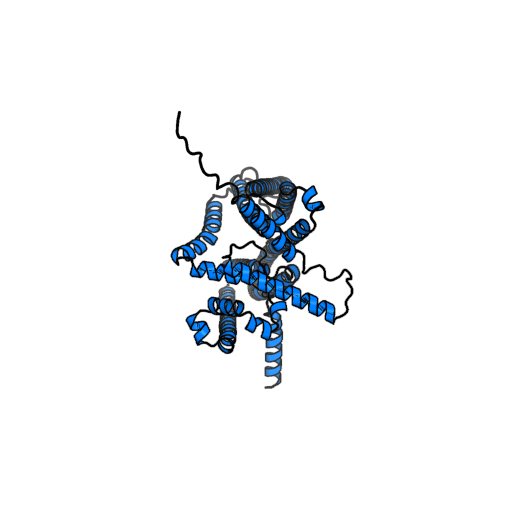
ATOM 2662 C CA . LYS A 1 344 ? -21.974 -2.699 20.432 1.00 78.88 344 LYS A CA 1
ATOM 2663 C C . LYS A 1 344 ? -21.861 -1.237 20.003 1.00 78.88 344 LYS A C 1
ATOM 2665 O O . LYS A 1 344 ? -21.024 -0.497 20.518 1.00 78.88 344 LYS A O 1
ATOM 2670 N N . LEU A 1 345 ? -22.755 -0.799 19.121 1.00 78.31 345 LEU A N 1
ATOM 2671 C CA . LEU A 1 345 ? -22.821 0.580 18.657 1.00 78.31 345 LEU A CA 1
ATOM 2672 C C . LEU A 1 345 ? -23.280 1.539 19.772 1.00 78.31 345 LEU A C 1
ATOM 2674 O O . LEU A 1 345 ? -22.739 2.641 19.906 1.00 78.31 345 LEU A O 1
ATOM 2678 N N . SER A 1 346 ? -24.229 1.132 20.622 1.00 76.81 346 SER A N 1
ATOM 2679 C CA . SER A 1 346 ? -24.663 1.932 21.776 1.00 76.81 346 SER A CA 1
ATOM 2680 C C . SER A 1 346 ? -23.558 2.082 22.832 1.00 76.81 346 SER A C 1
ATOM 2682 O O . SER A 1 346 ? -23.364 3.184 23.359 1.00 76.81 346 SER A O 1
ATOM 2684 N N . LEU A 1 347 ? -22.779 1.022 23.064 1.00 78.31 347 LEU A N 1
ATOM 2685 C CA . LEU A 1 347 ? -21.595 1.037 23.924 1.00 78.31 347 LEU A CA 1
ATOM 2686 C C . LEU A 1 347 ? -20.491 1.937 23.354 1.00 78.31 347 LEU A C 1
ATOM 2688 O O . LEU A 1 347 ? -19.936 2.772 24.063 1.00 78.31 347 LEU A O 1
ATOM 2692 N N . LEU A 1 348 ? -20.217 1.859 22.053 1.00 79.94 348 LEU A N 1
ATOM 2693 C CA . LEU A 1 348 ? -19.251 2.751 21.411 1.00 79.94 348 LEU A CA 1
ATOM 2694 C C . LEU A 1 348 ? -19.671 4.224 21.566 1.00 79.94 348 LEU A C 1
ATOM 2696 O O . LEU A 1 348 ? -18.863 5.078 21.938 1.00 79.94 348 LEU A O 1
ATOM 2700 N N . ARG A 1 349 ? -20.968 4.525 21.403 1.00 78.88 349 ARG A N 1
ATOM 2701 C CA . ARG A 1 349 ? -21.523 5.867 21.656 1.00 78.88 349 ARG A CA 1
ATOM 2702 C C . ARG A 1 349 ? -21.395 6.309 23.116 1.00 78.88 349 ARG A C 1
ATOM 2704 O O . ARG A 1 349 ? -21.296 7.513 23.362 1.00 78.88 349 ARG A O 1
ATOM 2711 N N . SER A 1 350 ? -21.470 5.406 24.094 1.00 77.94 350 SER A N 1
ATOM 2712 C CA . SER A 1 350 ? -21.318 5.770 25.511 1.00 77.94 350 SER A CA 1
ATOM 2713 C C . SER A 1 350 ? -19.861 6.116 25.843 1.00 77.94 350 SER A C 1
ATOM 2715 O O . SER A 1 350 ? -19.615 7.109 26.532 1.00 77.94 350 SER A O 1
ATOM 2717 N N . ILE A 1 351 ? -18.906 5.381 25.264 1.00 77.12 351 ILE A N 1
ATOM 2718 C CA . ILE A 1 351 ? -17.463 5.640 25.368 1.00 77.12 351 ILE A CA 1
ATOM 2719 C C . ILE A 1 351 ? -17.119 7.009 24.765 1.00 77.12 351 ILE A C 1
ATOM 2721 O O . ILE A 1 351 ? -16.517 7.846 25.441 1.00 77.12 351 ILE A O 1
ATOM 2725 N N . VAL A 1 352 ? -17.584 7.288 23.540 1.00 77.06 352 VAL A N 1
ATOM 2726 C CA . VAL A 1 352 ? -17.367 8.590 22.878 1.00 77.06 352 VAL A CA 1
ATOM 2727 C C . VAL A 1 352 ? -17.940 9.740 23.711 1.00 77.06 352 VAL A C 1
ATOM 2729 O O . VAL A 1 352 ? -17.282 10.765 23.904 1.00 77.06 352 VAL A O 1
ATOM 2732 N N . ARG A 1 353 ? -19.155 9.580 24.253 1.00 77.38 353 ARG A N 1
ATOM 2733 C CA . ARG A 1 353 ? -19.785 10.606 25.101 1.00 77.38 353 ARG A CA 1
ATOM 2734 C C . ARG A 1 353 ? -18.956 10.911 26.349 1.00 77.38 353 ARG A C 1
ATOM 2736 O O . ARG A 1 353 ? -18.768 12.089 26.656 1.00 77.38 353 ARG A O 1
ATOM 2743 N N . LYS A 1 354 ? -18.424 9.885 27.021 1.00 76.19 354 LYS A N 1
ATOM 2744 C CA . LYS A 1 354 ? -17.543 10.060 28.188 1.00 76.19 354 LYS A CA 1
ATOM 2745 C C . LYS A 1 354 ? -16.235 10.765 27.841 1.00 76.19 354 LYS A C 1
ATOM 2747 O O . LYS A 1 354 ? -15.832 11.693 28.541 1.00 76.19 354 LYS A O 1
ATOM 2752 N N . GLN A 1 355 ? -15.607 10.395 26.729 1.00 75.44 355 GLN A N 1
ATOM 2753 C CA . GLN A 1 355 ? -14.375 11.041 26.278 1.00 75.44 355 GLN A CA 1
ATOM 2754 C C . GLN A 1 355 ? -14.600 12.540 26.015 1.00 75.44 355 GLN A C 1
ATOM 2756 O O . GLN A 1 355 ? -13.796 13.379 26.428 1.00 75.44 355 GLN A O 1
ATOM 2761 N N . ILE A 1 356 ? -15.740 12.908 25.416 1.00 72.19 356 ILE A N 1
ATOM 2762 C CA . ILE A 1 356 ? -16.126 14.313 25.212 1.00 72.19 356 ILE A CA 1
ATOM 2763 C C . ILE A 1 356 ? -16.367 15.027 26.549 1.00 72.19 356 ILE A C 1
ATOM 2765 O O . ILE A 1 356 ? -15.918 16.167 26.710 1.00 72.19 356 ILE A O 1
ATOM 2769 N N . SER A 1 357 ? -17.061 14.404 27.509 1.00 73.44 357 SER A N 1
ATOM 2770 C CA . SER A 1 357 ? -17.309 15.030 28.814 1.00 73.44 357 SER A CA 1
ATOM 2771 C C . SER A 1 357 ? -16.018 15.268 29.596 1.00 73.44 357 SER A C 1
ATOM 2773 O O . SER A 1 357 ? -15.824 16.374 30.097 1.00 73.44 357 SER A O 1
ATOM 2775 N N . GLU A 1 358 ? -15.096 14.301 29.619 1.00 72.12 358 GLU A N 1
ATOM 2776 C CA . GLU A 1 358 ? -13.788 14.451 30.274 1.00 72.12 358 GLU A CA 1
ATOM 2777 C C . GLU A 1 358 ? -12.941 15.537 29.602 1.00 72.12 358 GLU A C 1
ATOM 2779 O O . GLU A 1 358 ? -12.330 16.369 30.275 1.00 72.12 358 GLU A O 1
ATOM 2784 N N . SER A 1 359 ? -12.965 15.595 28.267 1.00 66.19 359 SER A N 1
ATOM 2785 C CA . SER A 1 359 ? -12.289 16.644 27.493 1.00 66.19 359 SER A CA 1
ATOM 2786 C C . SER A 1 359 ? -12.826 18.036 27.837 1.00 66.19 359 SER A C 1
ATOM 2788 O O . SER A 1 359 ? -12.061 18.990 27.994 1.00 66.19 359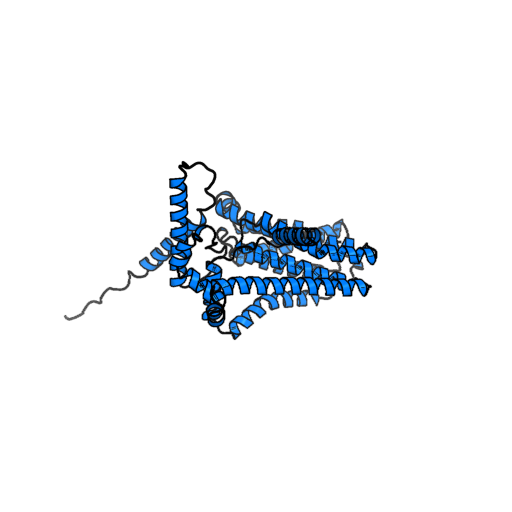 SER A O 1
ATOM 2790 N N . ARG A 1 360 ? -14.152 18.170 27.973 1.00 67.81 360 ARG A N 1
ATOM 2791 C CA . ARG A 1 360 ? -14.812 19.427 28.360 1.00 67.81 360 ARG A CA 1
ATOM 2792 C C . ARG A 1 360 ? -14.514 19.804 29.808 1.00 67.81 360 ARG A C 1
ATOM 2794 O O . ARG A 1 360 ? -14.286 20.979 30.081 1.00 67.81 360 ARG A O 1
ATOM 2801 N N . GLN A 1 361 ? -14.485 18.832 30.714 1.00 69.44 361 GLN A N 1
ATOM 2802 C CA . GLN A 1 361 ? -14.163 19.052 32.121 1.00 69.44 361 GLN A CA 1
ATOM 2803 C C . GLN A 1 361 ? -12.706 19.498 32.296 1.00 69.44 361 GLN A C 1
ATOM 2805 O O . GLN A 1 361 ? -12.467 20.482 32.991 1.00 69.44 361 GLN A O 1
ATOM 2810 N N . ARG A 1 362 ? -11.757 18.888 31.566 1.00 63.66 362 ARG A N 1
ATOM 2811 C CA . ARG A 1 362 ? -10.363 19.364 31.497 1.00 63.66 362 ARG A CA 1
ATOM 2812 C C . ARG A 1 362 ? -10.258 20.779 30.925 1.00 63.66 362 ARG A C 1
ATOM 2814 O O . ARG A 1 362 ? -9.520 21.601 31.449 1.00 63.66 362 ARG A O 1
ATOM 2821 N N . ARG A 1 363 ? -11.015 21.111 29.873 1.00 58.09 363 ARG A N 1
ATOM 2822 C CA . ARG A 1 363 ? -11.032 22.487 29.332 1.00 58.09 363 ARG A CA 1
ATOM 2823 C C . ARG A 1 363 ? -11.513 23.512 30.358 1.00 58.09 363 ARG A C 1
ATOM 2825 O O . ARG A 1 363 ? -10.966 24.607 30.413 1.00 58.09 363 ARG A O 1
ATOM 2832 N N . ARG A 1 364 ? -12.513 23.153 31.170 1.00 61.88 364 ARG A N 1
ATOM 2833 C CA . ARG A 1 364 ? -13.032 24.012 32.243 1.00 61.88 364 ARG A CA 1
ATOM 2834 C C . ARG A 1 364 ? -12.039 24.161 33.396 1.00 61.88 364 ARG A C 1
ATOM 2836 O O . ARG A 1 364 ? -11.884 25.270 33.889 1.00 61.88 364 ARG A O 1
ATOM 2843 N N . SER A 1 365 ? -11.336 23.095 33.781 1.00 61.28 365 SER A N 1
ATOM 2844 C CA . SER A 1 365 ? -10.340 23.152 34.860 1.00 61.28 365 SER A CA 1
ATOM 2845 C C . SER A 1 365 ? -9.078 23.938 34.487 1.00 61.28 365 SER A C 1
ATOM 2847 O O . SER A 1 365 ? -8.420 24.467 35.370 1.00 61.28 365 SER A O 1
ATOM 2849 N N . PHE A 1 366 ? -8.740 24.030 33.196 1.00 52.16 366 PHE A N 1
ATOM 2850 C CA . PHE A 1 366 ? -7.563 24.764 32.710 1.00 52.16 366 PHE A CA 1
ATOM 2851 C C . PHE A 1 366 ? -7.838 26.228 32.314 1.00 52.16 366 PHE A C 1
ATOM 2853 O O . PHE A 1 366 ? -6.938 26.888 31.808 1.00 52.16 366 PHE A O 1
ATOM 2860 N N . GLY A 1 367 ? -9.056 26.757 32.503 1.00 49.31 367 GLY A N 1
ATOM 2861 C CA . GLY A 1 367 ? -9.356 28.182 32.272 1.00 49.31 367 GLY A CA 1
ATOM 2862 C C . GLY A 1 367 ? -9.163 28.687 30.829 1.00 49.31 367 GLY A C 1
ATOM 2863 O O . GLY A 1 367 ? -9.188 29.892 30.585 1.00 49.31 367 GLY A O 1
ATOM 2864 N N . LEU A 1 368 ? -8.982 27.796 29.850 1.00 45.38 368 LEU A N 1
ATOM 2865 C CA . LEU A 1 368 ? -8.699 28.170 28.464 1.00 45.38 368 LEU A CA 1
ATOM 2866 C C . LEU A 1 368 ? -9.983 28.640 27.762 1.00 45.38 368 LEU A C 1
ATOM 2868 O O . LEU A 1 368 ? -10.799 27.832 27.303 1.00 45.38 368 LEU A O 1
ATOM 2872 N N . ARG A 1 369 ? -10.156 29.967 27.653 1.00 44.38 369 ARG A N 1
ATOM 2873 C CA . ARG A 1 369 ? -11.129 30.587 26.739 1.00 44.38 369 ARG A CA 1
ATOM 2874 C C . ARG A 1 369 ? -10.848 30.130 25.305 1.00 44.38 369 ARG A C 1
ATOM 2876 O O . ARG A 1 369 ? -9.706 29.985 24.886 1.00 44.38 369 ARG A O 1
ATOM 2883 N N . SER A 1 370 ? -11.932 29.890 24.570 1.00 41.88 370 SER A N 1
ATOM 2884 C CA . SER A 1 370 ? -11.986 29.392 23.193 1.00 41.88 370 SER A CA 1
ATOM 2885 C C . SER A 1 370 ? -11.086 30.177 22.219 1.00 41.88 370 SER A C 1
ATOM 2887 O O . SER A 1 370 ? -11.557 31.085 21.539 1.00 41.88 370 SER A O 1
ATOM 2889 N N . GLY A 1 371 ? -9.813 29.792 22.104 1.00 32.84 371 GLY A N 1
ATOM 2890 C CA . GLY A 1 371 ? -8.856 30.319 21.131 1.00 32.84 371 GLY A CA 1
ATOM 2891 C C . GLY A 1 371 ? -8.305 29.215 20.226 1.00 32.84 371 GLY A C 1
ATOM 2892 O O . GLY A 1 371 ? -7.534 28.377 20.677 1.00 32.84 371 GLY A O 1
ATOM 2893 N N . SER A 1 372 ? -8.755 29.218 18.966 1.00 34.84 372 SER A N 1
ATOM 2894 C CA . SER A 1 372 ? -8.190 28.711 17.691 1.00 34.84 372 SER A CA 1
ATOM 2895 C C . SER A 1 372 ? -7.372 27.393 17.575 1.00 34.84 372 SER A C 1
ATOM 2897 O O . SER A 1 372 ? -7.437 26.759 16.526 1.00 34.84 372 SER A O 1
ATOM 2899 N N . GLY A 1 373 ? -6.645 26.899 18.582 1.00 32.16 373 GLY A N 1
ATOM 2900 C CA . GLY A 1 373 ? -5.609 25.862 18.391 1.00 32.16 373 GLY A CA 1
ATOM 2901 C C . GLY A 1 373 ? -6.023 24.386 18.527 1.00 32.16 373 GLY A C 1
ATOM 2902 O O . GLY A 1 373 ? -5.262 23.507 18.148 1.00 32.16 373 GLY A O 1
ATOM 2903 N N . TYR A 1 374 ? -7.215 24.073 19.048 1.00 32.41 374 TYR A N 1
ATOM 2904 C CA . TYR A 1 374 ? -7.612 22.690 19.397 1.00 32.41 374 TYR A CA 1
ATOM 2905 C C . TYR A 1 374 ? -9.012 22.308 18.874 1.00 32.41 374 TYR A C 1
ATOM 2907 O O . TYR A 1 374 ? -9.815 21.672 19.569 1.00 32.41 374 TYR A O 1
ATOM 2915 N N . ARG A 1 375 ? -9.342 22.719 17.641 1.00 32.53 375 ARG A N 1
ATOM 2916 C CA . ARG A 1 375 ? -10.556 22.273 16.917 1.00 32.53 375 ARG A CA 1
ATOM 2917 C C . ARG A 1 375 ? -10.399 20.912 16.210 1.00 32.53 375 ARG A C 1
ATOM 2919 O O . ARG A 1 375 ? -11.380 20.422 15.667 1.00 32.53 375 ARG A O 1
ATOM 2926 N N . GLU A 1 376 ? -9.225 20.275 16.252 1.00 35.59 376 GLU A N 1
ATOM 2927 C CA . GLU A 1 376 ? -8.942 19.031 15.504 1.00 35.59 376 GLU A CA 1
ATOM 2928 C C . GLU A 1 376 ? -9.584 17.744 16.073 1.00 35.59 376 GLU A C 1
ATOM 2930 O O . GLU A 1 376 ? -9.633 16.747 15.365 1.00 35.59 376 GLU A O 1
ATOM 2935 N N . TRP A 1 377 ? -10.135 17.746 17.295 1.00 36.69 377 TRP A N 1
ATOM 2936 C CA . TRP A 1 377 ? -10.654 16.523 17.948 1.00 36.69 377 TRP A CA 1
ATOM 2937 C C . TRP A 1 377 ? -12.185 16.357 17.942 1.00 36.69 377 TRP A C 1
ATOM 2939 O O . TRP A 1 377 ? -12.693 15.388 18.500 1.00 36.69 377 TRP A O 1
ATOM 2949 N N . LEU A 1 378 ? -12.944 17.288 17.349 1.00 36.78 378 LEU A N 1
ATOM 2950 C CA . LEU A 1 378 ? -14.416 17.273 17.409 1.00 36.78 378 LEU A CA 1
ATOM 2951 C C . LEU A 1 378 ? -15.211 17.030 16.105 1.00 36.78 378 LEU A C 1
ATOM 2953 O O . LEU A 1 378 ? -16.394 16.719 16.253 1.00 36.78 378 LEU A O 1
ATOM 2957 N N . PRO A 1 379 ? -14.688 17.139 14.863 1.00 34.34 379 PRO A N 1
ATOM 2958 C CA . PRO A 1 379 ? -15.586 17.141 13.703 1.00 34.34 379 PRO A CA 1
ATOM 2959 C C . PRO A 1 379 ? -16.211 15.768 13.390 1.00 34.34 379 PRO A C 1
ATOM 2961 O O . PRO A 1 379 ? -17.353 15.716 12.951 1.00 34.34 379 PRO A O 1
ATOM 2964 N N . LEU A 1 380 ? -15.555 14.649 13.718 1.00 39.97 380 LEU A N 1
ATOM 2965 C CA . LEU A 1 380 ? -16.071 13.307 13.388 1.00 39.97 380 LEU A CA 1
ATOM 2966 C C . LEU A 1 380 ? -17.198 12.808 14.317 1.00 39.97 380 LEU A C 1
ATOM 2968 O O . LEU A 1 380 ? -17.973 11.933 13.941 1.00 39.97 380 LEU A O 1
ATOM 2972 N N . THR A 1 381 ? -17.357 13.388 15.512 1.00 42.62 381 THR A N 1
ATOM 2973 C CA . THR A 1 381 ? -18.352 12.915 16.501 1.00 42.62 381 THR A CA 1
ATOM 2974 C C . THR A 1 381 ? -19.723 13.584 16.370 1.00 42.62 381 THR A C 1
ATOM 2976 O O . THR A 1 381 ? -20.732 12.985 16.749 1.00 42.62 381 THR A O 1
ATOM 2979 N N . GLN A 1 382 ? -19.802 14.795 15.802 1.00 36.62 382 GLN A N 1
ATOM 2980 C CA . GLN A 1 382 ? -21.086 15.464 15.547 1.00 36.62 382 GLN A CA 1
ATOM 2981 C C . GLN A 1 382 ? -21.792 14.944 14.288 1.00 36.62 382 GLN A C 1
ATOM 2983 O O . GLN A 1 382 ? -23.023 14.903 14.270 1.00 36.62 382 GLN A O 1
ATOM 2988 N N . GLU A 1 383 ? -21.048 14.483 13.278 1.00 41.03 383 GLU A N 1
ATOM 2989 C CA . GLU A 1 383 ? -21.623 13.941 12.040 1.00 41.03 383 GLU A CA 1
ATOM 2990 C C . GLU A 1 383 ? -22.420 12.650 12.285 1.00 41.03 383 GLU A C 1
ATOM 2992 O O . GLU A 1 383 ? -23.490 12.467 11.712 1.00 41.03 383 GLU A O 1
ATOM 2997 N N . VAL A 1 384 ? -21.958 11.792 13.203 1.00 39.09 384 VAL A N 1
ATOM 2998 C CA . VAL A 1 384 ? -22.634 10.530 13.562 1.00 39.09 384 VAL A CA 1
ATOM 2999 C C . VAL A 1 384 ? -23.958 10.787 14.285 1.00 39.09 384 VAL A C 1
ATOM 3001 O O . VAL A 1 384 ? -24.942 10.103 14.015 1.00 39.09 384 VAL A O 1
ATOM 3004 N N . LEU A 1 385 ? -24.024 11.810 15.147 1.00 39.00 385 LEU A N 1
ATOM 3005 C CA . LEU A 1 385 ? -25.276 12.226 15.798 1.00 39.00 385 LEU A CA 1
ATOM 3006 C C . LEU A 1 385 ? -26.260 12.888 14.820 1.00 39.00 385 LEU A C 1
ATOM 3008 O O . LEU A 1 385 ? -27.461 12.910 15.093 1.00 39.00 385 LEU A O 1
ATOM 3012 N N . ARG A 1 386 ? -25.768 13.430 13.696 1.00 36.97 386 ARG A N 1
ATOM 3013 C CA . ARG A 1 386 ? -26.593 14.010 12.625 1.00 36.97 386 ARG A CA 1
ATOM 3014 C C . ARG A 1 386 ? -27.098 12.937 11.659 1.00 36.97 386 ARG A C 1
ATOM 3016 O O . ARG A 1 386 ? -28.298 12.881 11.414 1.00 36.97 386 ARG A O 1
ATOM 3023 N N . HIS A 1 387 ? -26.232 12.035 11.195 1.00 35.84 387 HIS A N 1
ATOM 3024 C CA . HIS A 1 387 ? -26.611 10.937 10.299 1.00 35.84 387 HIS A CA 1
ATOM 3025 C C . HIS A 1 387 ? -27.523 9.901 10.970 1.00 35.84 387 HIS A C 1
ATOM 3027 O O . HIS A 1 387 ? -28.436 9.392 10.323 1.00 35.84 387 HIS A O 1
ATOM 3033 N N . SER A 1 388 ? -27.375 9.644 12.277 1.00 38.06 388 SER A N 1
ATOM 3034 C CA . SER A 1 388 ? -28.308 8.768 13.002 1.00 38.06 388 SER A CA 1
ATOM 3035 C C . SER A 1 388 ? -29.692 9.393 13.196 1.00 38.06 388 SER A C 1
ATOM 3037 O O . SER A 1 388 ? -30.675 8.666 13.280 1.00 38.06 388 SER A O 1
ATOM 3039 N N . ARG A 1 389 ? -29.779 10.729 13.261 1.00 32.41 389 ARG A N 1
ATOM 3040 C CA . ARG A 1 389 ? -31.056 11.454 13.351 1.00 32.41 389 ARG A CA 1
ATOM 3041 C C . ARG A 1 389 ? -31.809 11.418 12.015 1.00 32.41 389 ARG A C 1
ATOM 3043 O O . ARG A 1 389 ? -33.027 11.332 12.008 1.00 32.41 389 ARG A O 1
ATOM 3050 N N . ILE A 1 390 ? -31.076 11.400 10.899 1.00 38.06 390 ILE A N 1
ATOM 3051 C CA . ILE A 1 390 ? -31.634 11.222 9.548 1.00 38.06 390 ILE A CA 1
ATOM 3052 C C . ILE A 1 390 ? -32.151 9.784 9.355 1.00 38.06 390 ILE A C 1
ATOM 3054 O O . ILE A 1 390 ? -33.250 9.606 8.844 1.00 38.06 390 ILE A O 1
ATOM 3058 N N . MET A 1 391 ? -31.424 8.769 9.840 1.00 34.38 391 MET A N 1
ATOM 3059 C CA . MET A 1 391 ? -31.884 7.369 9.810 1.00 34.38 391 MET A CA 1
ATOM 3060 C C . MET A 1 391 ? -33.097 7.119 10.726 1.00 34.38 391 MET A C 1
ATOM 3062 O O . MET A 1 391 ? -34.018 6.426 10.316 1.00 34.38 391 MET A O 1
ATOM 3066 N N . GLN A 1 392 ? -33.146 7.715 11.928 1.00 36.81 392 GLN A N 1
ATOM 3067 C CA . GLN A 1 392 ? -34.311 7.606 12.825 1.00 36.81 392 GLN A CA 1
ATOM 3068 C C . GLN A 1 392 ? -35.558 8.314 12.278 1.00 36.81 392 GLN A C 1
ATOM 3070 O O . GLN A 1 392 ? -36.659 7.785 12.420 1.00 36.81 392 GLN A O 1
ATOM 3075 N N . ASN A 1 393 ? -35.400 9.470 11.625 1.00 33.94 393 ASN A N 1
ATOM 3076 C CA . ASN A 1 393 ? -36.529 10.176 11.016 1.00 33.94 393 ASN A CA 1
ATOM 3077 C C . ASN A 1 393 ? -37.064 9.452 9.770 1.00 33.94 393 ASN A C 1
ATOM 3079 O O . ASN A 1 393 ? -38.268 9.473 9.559 1.00 33.94 393 ASN A O 1
ATOM 3083 N N . GLY A 1 394 ? -36.210 8.769 8.995 1.00 30.77 394 GLY A N 1
ATOM 3084 C CA . GLY A 1 394 ? -36.641 7.968 7.841 1.00 30.77 394 GLY A CA 1
ATOM 3085 C C . GLY A 1 394 ? -37.392 6.683 8.213 1.00 30.77 394 GLY A C 1
ATOM 3086 O O . GLY A 1 394 ? -38.268 6.251 7.470 1.00 30.77 394 GLY A O 1
ATOM 3087 N N . THR A 1 395 ? -37.102 6.091 9.378 1.00 35.12 395 THR A N 1
ATOM 3088 C CA . THR A 1 395 ? -37.843 4.925 9.897 1.00 35.12 395 THR A CA 1
ATOM 3089 C C . THR A 1 395 ? -39.137 5.300 10.620 1.00 35.12 395 THR A C 1
ATOM 3091 O O . THR A 1 395 ? -40.067 4.504 10.623 1.00 35.12 395 THR A O 1
ATOM 3094 N N . ALA A 1 396 ? -39.229 6.500 11.206 1.00 31.50 396 ALA A N 1
ATOM 3095 C CA . ALA A 1 396 ? -40.443 6.967 11.886 1.00 31.50 396 ALA A CA 1
ATOM 3096 C C . ALA A 1 396 ? -41.537 7.441 10.909 1.00 31.50 396 ALA A C 1
ATOM 3098 O O . ALA A 1 396 ? -42.717 7.348 11.225 1.00 31.50 396 ALA A O 1
ATOM 3099 N N . THR A 1 397 ? -41.170 7.905 9.709 1.00 32.69 397 THR A N 1
ATOM 3100 C CA . THR A 1 397 ? -42.141 8.275 8.662 1.00 32.69 397 THR A CA 1
ATOM 3101 C C . THR A 1 397 ? -42.709 7.076 7.902 1.00 32.69 397 THR A C 1
ATOM 3103 O O . THR A 1 397 ? -43.695 7.231 7.198 1.00 32.69 397 THR A O 1
ATOM 3106 N N . ALA A 1 398 ? -42.122 5.883 8.045 1.00 32.53 398 ALA A N 1
ATOM 3107 C CA . ALA A 1 398 ? -42.607 4.661 7.399 1.00 32.53 398 ALA A CA 1
ATOM 3108 C C . ALA A 1 398 ? -43.583 3.844 8.272 1.00 32.53 398 ALA A C 1
ATOM 3110 O O . ALA A 1 398 ? -44.106 2.837 7.809 1.00 32.53 398 ALA A O 1
ATOM 3111 N N . SER A 1 399 ? -43.831 4.251 9.525 1.00 31.31 399 SER A N 1
ATOM 3112 C CA . SER A 1 399 ? -44.653 3.498 10.486 1.00 31.31 399 SER A CA 1
ATOM 3113 C C . SER A 1 399 ? -45.929 4.224 10.935 1.00 31.31 399 SER A C 1
ATOM 3115 O O . SER A 1 399 ? -46.449 3.900 11.998 1.00 31.31 399 SER A O 1
ATOM 3117 N N . VAL A 1 400 ? -46.404 5.227 10.184 1.00 35.44 400 VAL A N 1
ATOM 3118 C CA . VAL A 1 400 ? -47.623 5.997 10.525 1.00 35.44 400 VAL A CA 1
ATOM 3119 C C . VAL A 1 400 ? -48.777 5.795 9.525 1.00 35.44 400 VAL A C 1
ATOM 3121 O O . VAL A 1 400 ? -49.915 6.062 9.883 1.00 35.44 400 VAL A O 1
ATOM 3124 N N . ASP A 1 401 ? -48.553 5.204 8.346 1.00 31.92 401 ASP A N 1
ATOM 3125 C CA . ASP A 1 401 ? -49.617 4.955 7.351 1.00 31.92 401 ASP A CA 1
ATOM 3126 C C . ASP A 1 401 ? -50.040 3.480 7.297 1.00 31.92 401 ASP A C 1
ATOM 3128 O O . ASP A 1 401 ? -49.870 2.791 6.292 1.00 31.92 401 ASP A O 1
ATOM 3132 N N . GLY A 1 402 ? -50.575 2.965 8.404 1.00 34.47 402 GLY A N 1
ATOM 3133 C CA . GLY A 1 402 ? -50.975 1.562 8.481 1.00 34.47 402 GLY A CA 1
ATOM 3134 C C . GLY A 1 402 ? -52.005 1.252 9.552 1.00 34.47 402 GLY A C 1
ATOM 3135 O O . GLY A 1 402 ? -51.856 0.241 10.222 1.00 34.47 402 GLY A O 1
ATOM 3136 N N . ASP A 1 403 ? -53.013 2.107 9.739 1.00 34.31 403 ASP A N 1
ATOM 3137 C CA . ASP A 1 403 ? -54.234 1.695 10.437 1.00 34.31 403 ASP A CA 1
ATOM 3138 C C . ASP A 1 403 ? -55.417 2.592 10.039 1.00 34.31 403 ASP A C 1
ATOM 3140 O O . ASP A 1 403 ? -55.618 3.680 10.573 1.00 34.31 403 ASP A O 1
ATOM 3144 N N . THR A 1 404 ? -56.199 2.154 9.048 1.00 32.81 404 THR A N 1
ATOM 3145 C CA . THR A 1 404 ? -57.584 2.613 8.867 1.00 32.81 404 THR A CA 1
ATOM 3146 C C . THR A 1 404 ? -58.480 1.412 8.589 1.00 32.81 404 THR A C 1
ATOM 3148 O O . THR A 1 404 ? -58.420 0.745 7.559 1.00 32.81 404 THR A O 1
ATOM 3151 N N . THR A 1 405 ? -59.295 1.146 9.599 1.00 33.41 405 THR A N 1
ATOM 3152 C CA . THR A 1 405 ? -60.467 0.279 9.676 1.00 33.41 405 THR A CA 1
ATOM 3153 C C . THR A 1 405 ? -61.417 0.440 8.484 1.00 33.41 405 THR A C 1
ATOM 3155 O O . THR A 1 405 ? -61.748 1.562 8.104 1.00 33.41 405 THR A O 1
ATOM 3158 N N . GLY A 1 406 ? -61.892 -0.681 7.928 1.00 30.58 406 GLY A N 1
ATOM 3159 C CA . GLY A 1 406 ? -62.888 -0.710 6.850 1.00 30.58 406 GLY A CA 1
ATOM 3160 C C . GLY A 1 406 ? -64.301 -0.290 7.293 1.00 30.58 406 GLY A C 1
ATOM 3161 O O . GLY A 1 406 ? -64.615 -0.376 8.483 1.00 30.58 406 GLY A O 1
ATOM 3162 N N . PRO A 1 407 ? -65.175 0.137 6.360 1.00 34.50 407 PRO A N 1
ATOM 3163 C CA . PRO A 1 407 ? -66.566 0.413 6.666 1.00 34.50 407 PRO A CA 1
ATOM 3164 C C . PRO A 1 407 ? -67.445 -0.836 6.524 1.00 34.50 407 PRO A C 1
ATOM 3166 O O . PRO A 1 407 ? -67.353 -1.618 5.580 1.00 34.50 407 PRO A O 1
ATOM 3169 N N . GLN A 1 408 ? -68.303 -0.971 7.527 1.00 33.22 408 GLN A N 1
ATOM 3170 C CA . GLN A 1 408 ? -69.447 -1.859 7.651 1.00 33.22 408 GLN A CA 1
ATOM 3171 C C . GLN A 1 408 ? -70.520 -1.465 6.629 1.00 33.22 408 GLN A C 1
ATOM 3173 O O . GLN A 1 408 ? -70.985 -0.329 6.651 1.00 33.22 408 GLN A O 1
ATOM 3178 N N . ASP A 1 409 ? -70.943 -2.411 5.793 1.00 32.91 409 ASP A N 1
ATOM 3179 C CA . ASP A 1 409 ? -72.075 -2.251 4.880 1.00 32.91 409 ASP A CA 1
ATOM 3180 C C . ASP A 1 409 ? -73.256 -3.090 5.396 1.00 32.91 409 ASP A C 1
ATOM 3182 O O . ASP A 1 409 ? -73.141 -4.309 5.577 1.00 32.91 409 ASP A O 1
ATOM 3186 N N . ARG A 1 410 ? -74.385 -2.441 5.707 1.00 34.44 410 ARG A N 1
ATOM 3187 C CA . ARG A 1 410 ? -75.646 -3.114 6.054 1.00 34.44 410 ARG A CA 1
ATOM 3188 C C . ARG A 1 410 ? -76.852 -2.231 5.712 1.00 34.44 410 ARG A C 1
ATOM 3190 O O . ARG A 1 410 ? -77.206 -1.394 6.532 1.00 34.44 410 ARG A O 1
ATOM 3197 N N . LYS A 1 411 ? -77.520 -2.606 4.608 1.00 35.97 411 LYS A N 1
ATOM 3198 C CA . LYS A 1 411 ? -78.928 -2.347 4.217 1.00 35.97 411 LYS A CA 1
ATOM 3199 C C . LYS A 1 411 ? -79.267 -0.865 3.956 1.00 35.97 411 LYS A C 1
ATOM 3201 O O . LYS A 1 411 ? -78.891 -0.005 4.734 1.00 35.97 411 LYS A O 1
ATOM 3206 N N . ASP A 1 412 ? -79.919 -0.491 2.860 1.00 35.75 412 ASP A N 1
ATOM 3207 C CA . ASP A 1 412 ? -81.030 -1.128 2.134 1.00 35.75 412 ASP A CA 1
ATOM 3208 C C . ASP A 1 412 ? -80.842 -1.189 0.609 1.00 35.75 412 ASP A C 1
ATOM 3210 O O . ASP A 1 412 ? -80.142 -0.311 0.053 1.00 35.75 412 ASP A O 1
#